Protein 4IZO (pdb70)

B-factor: mean 18.01, std 6.93, range [8.63, 50.67]

Organism: Burkholderia thailandensis (strain ATCC 700388 / DSM 13276 / CCUG 48851 / CIP 106301 / E264) (NCBI:txid271848)

Structure (mmCIF, N/CA/C/O backbone):
data_4IZO
#
_entry.id   4IZO
#
_cell.length_a   53.930
_cell.length_b   53.930
_cell.length_c   465.920
_cell.angle_alpha   90.000
_cell.angle_beta   90.000
_cell.angle_gamma   120.000
#
_symmetry.space_group_name_H-M   'P 61 2 2'
#
loop_
_entity.id
_entity.type
_entity.pdbx_description
1 polymer 'Phosphoribosylaminoimidazole carboxylase, ATPase subunit'
2 water water
#
loop_
_atom_site.group_PDB
_atom_site.id
_atom_site.type_symbol
_atom_site.label_atom_id
_atom_site.label_alt_id
_atom_site.label_comp_id
_atom_site.label_asym_id
_atom_site.label_entity_id
_atom_site.label_seq_id
_atom_site.p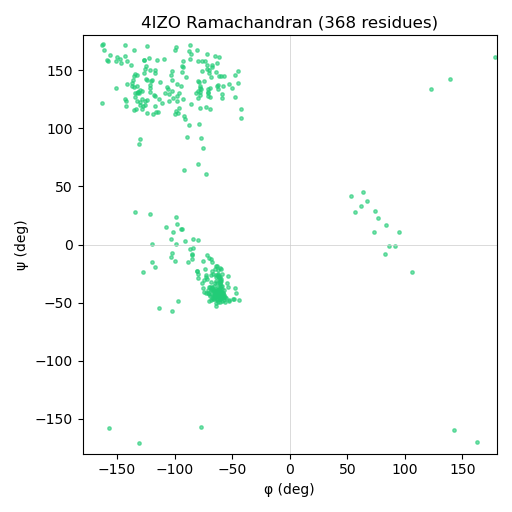dbx_PDB_ins_code
_atom_site.Cartn_x
_atom_site.Cartn_y
_atom_site.Cartn_z
_atom_site.occupancy
_atom_site.B_iso_or_equiv
_atom_site.auth_seq_id
_atom_site.auth_comp_id
_atom_site.auth_asym_id
_atom_site.auth_atom_id
_atom_site.pdbx_PDB_model_num
ATOM 1 N N . SER A 1 30 ? 1.037 20.723 9.247 1.00 32.63 9 SER A N 1
ATOM 2 C CA . SER A 1 30 ? 0.583 20.784 7.824 1.00 28.59 9 SER A CA 1
ATOM 3 C C . SER A 1 30 ? 0.333 22.242 7.482 1.00 25.97 9 SER A C 1
ATOM 4 O O . SER A 1 30 ? -0.323 22.963 8.250 1.00 27.32 9 SER A O 1
ATOM 7 N N . PRO A 1 31 ? 0.927 22.723 6.383 1.00 21.78 10 PRO A N 1
ATOM 8 C CA . PRO A 1 31 ? 0.779 24.153 6.115 1.00 19.10 10 PRO A CA 1
ATOM 9 C C . PRO A 1 31 ? -0.608 24.475 5.569 1.00 17.50 10 PRO A C 1
ATOM 10 O O . PRO A 1 31 ? -1.230 23.644 4.910 1.00 15.96 10 PRO A O 1
ATOM 14 N N . ILE A 1 32 ? -1.070 25.679 5.873 1.00 15.75 11 ILE A N 1
ATOM 15 C CA . ILE A 1 32 ? -2.305 26.206 5.363 1.00 15.57 11 ILE A CA 1
ATOM 16 C C . ILE A 1 32 ? -1.954 27.053 4.187 1.00 15.63 11 ILE A C 1
ATOM 17 O O . ILE A 1 32 ? -1.315 28.054 4.352 1.00 15.27 11 ILE A O 1
ATOM 22 N N . LEU A 1 33 ? -2.372 26.631 2.987 1.00 15.89 12 LEU A N 1
ATOM 23 C CA . LEU A 1 33 ? -1.902 27.222 1.757 1.00 16.49 12 LEU A CA 1
ATOM 24 C C . LEU A 1 33 ? -2.767 28.360 1.226 1.00 16.94 12 LEU A C 1
ATOM 25 O O . LEU A 1 33 ? -3.948 28.431 1.555 1.00 16.95 12 LEU A O 1
ATOM 30 N N . PRO A 1 34 ? -2.186 29.242 0.381 1.00 18.15 13 PRO A N 1
ATOM 31 C CA . PRO A 1 34 ? -2.916 30.297 -0.298 1.00 18.20 13 PRO A CA 1
ATOM 32 C C . PRO A 1 34 ? -4.223 29.800 -0.891 1.00 19.34 13 PRO A C 1
ATOM 33 O O . PRO A 1 34 ? -4.277 28.698 -1.423 1.00 20.88 13 PRO A O 1
ATOM 37 N N . GLY A 1 35 ? -5.267 30.615 -0.756 1.00 19.97 14 GLY A N 1
ATOM 38 C CA . GLY A 1 35 ? -6.651 30.212 -1.052 1.00 20.27 14 GLY A CA 1
ATOM 39 C C . GLY A 1 35 ? -7.522 29.980 0.188 1.00 20.42 14 GLY A C 1
ATOM 40 O O . GLY A 1 35 ? -8.764 30.063 0.133 1.00 20.92 14 GLY A O 1
ATOM 41 N N . ALA A 1 36 ? -6.878 29.680 1.311 1.00 19.13 15 ALA A N 1
ATOM 42 C CA . ALA A 1 36 ? -7.545 29.534 2.584 1.00 17.39 15 ALA A CA 1
ATOM 43 C C . ALA A 1 36 ? -7.983 30.900 3.096 1.00 16.09 15 ALA A C 1
ATOM 44 O O . ALA A 1 36 ? -7.522 31.950 2.624 1.00 15.70 15 ALA A O 1
ATOM 46 N N . TRP A 1 37 ? -8.884 30.847 4.071 1.00 14.99 16 TRP A N 1
ATOM 47 C CA . TRP A 1 37 ? -9.363 31.998 4.802 1.00 14.49 16 TRP A CA 1
ATOM 48 C C . TRP A 1 37 ? -8.567 32.100 6.091 1.00 13.66 16 TRP A C 1
ATOM 49 O O . TRP A 1 37 ? -8.418 31.092 6.820 1.00 12.70 16 TRP A O 1
ATOM 60 N N . LEU A 1 38 ? -8.051 33.318 6.348 1.00 13.11 17 LEU A N 1
ATOM 61 C CA . LEU A 1 38 ? -7.450 33.678 7.600 1.00 12.80 17 LEU A CA 1
ATOM 62 C C . LEU A 1 38 ? -8.305 34.716 8.324 1.00 13.52 17 LEU A C 1
ATOM 63 O O . LEU A 1 38 ? -8.836 35.635 7.720 1.00 14.10 17 LEU A O 1
ATOM 68 N N . GLY A 1 39 ? -8.425 34.569 9.630 1.00 13.63 18 GLY A N 1
ATOM 69 C CA . GLY A 1 39 ? -9.196 35.491 10.431 1.00 13.70 18 GLY A CA 1
ATOM 70 C C . GLY A 1 39 ? -8.308 36.457 11.174 1.00 13.55 18 GLY A C 1
ATOM 71 O O . GLY A 1 39 ? -7.224 36.125 11.561 1.00 13.02 18 GLY A O 1
ATOM 72 N N . MET A 1 40 ? -8.809 37.652 11.405 1.00 14.20 19 MET A N 1
ATOM 73 C CA . MET A 1 40 ? -8.123 38.639 12.194 1.00 15.23 19 MET A CA 1
ATOM 74 C C . MET A 1 40 ? -9.153 39.225 13.181 1.00 16.33 19 MET A C 1
ATOM 75 O O . MET A 1 40 ? -10.152 39.820 12.747 1.00 17.32 19 MET A O 1
ATOM 80 N N . VAL A 1 41 ? -8.921 39.017 14.476 1.00 16.80 20 VAL A N 1
ATOM 81 C CA . VAL A 1 41 ? -9.749 39.595 15.544 1.00 18.31 20 VAL A CA 1
ATOM 82 C C . VAL A 1 41 ? -9.114 40.912 15.902 1.00 18.34 20 VAL A C 1
ATOM 83 O O . VAL A 1 41 ? -8.059 40.929 16.487 1.00 20.36 20 VAL A O 1
ATOM 87 N N . GLY A 1 42 ? -9.749 42.009 15.529 1.00 20.55 21 GLY A N 1
ATOM 88 C CA . GLY A 1 42 ? -9.183 43.348 15.738 1.00 22.11 21 GLY A CA 1
ATOM 89 C C . GLY A 1 42 ? -9.114 44.013 14.381 1.00 24.57 21 GLY A C 1
ATOM 90 O O . GLY A 1 42 ? -8.675 43.408 13.414 1.00 26.54 21 GLY A O 1
ATOM 91 N N . GLY A 1 43 ? -9.532 45.259 14.251 1.00 25.68 22 GLY A N 1
ATOM 92 C CA . GLY A 1 43 ? -9.591 45.829 12.900 1.00 25.10 22 GLY A CA 1
ATOM 93 C C . GLY A 1 43 ? -9.037 47.220 12.694 1.00 24.45 22 GLY A C 1
ATOM 94 O O . GLY A 1 43 ? -9.495 47.923 11.783 1.00 25.18 22 GLY A O 1
ATOM 95 N N . GLY A 1 44 ? -8.065 47.615 13.523 1.00 22.20 23 GLY A N 1
ATOM 96 C CA . GLY A 1 44 ? -7.400 48.920 13.361 1.00 22.38 23 GLY A CA 1
ATOM 97 C C . GLY A 1 44 ? -6.375 48.917 12.228 1.00 20.62 23 GLY A C 1
ATOM 98 O O . GLY A 1 44 ? -6.430 48.063 11.311 1.00 20.02 23 GLY A O 1
ATOM 99 N N . GLN A 1 45 ? -5.413 49.840 12.304 1.00 20.45 24 GLN A N 1
ATOM 100 C CA . GLN A 1 45 ? -4.463 49.994 11.238 1.00 19.61 24 GLN A CA 1
ATOM 101 C C . GLN A 1 45 ? -3.573 48.795 11.160 1.00 17.98 24 GLN A C 1
ATOM 102 O O . GLN A 1 45 ? -3.223 48.400 10.091 1.00 17.52 24 GLN A O 1
ATOM 108 N N . LEU A 1 46 ? -3.206 48.196 12.292 1.00 18.17 25 LEU A N 1
ATOM 109 C CA . LEU A 1 46 ? -2.355 47.002 12.238 1.00 17.04 25 LEU A CA 1
ATOM 110 C C . LEU A 1 46 ? -3.077 45.812 11.525 1.00 16.32 25 LEU A C 1
ATOM 111 O O . LEU A 1 46 ? -2.472 45.074 10.769 1.00 15.60 25 LEU A O 1
ATOM 116 N N . GLY A 1 47 ? -4.365 45.645 11.793 1.00 16.27 26 GLY A N 1
ATOM 117 C CA . GLY A 1 47 ? -5.184 44.624 11.091 1.00 15.92 26 GLY A CA 1
ATOM 118 C C . GLY A 1 47 ? -5.230 44.851 9.587 1.00 16.66 26 GLY A C 1
ATOM 119 O O . GLY A 1 47 ? -5.182 43.910 8.821 1.00 16.09 26 GLY A O 1
ATOM 120 N N A ARG A 1 48 ? -5.335 46.113 9.192 0.50 16.33 27 ARG A N 1
ATOM 121 N N B ARG A 1 48 ? -5.347 46.110 9.169 0.50 16.64 27 ARG A N 1
ATOM 122 C CA A ARG A 1 48 ? -5.329 46.506 7.792 0.50 16.73 27 ARG A CA 1
ATOM 123 C CA B ARG A 1 48 ? -5.337 46.433 7.743 0.50 17.27 27 ARG A CA 1
ATOM 124 C C A ARG A 1 48 ? -3.979 46.163 7.145 0.50 16.00 27 ARG A C 1
ATOM 125 C C B ARG A 1 48 ? -3.967 46.102 7.144 0.50 16.29 27 ARG A C 1
ATOM 126 O O A ARG A 1 48 ? -3.937 45.677 6.031 0.50 15.57 27 ARG A O 1
ATOM 127 O O B ARG A 1 48 ? -3.899 45.553 6.058 0.50 15.85 27 ARG A O 1
ATOM 142 N N . MET A 1 49 ? -2.889 46.397 7.868 1.00 15.48 28 MET A N 1
ATOM 143 C CA . MET A 1 49 ? -1.546 46.025 7.401 1.00 15.73 28 MET A CA 1
ATOM 144 C C . MET A 1 49 ? -1.445 44.505 7.275 1.00 14.33 28 MET A C 1
ATOM 145 O O . MET A 1 49 ? -0.925 43.998 6.282 1.00 14.36 28 MET A O 1
ATOM 150 N N . PHE A 1 50 ? -2.009 43.784 8.232 1.00 13.55 29 PHE A N 1
ATOM 151 C CA . PHE A 1 50 ? -2.067 42.313 8.146 1.00 13.44 29 PHE A CA 1
ATOM 152 C C . PHE A 1 50 ? -2.835 41.836 6.915 1.00 13.51 29 PHE A C 1
ATOM 153 O O . PHE A 1 50 ? -2.413 40.896 6.236 1.00 13.61 29 PHE A O 1
ATOM 161 N N . CYS A 1 51 ? -3.982 42.445 6.677 1.00 14.33 30 CYS A N 1
ATOM 162 C CA A CYS A 1 51 ? -4.822 42.098 5.517 0.60 15.15 30 CYS A CA 1
ATOM 163 C CA B CYS A 1 51 ? -4.801 42.075 5.535 0.40 14.06 30 CYS A CA 1
ATOM 164 C C . CYS A 1 51 ? -4.066 42.248 4.205 1.00 14.90 30 CYS A C 1
ATOM 165 O O . CYS A 1 51 ? -4.123 41.372 3.362 1.00 15.29 30 CYS A O 1
ATOM 170 N N . PHE A 1 52 ? -3.368 43.371 4.042 1.00 15.79 31 PHE A N 1
ATOM 171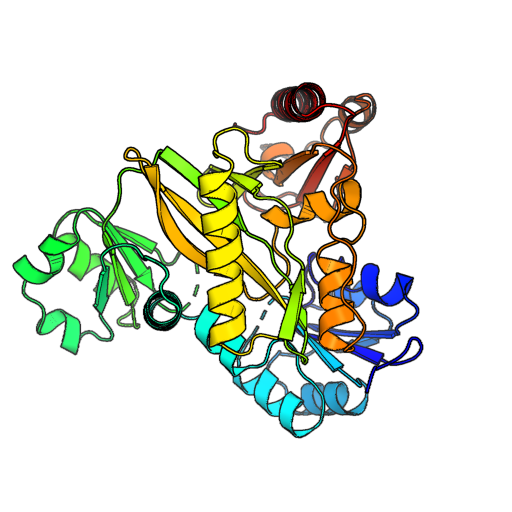 C CA . PHE A 1 52 ? -2.502 43.580 2.859 1.00 16.14 31 PHE A CA 1
ATOM 172 C C . PHE A 1 52 ? -1.535 42.413 2.688 1.00 16.07 31 PHE A C 1
ATOM 173 O O . PHE A 1 52 ? -1.363 41.884 1.580 1.00 16.37 31 PHE A O 1
ATOM 175 N N . ALA A 1 53 ? -0.868 42.031 3.786 1.00 14.96 32 ALA A N 1
ATOM 176 C CA . ALA A 1 53 ? 0.177 41.035 3.695 1.00 13.83 32 ALA A CA 1
ATOM 177 C C . ALA A 1 53 ? -0.396 39.662 3.391 1.00 13.94 32 ALA A C 1
ATOM 178 O O . ALA A 1 53 ? 0.217 38.863 2.700 1.00 13.44 32 ALA A O 1
ATOM 180 N N . ALA A 1 54 ? -1.561 39.370 3.955 1.00 13.57 33 ALA A N 1
ATOM 181 C CA . ALA A 1 54 ? -2.216 38.071 3.741 1.00 13.67 33 ALA A CA 1
ATOM 182 C C . ALA A 1 54 ? -2.747 37.990 2.306 1.00 13.87 33 ALA A C 1
ATOM 183 O O . ALA A 1 54 ? -2.614 36.983 1.683 1.00 13.77 33 ALA A O 1
ATOM 185 N N . GLN A 1 55 ? -3.285 39.092 1.791 1.00 14.64 34 GLN A N 1
ATOM 186 C CA . GLN A 1 55 ? -3.899 39.060 0.477 1.00 15.52 34 GLN A CA 1
ATOM 187 C C . GLN A 1 55 ? -2.818 39.042 -0.590 1.00 15.78 34 GLN A C 1
ATOM 188 O O . GLN A 1 55 ? -2.944 38.423 -1.650 1.00 15.60 34 GLN A O 1
ATOM 194 N N . ALA A 1 56 ? -1.713 39.706 -0.289 1.00 16.03 35 ALA A N 1
ATOM 195 C CA . ALA A 1 56 ? -0.598 39.668 -1.209 1.00 16.38 35 ALA A CA 1
ATOM 196 C C . ALA A 1 56 ? -0.079 38.233 -1.379 1.00 16.70 35 ALA A C 1
ATOM 197 O O . ALA A 1 56 ? 0.456 37.902 -2.421 1.00 18.52 35 ALA A O 1
ATOM 199 N N . MET A 1 57 ? -0.248 37.368 -0.378 1.00 16.91 36 MET A N 1
ATOM 200 C CA . MET A 1 57 ? 0.146 35.958 -0.506 1.00 17.51 36 MET A CA 1
ATOM 201 C C . MET A 1 57 ? -1.021 35.069 -0.938 1.00 17.53 36 MET A C 1
ATOM 202 O O . MET A 1 57 ? -0.934 33.843 -0.846 1.00 17.94 36 MET A O 1
ATOM 207 N N . GLY A 1 58 ? -2.105 35.684 -1.387 1.00 17.24 37 GLY A N 1
ATOM 208 C CA . GLY A 1 58 ? -3.209 34.912 -1.934 1.00 16.94 37 GLY A CA 1
ATOM 209 C C . GLY A 1 58 ? -4.210 34.331 -0.944 1.00 16.34 37 GLY A C 1
ATOM 210 O O . GLY A 1 58 ? -4.962 33.456 -1.326 1.00 16.05 37 GLY A O 1
ATOM 211 N N . TYR A 1 59 ? -4.223 34.822 0.298 1.00 15.97 38 TYR A N 1
ATOM 212 C CA . TYR A 1 59 ? -5.198 34.380 1.306 1.00 14.88 38 TYR A CA 1
ATOM 213 C C . TYR A 1 59 ? -6.377 35.304 1.248 1.00 14.48 38 TYR A C 1
ATOM 214 O O . TYR A 1 59 ? -6.257 36.468 0.827 1.00 14.69 38 TYR A O 1
ATOM 223 N N . ARG A 1 60 ? -7.524 34.762 1.645 1.00 14.92 39 ARG A N 1
ATOM 224 C CA . ARG A 1 60 ? -8.744 35.504 1.898 1.00 14.77 39 ARG A CA 1
ATOM 225 C C . ARG A 1 60 ? -8.729 35.919 3.364 1.00 14.25 39 ARG A C 1
ATOM 226 O O . ARG A 1 60 ? -8.239 35.169 4.215 1.00 14.04 39 ARG A O 1
ATOM 228 N N . VAL A 1 61 ? -9.239 37.096 3.693 1.00 14.07 40 VAL A N 1
ATOM 229 C CA . VAL A 1 61 ? -9.177 37.569 5.079 1.00 14.39 40 VAL A CA 1
ATOM 230 C C . VAL A 1 61 ? -10.540 38.005 5.586 1.00 14.81 40 VAL A C 1
ATOM 231 O O . VAL A 1 61 ? -11.223 38.843 4.947 1.00 15.04 40 VAL A O 1
ATOM 235 N N . ALA A 1 62 ? -10.927 37.410 6.710 1.00 14.66 41 ALA A N 1
ATOM 236 C CA . ALA A 1 62 ? -12.082 37.835 7.468 1.00 15.12 41 ALA A CA 1
ATOM 237 C C . ALA A 1 62 ? -11.658 38.585 8.712 1.00 15.02 41 ALA A C 1
ATOM 238 O O . ALA A 1 62 ? -10.948 38.031 9.517 1.00 14.93 41 ALA A O 1
ATOM 240 N N . VAL A 1 63 ? -12.144 39.824 8.875 1.00 15.29 42 VAL A N 1
ATOM 241 C CA . VAL A 1 63 ? -11.933 40.652 10.076 1.00 15.52 42 VAL A CA 1
ATOM 242 C C . VAL A 1 63 ? -13.172 40.657 10.999 1.00 15.95 42 VAL A C 1
ATOM 243 O O . VAL A 1 63 ? -14.299 40.927 10.530 1.00 15.95 42 VAL A O 1
ATOM 247 N N . LEU A 1 64 ? -12.964 40.321 12.279 1.00 16.68 43 LEU A N 1
ATOM 248 C CA . LEU A 1 64 ? -13.959 40.562 13.336 1.00 18.52 43 LEU A CA 1
ATOM 249 C C . LEU A 1 64 ? -13.641 41.877 14.077 1.00 19.38 43 LEU A C 1
ATOM 250 O O . LEU A 1 64 ? -12.594 42.000 14.734 1.00 19.11 43 LEU A O 1
ATOM 255 N N . ASP A 1 65 ? -14.555 42.853 14.001 1.00 19.86 44 ASP A N 1
ATOM 256 C CA . ASP A 1 65 ? -14.314 44.146 14.622 1.00 21.54 44 ASP A CA 1
ATOM 257 C C . ASP A 1 65 ? -15.661 44.856 14.732 1.00 22.14 44 ASP A C 1
ATOM 258 O O . ASP A 1 65 ? -16.302 45.074 13.701 1.00 21.67 44 ASP A O 1
ATOM 263 N N . PRO A 1 66 ? -16.071 45.226 15.963 1.00 22.80 45 PRO A N 1
ATOM 264 C CA . PRO A 1 66 ? -17.356 45.926 16.183 1.00 24.79 45 PRO A CA 1
ATOM 265 C C . PRO A 1 66 ? -17.461 47.324 15.536 1.00 26.31 45 PRO A C 1
ATOM 266 O O . PRO A 1 66 ? -18.561 47.828 15.326 1.00 26.83 45 PRO A O 1
ATOM 270 N N . ASP A 1 67 ? -16.340 47.929 15.188 1.00 27.74 46 ASP A N 1
ATOM 271 C CA . ASP A 1 67 ? -16.347 49.243 14.545 1.00 29.47 46 ASP A CA 1
ATOM 272 C C . ASP A 1 67 ? -16.921 49.186 13.110 1.00 29.62 46 ASP A C 1
ATOM 273 O O . ASP A 1 67 ? -16.338 48.566 12.232 1.00 28.52 46 ASP A O 1
ATOM 278 N N . PRO A 1 68 ? -18.057 49.856 12.838 1.00 30.22 47 PRO A N 1
ATOM 279 C CA . PRO A 1 68 ? -18.558 49.849 11.449 1.00 30.86 47 PRO A CA 1
ATOM 280 C C . PRO A 1 68 ? -17.621 50.501 10.428 1.00 30.76 47 PRO A C 1
ATOM 281 O O . PRO A 1 68 ? -17.642 50.133 9.262 1.00 31.83 47 PRO A O 1
ATOM 285 N N . THR A 1 69 ? -16.790 51.431 10.886 1.00 28.79 48 THR A N 1
ATOM 286 C CA . THR A 1 69 ? -15.811 52.095 10.032 1.00 28.61 48 THR A CA 1
ATOM 287 C C . THR A 1 69 ? -14.418 51.464 10.146 1.00 28.18 48 THR A C 1
ATOM 288 O O . THR A 1 69 ? -13.440 52.066 9.727 1.00 30.60 48 THR A O 1
ATOM 292 N N . SER A 1 70 ? -14.339 50.238 10.667 1.00 26.76 49 SER A N 1
ATOM 293 C CA . SER A 1 70 ? -13.059 49.476 10.770 1.00 24.82 49 SER A CA 1
ATOM 294 C C . SER A 1 70 ? -12.205 49.608 9.523 1.00 22.58 49 SER A C 1
ATOM 295 O O . SER A 1 70 ? -12.632 49.207 8.459 1.00 22.54 49 SER A O 1
ATOM 298 N N . PRO A 1 71 ? -11.011 50.201 9.632 1.00 22.65 50 PRO A N 1
ATOM 299 C CA . PRO A 1 71 ? -10.065 50.265 8.497 1.00 22.55 50 PRO A CA 1
ATOM 300 C C . PRO A 1 71 ? -9.655 48.889 7.890 1.00 20.78 50 PRO A C 1
ATOM 301 O O . PRO A 1 71 ? -9.507 48.766 6.679 1.00 21.28 50 PRO A O 1
ATOM 305 N N . ALA A 1 72 ? -9.455 47.895 8.742 1.00 19.95 51 ALA A N 1
ATOM 306 C CA . ALA A 1 72 ? -9.141 46.532 8.311 1.00 20.37 51 ALA A CA 1
ATOM 307 C C . ALA A 1 72 ? -10.389 45.872 7.717 1.00 21.76 51 ALA A C 1
ATOM 308 O O . ALA A 1 72 ? -10.342 45.243 6.660 1.00 20.24 51 ALA A O 1
ATOM 310 N N . GLY A 1 73 ? -11.533 46.089 8.350 1.00 22.14 52 GLY A N 1
ATOM 311 C CA . GLY A 1 73 ? -12.794 45.558 7.800 1.00 23.79 52 GLY A CA 1
ATOM 312 C C . GLY A 1 73 ? -13.079 46.065 6.403 1.00 24.49 52 GLY A C 1
ATOM 313 O O . GLY A 1 73 ? -13.578 45.344 5.572 1.00 25.50 52 GLY A O 1
ATOM 314 N N . ALA A 1 74 ? -12.709 47.321 6.151 1.00 26.57 53 ALA A N 1
ATOM 315 C CA . ALA A 1 74 ? -12.910 47.983 4.878 1.00 26.22 53 ALA A CA 1
ATOM 316 C C . ALA A 1 74 ? -12.195 47.266 3.758 1.00 27.56 53 ALA A C 1
ATOM 317 O O . ALA A 1 74 ? -12.686 47.224 2.649 1.00 27.68 53 ALA A O 1
ATOM 319 N N . VAL A 1 75 ? -11.036 46.686 4.061 1.00 25.85 54 VAL A N 1
ATOM 320 C CA . VAL A 1 75 ? -10.173 46.102 3.040 1.00 25.75 54 VAL A CA 1
ATOM 321 C C . VAL A 1 75 ? -10.267 44.564 2.986 1.00 25.65 54 VAL A C 1
ATOM 322 O O . VAL A 1 75 ? -9.765 43.922 2.074 1.00 24.63 54 VAL A O 1
ATOM 326 N N . ALA A 1 76 ? -10.974 43.992 3.948 1.00 24.89 55 ALA A N 1
ATOM 327 C CA . ALA A 1 76 ? -11.030 42.559 4.097 1.00 24.93 55 ALA A CA 1
ATOM 328 C C . ALA A 1 76 ? -12.003 41.974 3.107 1.00 23.85 55 ALA A C 1
ATOM 329 O O . ALA A 1 76 ? -12.862 42.672 2.559 1.00 25.44 55 ALA A O 1
ATOM 331 N N . ASP A 1 77 ? -11.823 40.694 2.821 1.00 21.61 56 ASP A N 1
ATOM 332 C CA . ASP A 1 77 ? -12.798 39.933 2.027 1.00 21.44 56 ASP A CA 1
ATOM 333 C C . ASP A 1 77 ? -14.131 39.757 2.749 1.00 20.43 56 ASP A C 1
ATOM 334 O O . ASP A 1 77 ? -15.170 39.535 2.091 1.00 19.34 56 ASP A O 1
ATOM 339 N N . LYS A 1 78 ? -14.114 39.805 4.080 1.00 19.05 57 LYS A N 1
ATOM 340 C CA . LYS A 1 78 ? -15.351 39.737 4.868 1.00 18.93 57 LYS A CA 1
ATOM 341 C C . LYS A 1 78 ? -15.128 40.499 6.150 1.00 18.27 57 LYS A C 1
ATOM 342 O O . LYS A 1 78 ? -14.030 40.406 6.745 1.00 18.69 57 LYS A O 1
ATOM 344 N N . HIS A 1 79 ? -16.101 41.329 6.520 1.00 17.52 58 HIS A N 1
ATOM 345 C CA . HIS A 1 79 ? -16.076 42.036 7.776 1.00 17.75 58 HIS A CA 1
ATOM 346 C C . HIS A 1 79 ? -17.238 41.575 8.610 1.00 18.37 58 HIS A C 1
ATOM 347 O O . HIS A 1 79 ? -18.414 41.793 8.233 1.00 18.04 58 HIS A O 1
ATOM 354 N N . LEU A 1 80 ? -16.897 40.910 9.714 1.00 19.33 59 LEU A N 1
ATOM 355 C CA . LEU A 1 80 ? -17.853 40.560 10.756 1.00 19.98 59 LEU A CA 1
ATOM 356 C C . LEU A 1 80 ? -17.941 41.718 11.745 1.00 20.76 59 LEU A C 1
ATOM 357 O O . LEU A 1 80 ? -17.052 41.944 12.576 1.00 21.55 59 LEU A O 1
ATOM 362 N N . ARG A 1 81 ? -19.013 42.480 11.621 1.00 21.51 60 ARG A N 1
ATOM 363 C CA . ARG A 1 81 ? -19.222 43.660 12.442 1.00 23.33 60 ARG A CA 1
ATOM 364 C C . ARG A 1 81 ? -19.954 43.160 13.677 1.00 22.83 60 ARG A C 1
ATOM 365 O O . ARG A 1 81 ? -21.219 43.115 13.711 1.00 20.80 60 ARG A O 1
ATOM 373 N N . ALA A 1 82 ? -19.155 42.826 14.692 1.00 21.65 61 ALA A N 1
ATOM 374 C CA . ALA A 1 82 ? -19.644 42.278 15.944 1.00 21.52 61 ALA A CA 1
ATOM 375 C C . ALA A 1 82 ? -18.701 42.507 17.127 1.00 21.51 61 ALA A C 1
ATOM 376 O O . ALA A 1 82 ? -17.509 42.790 16.963 1.00 21.45 61 ALA A O 1
ATOM 378 N N . ALA A 1 83 ? -19.231 42.348 18.330 1.00 20.51 62 ALA A N 1
ATOM 379 C CA . ALA A 1 83 ? -18.417 42.488 19.509 1.00 20.96 62 ALA A CA 1
ATOM 380 C C . ALA A 1 83 ? -17.420 41.349 19.544 1.00 20.93 62 ALA A C 1
ATOM 381 O O . ALA A 1 83 ? -17.677 40.255 19.022 1.00 19.10 62 ALA A O 1
ATOM 383 N N . TYR A 1 84 ? -16.314 41.600 20.213 1.00 21.47 63 TYR A N 1
ATOM 384 C CA . TYR A 1 84 ? -15.298 40.556 20.401 1.00 23.23 63 TYR A CA 1
ATOM 385 C C . TYR A 1 84 ? -15.776 39.361 21.183 1.00 24.39 63 TYR A C 1
ATOM 386 O O . TYR A 1 84 ? -15.152 38.313 21.079 1.00 26.34 63 TYR A O 1
ATOM 395 N N . ASP A 1 85 ? -16.840 39.519 21.982 1.00 23.39 64 ASP A N 1
ATOM 396 C CA . ASP A 1 85 ? -17.368 38.433 22.778 1.00 22.88 64 ASP A CA 1
ATOM 397 C C . ASP A 1 85 ? -18.689 37.917 22.242 1.00 21.92 64 ASP A C 1
ATOM 398 O O . ASP A 1 85 ? -19.382 37.229 22.930 1.00 23.11 64 ASP A O 1
ATOM 403 N N . ASP A 1 86 ? -19.049 38.260 21.010 1.00 21.29 65 ASP A N 1
ATOM 404 C CA . ASP A 1 86 ? -20.273 37.771 20.400 1.00 21.16 65 ASP A CA 1
ATOM 405 C C . ASP A 1 86 ? -20.064 36.345 19.904 1.00 20.92 65 ASP A C 1
ATOM 406 O O . ASP A 1 86 ? -19.489 36.131 18.842 1.00 20.36 65 ASP A O 1
ATOM 411 N N . GLU A 1 87 ? -20.595 35.373 20.637 1.00 22.47 66 GLU A N 1
ATOM 412 C CA . GLU A 1 87 ? -20.349 33.960 20.338 1.00 22.51 66 GLU A CA 1
ATOM 413 C C . GLU A 1 87 ? -20.809 33.550 18.954 1.00 21.69 66 GLU A C 1
ATOM 414 O O . GLU A 1 87 ? -20.146 32.750 18.305 1.00 21.84 66 GLU A O 1
ATOM 420 N N . ALA A 1 88 ? -21.917 34.119 18.471 1.00 20.57 67 ALA A N 1
ATOM 421 C CA . ALA A 1 88 ? -22.393 33.774 17.140 1.00 20.32 67 ALA A CA 1
ATOM 422 C C . ALA A 1 88 ? -21.374 34.187 16.079 1.00 19.47 67 ALA A C 1
ATOM 423 O O . ALA A 1 88 ? -21.160 33.464 15.089 1.00 18.98 67 ALA A O 1
ATOM 425 N N . ALA A 1 89 ? -20.764 35.358 16.282 1.00 18.14 68 ALA A N 1
ATOM 426 C CA . ALA A 1 89 ? -19.806 35.900 15.312 1.00 17.92 68 ALA A CA 1
ATOM 427 C C . ALA A 1 89 ? -18.513 35.142 15.410 1.00 17.03 68 ALA A C 1
ATOM 428 O O . ALA A 1 89 ? -17.911 34.849 14.389 1.00 16.41 68 ALA A O 1
ATOM 430 N N . LEU A 1 90 ? -18.092 34.828 16.633 1.00 16.53 69 LEU A N 1
ATOM 431 C CA . LEU A 1 90 ? -16.931 33.984 16.830 1.00 16.49 69 LEU A CA 1
ATOM 432 C C . LEU A 1 90 ? -17.110 32.616 16.187 1.00 16.56 69 LEU A C 1
ATOM 433 O O . LEU A 1 90 ? -16.218 32.116 15.504 1.00 15.69 69 LEU A O 1
ATOM 438 N N . ALA A 1 91 ? -18.266 32.010 16.390 1.00 16.77 70 ALA A N 1
ATOM 439 C CA . ALA A 1 91 ? -18.543 30.726 15.756 1.00 16.98 70 ALA A CA 1
ATOM 440 C C . ALA A 1 91 ? -18.496 30.831 14.235 1.00 17.18 70 ALA A C 1
ATOM 441 O O . ALA A 1 91 ? -18.003 29.917 13.579 1.00 16.40 70 ALA A O 1
ATOM 443 N N . GLU A 1 92 ? -19.024 31.926 13.671 1.00 16.99 71 GLU A N 1
ATOM 444 C CA . GLU A 1 92 ? -18.956 32.122 12.224 1.00 17.38 71 GLU A CA 1
ATOM 445 C C . GLU A 1 92 ? -17.492 32.278 11.754 1.00 16.42 71 GLU A C 1
ATOM 446 O O . GLU A 1 92 ? -17.113 31.760 10.711 1.00 16.21 71 GLU A O 1
ATOM 452 N N . LEU A 1 93 ? -16.688 33.023 12.513 1.00 15.19 72 LEU A N 1
ATOM 453 C CA . LEU A 1 93 ? -15.270 33.217 12.149 1.00 14.76 72 LEU A CA 1
ATOM 454 C C . LEU A 1 93 ? -14.486 31.885 12.172 1.00 14.93 72 LEU A C 1
ATOM 455 O O . LEU A 1 93 ? -13.740 31.585 11.239 1.00 14.39 72 LEU A O 1
ATOM 460 N N . ALA A 1 94 ? -14.675 31.120 13.234 1.00 14.75 73 ALA A N 1
ATOM 461 C CA . ALA A 1 94 ? -14.019 29.802 13.362 1.00 14.85 73 ALA A CA 1
ATOM 462 C C . ALA A 1 94 ? -14.453 28.857 12.241 1.00 15.45 73 ALA A C 1
ATOM 463 O O . ALA A 1 94 ? -13.633 28.092 11.758 1.00 14.72 73 ALA A O 1
ATOM 465 N N . GLN A 1 95 ? -15.735 28.877 11.853 1.00 15.71 74 GLN A N 1
ATOM 466 C CA . GLN A 1 95 ? -16.155 28.028 10.752 1.00 17.32 74 GLN A CA 1
ATOM 467 C C . GLN A 1 95 ? -15.430 28.393 9.424 1.00 16.54 74 GLN A C 1
ATOM 468 O O . GLN A 1 95 ? -14.977 27.546 8.682 1.00 17.75 74 GLN A O 1
ATOM 474 N N . LEU A 1 96 ? -15.389 29.660 9.125 1.00 15.82 75 LEU A N 1
ATOM 475 C CA . LEU A 1 96 ? -14.864 30.161 7.888 1.00 15.55 75 LEU A CA 1
ATOM 476 C C . LEU A 1 96 ? -13.344 29.987 7.749 1.00 15.27 75 LEU A C 1
ATOM 477 O O . LEU A 1 96 ? -12.857 29.590 6.672 1.00 14.72 75 LEU A O 1
ATOM 482 N N . CYS A 1 97 ? -12.615 30.258 8.838 1.00 15.00 76 CYS A N 1
ATOM 483 C CA . CYS A 1 97 ? -11.165 30.488 8.783 1.00 14.46 76 CYS A CA 1
ATOM 484 C C . CYS A 1 97 ? -10.356 29.292 9.247 1.00 14.31 76 CYS A C 1
ATOM 485 O O . CYS A 1 97 ? -10.620 28.709 10.309 1.00 13.80 76 CYS A O 1
ATOM 488 N N . ASP A 1 98 ? -9.351 28.931 8.460 1.00 14.99 77 ASP A N 1
ATOM 489 C CA . ASP A 1 98 ? -8.424 27.849 8.804 1.00 15.70 77 ASP A CA 1
ATOM 490 C C . ASP A 1 98 ? -7.440 28.232 9.922 1.00 14.81 77 ASP A C 1
ATOM 491 O O . ASP A 1 98 ? -6.953 27.376 10.655 1.00 13.60 77 ASP A O 1
ATOM 496 N N . ALA A 1 99 ? -7.132 29.535 10.035 1.00 13.97 78 ALA A N 1
ATOM 497 C CA . ALA A 1 99 ? -6.380 30.073 11.175 1.00 13.20 78 ALA A CA 1
ATOM 498 C C . ALA A 1 99 ? -6.850 31.470 11.500 1.00 12.49 78 ALA A C 1
ATOM 499 O O . ALA A 1 99 ? -7.399 32.164 10.628 1.00 12.61 78 ALA A O 1
ATOM 501 N N . VAL A 1 100 ? -6.624 31.882 12.758 1.00 12.02 79 VAL A N 1
ATOM 502 C CA . VAL A 1 100 ? -7.032 33.210 13.248 1.00 11.61 79 VAL A CA 1
ATOM 503 C C . VAL A 1 100 ? -5.904 33.786 14.088 1.00 11.67 79 VAL A C 1
ATOM 504 O O . VAL A 1 100 ? -5.228 33.069 14.850 1.00 10.97 79 VAL A O 1
ATOM 508 N N . SER A 1 101 ? -5.672 35.079 13.907 1.00 11.47 80 SER A N 1
ATOM 509 C CA . SER A 1 101 ? -4.751 35.785 14.751 1.00 11.80 80 SER A CA 1
ATOM 510 C C . SER A 1 101 ? -5.416 37.077 15.252 1.00 12.82 80 SER A C 1
ATOM 511 O O . SER A 1 101 ? -6.610 37.344 15.047 1.00 13.73 80 SER A O 1
ATOM 514 N N . THR A 1 102 ? -4.612 37.901 15.878 1.00 14.70 81 THR A N 1
ATOM 515 C CA . THR A 1 102 ? -5.081 39.119 16.454 1.00 14.81 81 THR A CA 1
ATOM 516 C C . THR A 1 102 ? -4.069 40.263 16.422 1.00 15.72 81 THR A C 1
ATOM 517 O O . THR A 1 102 ? -2.883 40.046 16.294 1.00 14.80 81 THR A O 1
ATOM 521 N N . GLU A 1 103 ? -4.567 41.490 16.550 1.00 16.22 82 GLU A N 1
ATOM 522 C CA . GLU A 1 103 ? -3.709 42.641 16.653 1.00 17.88 82 GLU A CA 1
ATOM 523 C C . GLU A 1 103 ? -4.014 43.313 18.019 1.00 18.32 82 GLU A C 1
ATOM 524 O O . GLU A 1 103 ? -3.925 44.528 18.136 1.00 17.88 82 GLU A O 1
ATOM 530 N N . VAL A 1 107 ? -8.057 42.163 23.186 1.00 29.26 86 VAL A N 1
ATOM 531 C CA . VAL A 1 107 ? -9.043 41.114 22.944 1.00 30.47 86 VAL A CA 1
ATOM 532 C C . VAL A 1 107 ? -9.190 40.221 24.196 1.00 30.52 86 VAL A C 1
ATOM 533 O O . VAL A 1 107 ? -8.210 39.948 24.908 1.00 30.96 86 VAL A O 1
ATOM 537 N N . PRO A 1 108 ? -10.415 39.776 24.493 1.00 29.27 87 PRO A N 1
ATOM 538 C CA . PRO A 1 108 ? -10.529 38.824 25.605 1.00 29.61 87 PRO A CA 1
ATOM 539 C C . PRO A 1 108 ? -9.955 37.441 25.247 1.00 28.74 87 PRO A C 1
ATOM 540 O O . PRO A 1 108 ? -10.297 36.867 24.197 1.00 26.98 87 PRO A O 1
ATOM 544 N N . ALA A 1 109 ? -9.094 36.906 26.109 1.00 28.22 88 ALA A N 1
ATOM 545 C CA . ALA A 1 109 ? -8.470 35.603 25.832 1.00 27.53 88 ALA A CA 1
ATOM 546 C C . ALA A 1 109 ? -9.519 34.483 25.703 1.00 27.03 88 ALA A C 1
ATOM 547 O O . ALA A 1 109 ? -9.302 33.471 25.016 1.00 24.79 88 ALA A O 1
ATOM 549 N N . ALA A 1 110 ? -10.650 34.662 26.379 1.00 25.88 89 ALA A N 1
ATOM 550 C CA . ALA A 1 110 ? -11.727 33.719 26.292 1.00 25.81 89 ALA A CA 1
ATOM 551 C C . ALA A 1 110 ? -12.304 33.659 24.873 1.00 24.00 89 ALA A C 1
ATOM 552 O O . ALA A 1 110 ? -12.788 32.609 24.463 1.00 22.90 89 ALA A O 1
ATOM 554 N N . SER A 1 111 ? -12.288 34.775 24.130 1.00 21.92 90 SER A N 1
ATOM 555 C CA . SER A 1 111 ? -12.734 34.713 22.729 1.00 20.81 90 SER A CA 1
ATOM 556 C C . SER A 1 111 ? -11.755 33.884 21.871 1.00 19.72 90 SER A C 1
ATOM 557 O O . SER A 1 111 ? -12.175 33.124 21.009 1.00 18.40 90 SER A O 1
ATOM 560 N N . LEU A 1 112 ? -10.454 34.036 22.140 1.00 19.27 91 LEU A N 1
ATOM 561 C CA . LEU A 1 112 ? -9.416 33.233 21.512 1.00 19.73 91 LEU A CA 1
ATOM 562 C C . LEU A 1 112 ? -9.561 31.773 21.830 1.00 20.53 91 LEU A C 1
ATOM 563 O O . LEU A 1 112 ? -9.484 30.944 20.925 1.00 22.19 91 LEU A O 1
ATOM 568 N N . ASP A 1 113 ? -9.825 31.439 23.084 1.00 21.09 92 ASP A N 1
ATOM 569 C CA . ASP A 1 113 ? -9.936 30.045 23.433 1.00 22.15 92 ASP A CA 1
ATOM 570 C C . ASP A 1 113 ? -11.193 29.445 22.821 1.00 20.29 92 ASP A C 1
ATOM 571 O O . ASP A 1 113 ? -11.138 28.324 22.373 1.00 19.87 92 ASP A O 1
ATOM 576 N N . PHE A 1 114 ? -12.274 30.222 22.762 1.00 19.37 93 PHE A N 1
ATOM 577 C CA . PHE A 1 114 ? -13.508 29.828 22.078 1.00 19.83 93 PHE A CA 1
ATOM 578 C C . PHE A 1 114 ? -13.270 29.480 20.614 1.00 18.83 93 PHE A C 1
ATOM 579 O O . PHE A 1 114 ? -13.668 28.405 20.151 1.00 18.73 93 PHE A O 1
ATOM 587 N N . LEU A 1 115 ? -12.534 30.343 19.906 1.00 17.76 94 LEU A N 1
ATOM 588 C CA . LEU A 1 115 ? -12.135 30.055 18.542 1.00 16.72 94 LEU A CA 1
ATOM 589 C C . LEU A 1 115 ? -11.268 28.810 18.449 1.00 16.60 94 LEU A C 1
ATOM 590 O O . LEU A 1 115 ? -11.422 27.967 17.549 1.00 14.76 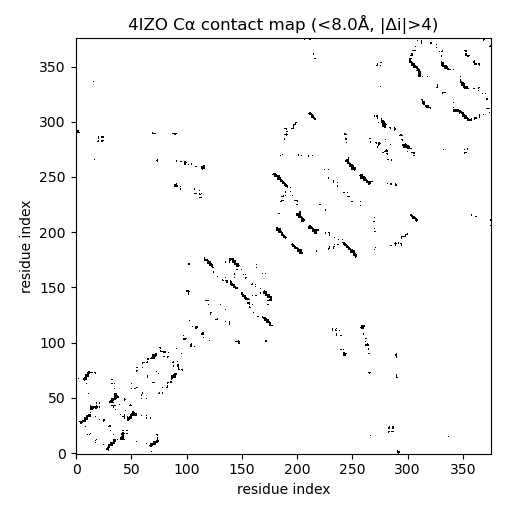94 LEU A O 1
ATOM 595 N N . ALA A 1 116 ? -10.317 28.704 19.381 1.00 16.56 95 ALA A N 1
ATOM 596 C CA . ALA A 1 116 ? -9.374 27.586 19.359 1.00 17.46 95 ALA A CA 1
ATOM 597 C C . ALA A 1 116 ? -10.026 26.237 19.668 1.00 18.91 95 ALA A C 1
ATOM 598 O O . ALA A 1 116 ? -9.401 25.195 19.428 1.00 18.71 95 ALA A O 1
ATOM 600 N N . GLN A 1 117 ? -11.267 26.221 20.166 1.00 19.58 96 GLN A N 1
ATOM 601 C CA . GLN A 1 117 ? -12.032 24.953 20.209 1.00 21.55 96 GLN A CA 1
ATOM 602 C C . GLN A 1 117 ? -12.187 24.356 18.819 1.00 21.17 96 GLN A C 1
ATOM 603 O O . GLN A 1 117 ? -12.412 23.131 18.691 1.00 20.96 96 GLN A O 1
ATOM 609 N N . SER A 1 118 ? -12.132 25.201 17.776 1.00 19.82 97 SER A N 1
ATOM 610 C CA . SER A 1 118 ? -12.487 24.773 16.425 1.00 19.65 97 SER A CA 1
ATOM 611 C C . SER A 1 118 ? -11.467 25.042 15.348 1.00 18.38 97 SER A C 1
ATOM 612 O O . SER A 1 118 ? -11.533 24.425 14.280 1.00 17.57 97 SER A O 1
ATOM 615 N N . THR A 1 119 ? -10.596 26.011 15.560 1.00 16.88 98 THR A N 1
ATOM 616 C CA . THR A 1 119 ? -9.629 26.371 14.512 1.00 16.66 98 THR A CA 1
ATOM 617 C C . THR A 1 119 ? -8.288 26.727 15.136 1.00 15.70 98 THR A C 1
ATOM 618 O O . THR A 1 119 ? -8.180 26.807 16.358 1.00 15.31 98 THR A O 1
ATOM 622 N N . PHE A 1 120 ? -7.284 26.903 14.297 1.00 14.80 99 PHE A N 1
ATOM 623 C CA . PHE A 1 120 ? -5.945 27.255 14.755 1.00 14.45 99 PHE A CA 1
ATOM 624 C C . PHE A 1 120 ? -5.824 28.729 15.116 1.00 14.12 99 PHE A C 1
ATOM 625 O O . PHE A 1 120 ? -6.172 29.608 14.334 1.00 13.18 99 PHE A O 1
ATOM 633 N N . VAL A 1 121 ? -5.315 29.003 16.295 1.00 13.64 100 VAL A N 1
ATOM 634 C CA . VAL A 1 121 ? -5.291 30.386 16.758 1.00 13.18 100 VAL A CA 1
ATOM 635 C C . VAL A 1 121 ? -3.865 30.645 17.157 1.00 12.37 100 VAL A C 1
ATOM 636 O O . VAL A 1 121 ? -3.338 30.011 18.064 1.00 12.08 100 VAL A O 1
ATOM 640 N N . ALA A 1 122 ? -3.246 31.613 16.500 1.00 11.88 101 ALA A N 1
ATOM 641 C CA . ALA A 1 122 ? -1.852 31.939 16.757 1.00 11.38 101 ALA A CA 1
ATOM 642 C C . ALA A 1 122 ? -1.610 33.456 16.686 1.00 11.18 101 ALA A C 1
ATOM 643 O O . ALA A 1 122 ? -1.788 34.045 15.622 1.00 10.99 101 ALA A O 1
ATOM 645 N N . PRO A 1 123 ? -1.156 34.080 17.783 1.00 11.55 102 PRO A N 1
ATOM 646 C CA . PRO A 1 123 ? -0.808 33.501 19.084 1.00 11.69 102 PRO A CA 1
ATOM 647 C C . PRO A 1 123 ? -2.015 33.003 19.863 1.00 12.19 102 PRO A C 1
ATOM 648 O O . PRO A 1 123 ? -3.121 33.546 19.732 1.00 11.89 102 PRO A O 1
ATOM 652 N N . ALA A 1 124 ? -1.776 31.941 20.638 1.00 12.32 103 ALA A N 1
ATOM 653 C CA . ALA A 1 124 ? -2.780 31.334 21.487 1.00 13.30 103 ALA A CA 1
ATOM 654 C C . ALA A 1 124 ? -3.288 32.265 22.611 1.00 13.93 103 ALA A C 1
ATOM 655 O O . ALA A 1 124 ? -2.557 33.093 23.157 1.00 13.58 103 ALA A O 1
ATOM 657 N N . GLY A 1 125 ? -4.543 32.083 22.974 1.00 14.92 104 GLY A N 1
ATOM 658 C CA . GLY A 1 125 ? -5.141 32.821 24.078 1.00 15.54 104 GLY A CA 1
ATOM 659 C C . GLY A 1 125 ? -4.281 32.871 25.341 1.00 15.93 104 GLY A C 1
ATOM 660 O O . GLY A 1 125 ? -4.201 33.912 25.980 1.00 16.29 104 GLY A O 1
ATOM 661 N N . ARG A 1 126 ? -3.649 31.760 25.711 1.00 16.52 105 ARG A N 1
ATOM 662 C CA . ARG A 1 126 ? -2.786 31.772 26.897 1.00 17.31 105 ARG A CA 1
ATOM 663 C C . ARG A 1 126 ? -1.679 32.809 26.767 1.00 15.82 105 ARG A C 1
ATOM 664 O O . ARG A 1 126 ? -1.379 33.509 27.711 1.00 15.16 105 ARG A O 1
ATOM 672 N N . CYS A 1 127 ? -1.089 32.908 25.587 1.00 14.80 106 CYS A N 1
ATOM 673 C CA . CYS A 1 127 ? 0.046 33.829 25.368 1.00 14.95 106 CYS A CA 1
ATOM 674 C C . CYS A 1 127 ? -0.425 35.271 25.383 1.00 14.63 106 CYS A C 1
ATOM 675 O O . CYS A 1 127 ? 0.216 36.153 25.987 1.00 14.81 106 CYS A O 1
ATOM 678 N N . VAL A 1 128 ? -1.564 35.515 24.757 1.00 14.49 107 VAL A N 1
ATOM 679 C CA . VAL A 1 128 ? -2.172 36.842 24.763 1.00 14.96 107 VAL A CA 1
ATOM 680 C C . VAL A 1 128 ? -2.586 37.265 26.181 1.00 14.87 107 VAL A C 1
ATOM 681 O O . VAL A 1 128 ? -2.380 38.413 26.562 1.00 15.78 107 VAL A O 1
ATOM 685 N N . ALA A 1 129 ? -3.093 36.313 26.948 1.00 15.43 108 ALA A N 1
ATOM 686 C CA . ALA A 1 129 ? -3.495 36.490 28.328 1.00 15.93 108 ALA A CA 1
ATOM 687 C C . ALA A 1 129 ? -2.315 36.928 29.204 1.00 16.13 108 ALA A C 1
ATOM 688 O O . ALA A 1 129 ? -2.437 37.877 29.978 1.00 15.60 108 ALA A O 1
ATOM 690 N N . ILE A 1 130 ? -1.172 36.277 29.032 1.00 16.19 109 ILE A N 1
ATOM 691 C CA . ILE A 1 130 ? 0.067 36.642 29.715 1.00 16.91 109 ILE A CA 1
ATOM 692 C C . ILE A 1 130 ? 0.562 38.038 29.302 1.00 18.30 109 ILE A C 1
ATOM 693 O O . ILE A 1 130 ? 0.786 38.930 30.161 1.00 18.12 109 ILE A O 1
ATOM 698 N N . ALA A 1 131 ? 0.686 38.256 27.985 1.00 18.68 110 ALA A N 1
ATOM 699 C CA . ALA A 1 131 ? 1.305 39.471 27.497 1.00 19.16 110 ALA A CA 1
ATOM 700 C C . ALA A 1 131 ? 0.490 40.653 27.892 1.00 20.11 110 ALA A C 1
ATOM 701 O O . ALA A 1 131 ? 1.045 41.741 28.056 1.00 21.70 110 ALA A O 1
ATOM 703 N N . GLN A 1 132 ? -0.811 40.428 28.045 1.00 20.71 111 GLN A N 1
ATOM 704 C CA . GLN A 1 132 ? -1.813 41.454 28.359 1.00 22.99 111 GLN A CA 1
ATOM 705 C C . GLN A 1 132 ? -1.811 41.918 29.794 1.00 22.21 111 GLN A C 1
ATOM 706 O O . GLN A 1 132 ? -2.458 42.893 30.107 1.00 21.83 111 GLN A O 1
ATOM 712 N N . ASP A 1 133 ? -1.138 41.174 30.675 1.00 20.74 112 ASP A N 1
ATOM 713 C CA . ASP A 1 133 ? -1.278 41.373 32.104 1.00 20.42 112 ASP A CA 1
ATOM 714 C C . ASP A 1 133 ? 0.094 41.633 32.670 1.00 19.61 112 ASP A C 1
ATOM 715 O O . ASP A 1 133 ? 0.950 40.730 32.652 1.00 18.31 112 ASP A O 1
ATOM 720 N N . ARG A 1 134 ? 0.315 42.850 33.163 1.00 18.80 113 ARG A N 1
ATOM 721 C CA . ARG A 1 134 ? 1.653 43.268 33.595 1.00 18.65 113 ARG A CA 1
ATOM 722 C C . ARG A 1 134 ? 2.170 42.391 34.757 1.00 17.31 113 ARG A C 1
ATOM 723 O O . ARG A 1 134 ? 3.388 42.217 34.871 1.00 15.80 113 ARG A O 1
ATOM 731 N N . ILE A 1 135 ? 1.280 41.849 35.586 1.00 16.30 114 ILE A N 1
ATOM 732 C CA . ILE A 1 135 ? 1.723 40.942 36.654 1.00 15.81 114 ILE A CA 1
ATOM 733 C C . ILE A 1 135 ? 2.207 39.630 36.023 1.00 15.26 114 ILE A C 1
ATOM 734 O O . ILE A 1 135 ? 3.265 39.086 36.363 1.00 14.77 114 ILE A O 1
ATOM 739 N N . ALA A 1 136 ? 1.396 39.081 35.128 1.00 15.06 115 ALA A N 1
ATOM 740 C CA . ALA A 1 136 ? 1.826 37.864 34.436 1.00 15.36 115 ALA A CA 1
ATOM 741 C C . ALA A 1 136 ? 3.089 38.114 33.635 1.00 15.33 115 ALA A C 1
ATOM 742 O O . ALA A 1 136 ? 3.927 37.244 33.597 1.00 15.78 115 ALA A O 1
ATOM 744 N N . GLU A 1 137 ? 3.215 39.256 32.971 1.00 15.86 116 GLU A N 1
ATOM 745 C CA . GLU A 1 137 ? 4.445 39.550 32.211 1.00 16.56 116 GLU A CA 1
ATOM 746 C C . GLU A 1 137 ? 5.691 39.449 33.063 1.00 16.75 116 GLU A C 1
ATOM 747 O O . GLU A 1 137 ? 6.666 38.819 32.666 1.00 15.71 116 GLU A O 1
ATOM 753 N N . LYS A 1 138 ? 5.637 40.049 34.258 1.00 16.65 117 LYS A N 1
ATOM 754 C CA . LYS A 1 138 ? 6.758 40.007 35.170 1.00 16.88 117 LYS A CA 1
ATOM 755 C C . LYS A 1 138 ? 7.107 38.560 35.476 1.00 15.94 117 LYS A C 1
ATOM 756 O O . LYS A 1 138 ? 8.264 38.178 35.436 1.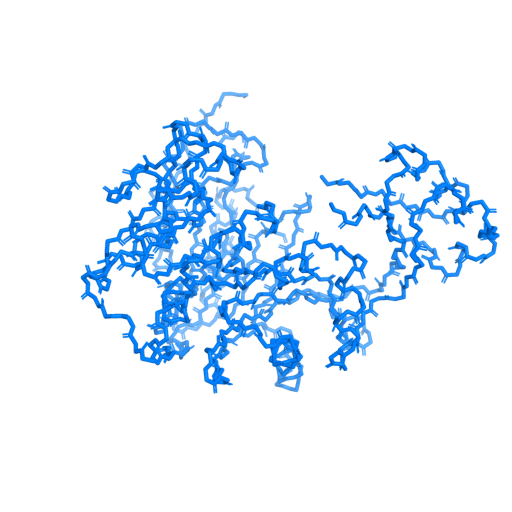00 15.55 117 LYS A O 1
ATOM 762 N N . ARG A 1 139 ? 6.114 37.734 35.729 1.00 15.54 118 ARG A N 1
ATOM 763 C CA . ARG A 1 139 ? 6.362 36.361 36.157 1.00 15.38 118 ARG A CA 1
ATOM 764 C C . ARG A 1 139 ? 6.988 35.520 35.023 1.00 14.22 118 ARG A C 1
ATOM 765 O O . ARG A 1 139 ? 8.026 34.865 35.192 1.00 13.42 118 ARG A O 1
ATOM 773 N N . PHE A 1 140 ? 6.389 35.610 33.846 1.00 13.29 119 PHE A N 1
ATOM 774 C CA . PHE A 1 140 ? 6.798 34.752 32.747 1.00 12.74 119 PHE A CA 1
ATOM 775 C C . PHE A 1 140 ? 8.032 35.191 32.020 1.00 12.29 119 PHE A C 1
ATOM 776 O O . PHE A 1 140 ? 8.769 34.340 31.505 1.00 11.24 119 PHE A O 1
ATOM 784 N N . ILE A 1 141 ? 8.291 36.497 32.004 1.00 11.46 120 ILE A N 1
ATOM 785 C CA . ILE A 1 141 ? 9.496 36.971 31.444 1.00 11.28 120 ILE A CA 1
ATOM 786 C C . ILE A 1 141 ? 10.703 36.574 32.333 1.00 11.50 120 ILE A C 1
ATOM 787 O O . ILE A 1 141 ? 11.709 36.076 31.830 1.00 11.70 120 ILE A O 1
ATOM 792 N N . ALA A 1 142 ? 10.572 36.737 33.657 1.00 11.68 121 ALA A N 1
ATOM 793 C CA . ALA A 1 142 ? 11.635 36.317 34.598 1.00 11.94 121 ALA A CA 1
ATOM 794 C C . ALA A 1 142 ? 11.881 34.825 34.525 1.00 11.72 121 ALA A C 1
ATOM 795 O O . ALA A 1 142 ? 13.026 34.376 34.569 1.00 11.83 121 ALA A O 1
ATOM 797 N N . ALA A 1 143 ? 10.803 34.064 34.370 1.00 11.37 122 ALA A N 1
ATOM 798 C CA . ALA A 1 143 ? 10.923 32.608 34.258 1.00 11.18 122 ALA A CA 1
ATOM 799 C C . ALA A 1 143 ? 11.554 32.159 32.967 1.00 11.05 122 ALA A C 1
ATOM 800 O O . ALA A 1 143 ? 11.871 30.973 32.787 1.00 10.73 122 ALA A O 1
ATOM 802 N N . SER A 1 144 ? 11.701 33.069 32.011 1.00 10.76 123 SER A N 1
ATOM 803 C CA . SER A 1 144 ? 12.464 32.789 30.784 1.00 10.57 123 SER A CA 1
ATOM 804 C C . SER A 1 144 ? 13.935 33.221 30.873 1.00 10.86 123 SER A C 1
ATOM 805 O O . SER A 1 144 ? 14.585 33.292 29.842 1.00 10.16 123 SER A O 1
ATOM 808 N N . GLY A 1 145 ? 14.435 33.532 32.083 1.00 11.02 124 GLY A N 1
ATOM 809 C CA . GLY A 1 145 ? 15.791 34.018 32.314 1.00 11.54 124 GLY A CA 1
ATOM 810 C C . GLY A 1 145 ? 16.056 35.401 31.739 1.00 12.00 124 GLY A C 1
ATOM 811 O O . GLY A 1 145 ? 17.139 35.653 31.228 1.00 12.71 124 GLY A O 1
ATOM 812 N N . VAL A 1 146 ? 15.060 36.284 31.804 1.00 11.97 125 VAL A N 1
ATOM 813 C CA . VAL A 1 146 ? 15.210 37.654 31.319 1.00 11.74 125 VAL A CA 1
ATOM 814 C C . VAL A 1 146 ? 14.941 38.612 32.482 1.00 12.28 125 VAL A C 1
ATOM 815 O O . VAL A 1 146 ? 13.921 38.474 33.156 1.00 11.66 125 VAL A O 1
ATOM 819 N N . PRO A 1 147 ? 15.826 39.604 32.707 1.00 12.66 126 PRO A N 1
ATOM 820 C CA . PRO A 1 147 ? 15.650 40.545 33.810 1.00 13.15 126 PRO A CA 1
ATOM 821 C C . PRO A 1 147 ? 14.465 41.465 33.588 1.00 13.16 126 PRO A C 1
ATOM 822 O O . PRO A 1 147 ? 14.186 41.862 32.440 1.00 12.18 126 PRO A O 1
ATOM 826 N N . VAL A 1 148 ? 13.789 41.775 34.687 1.00 13.10 127 VAL A N 1
ATOM 827 C CA . VAL A 1 148 ? 12.721 42.757 34.699 1.00 13.44 127 VAL A CA 1
ATOM 828 C C . VAL A 1 148 ? 13.065 43.807 35.748 1.00 13.47 127 VAL A C 1
ATOM 829 O O . VAL A 1 148 ? 13.970 43.606 36.543 1.00 13.63 127 VAL A O 1
ATOM 833 N N . ALA A 1 149 ? 12.311 44.902 35.794 1.00 12.83 128 ALA A N 1
ATOM 834 C CA . ALA A 1 149 ? 12.596 45.918 36.816 1.00 13.08 128 ALA A CA 1
ATOM 835 C C . ALA A 1 149 ? 12.158 45.383 38.212 1.00 13.13 128 ALA A C 1
ATOM 836 O O . ALA A 1 149 ? 11.154 44.651 38.291 1.00 12.70 128 ALA A O 1
ATOM 838 N N . PRO A 1 150 ? 12.829 45.834 39.288 1.00 14.02 129 PRO A N 1
ATOM 839 C CA . PRO A 1 150 ? 12.316 45.558 40.653 1.00 14.12 129 PRO A CA 1
ATOM 840 C C . PRO A 1 150 ? 10.859 46.015 40.742 1.00 14.04 129 PRO A C 1
ATOM 841 O O . PRO A 1 150 ? 10.527 47.078 40.225 1.00 14.34 129 PRO A O 1
ATOM 845 N N . HIS A 1 151 ? 10.008 45.211 41.378 1.00 13.77 130 HIS A N 1
ATOM 846 C CA . HIS A 1 151 ? 8.588 45.523 41.478 1.00 13.65 130 HIS A CA 1
ATOM 847 C C . HIS A 1 151 ? 7.916 44.802 42.641 1.00 13.76 130 HIS A C 1
ATOM 848 O O . HIS A 1 151 ? 8.398 43.754 43.096 1.00 14.50 130 HIS A O 1
ATOM 855 N N . VAL A 1 152 ? 6.783 45.354 43.061 1.00 13.63 131 VAL A N 1
ATOM 856 C CA . VAL A 1 152 ? 5.949 44.812 44.146 1.00 13.99 131 VAL A CA 1
ATOM 857 C C . VAL A 1 152 ? 4.569 44.656 43.547 1.00 14.06 131 VAL A C 1
ATOM 858 O O . VAL A 1 152 ? 3.997 45.652 43.085 1.00 14.30 131 VAL A O 1
ATOM 862 N N . VAL A 1 153 ? 4.064 43.425 43.527 1.00 14.01 132 VAL A N 1
ATOM 863 C CA . VAL A 1 153 ? 2.716 43.155 43.017 1.00 13.80 132 VAL A CA 1
ATOM 864 C C . VAL A 1 153 ? 1.717 43.567 44.095 1.00 14.21 132 VAL A C 1
ATOM 865 O O . VAL A 1 153 ? 1.930 43.269 45.272 1.00 13.73 132 VAL A O 1
ATOM 869 N N . ILE A 1 154 ? 0.634 44.245 43.692 1.00 14.30 133 ILE A N 1
ATOM 870 C CA . ILE A 1 154 ? -0.398 44.655 44.620 1.00 15.34 133 ILE A CA 1
ATOM 871 C C . ILE A 1 154 ? -1.727 44.196 44.010 1.00 16.35 133 ILE A C 1
ATOM 872 O O . ILE A 1 154 ? -2.319 44.931 43.206 1.00 16.50 133 ILE A O 1
ATOM 877 N N . GLU A 1 155 ? -2.146 42.990 44.351 1.00 17.78 134 GLU A N 1
ATOM 878 C CA . GLU A 1 155 ? -3.306 42.342 43.689 1.00 19.41 134 GLU A CA 1
ATOM 879 C C . GLU A 1 155 ? -4.631 42.950 44.095 1.00 19.24 134 GLU A C 1
ATOM 880 O O . GLU A 1 155 ? -5.583 42.863 43.354 1.00 20.46 134 GLU A O 1
ATOM 886 N N . SER A 1 156 ? -4.707 43.536 45.285 1.00 19.69 135 SER A N 1
ATOM 887 C CA . SER A 1 156 ? -5.978 43.905 45.898 1.00 19.00 135 SER A CA 1
ATOM 888 C C . SER A 1 156 ? -5.752 44.887 47.015 1.00 19.42 135 SER A C 1
ATOM 889 O O . SER A 1 156 ? -4.614 45.133 47.435 1.00 18.35 135 SER A O 1
ATOM 892 N N . ALA A 1 157 ? -6.848 45.429 47.538 1.00 19.29 136 ALA A N 1
ATOM 893 C CA . ALA A 1 157 ? -6.749 46.392 48.628 1.00 19.90 136 ALA A CA 1
ATOM 894 C C . ALA A 1 157 ? -6.258 45.672 49.841 1.00 19.07 136 ALA A C 1
ATOM 895 O O . ALA A 1 157 ? -5.575 46.253 50.663 1.00 20.56 136 ALA A O 1
ATOM 897 N N . ALA A 1 158 ? -6.623 44.411 49.960 1.00 18.60 137 ALA A N 1
ATOM 898 C CA . ALA A 1 158 ? -6.211 43.611 51.092 1.00 18.81 137 ALA A CA 1
ATOM 899 C C . ALA A 1 158 ? -4.694 43.476 51.094 1.00 18.20 137 ALA A C 1
ATOM 900 O O . ALA A 1 158 ? -4.055 43.665 52.117 1.00 18.69 137 ALA A O 1
ATOM 902 N N . GLN A 1 159 ? -4.122 43.138 49.949 1.00 17.07 138 GLN A N 1
ATOM 903 C CA . GLN A 1 159 ? -2.664 42.979 49.879 1.00 16.58 138 GLN A CA 1
ATOM 904 C C . GLN A 1 159 ? -1.972 44.306 50.112 1.00 15.83 138 GLN A C 1
ATOM 905 O O . GLN A 1 159 ? -0.933 44.359 50.771 1.00 15.57 138 GLN A O 1
ATOM 911 N N . LEU A 1 160 ? -2.524 45.381 49.570 1.00 15.76 139 LEU A N 1
ATOM 912 C CA . LEU A 1 160 ? -1.949 46.726 49.821 1.00 16.37 139 LEU A CA 1
ATOM 913 C C . LEU A 1 160 ? -1.897 47.022 51.319 1.00 16.73 139 LEU A C 1
ATOM 914 O O . LEU A 1 160 ? -0.896 47.501 51.839 1.00 16.55 139 LEU A O 1
ATOM 919 N N . ALA A 1 161 ? -2.991 46.727 52.011 1.00 16.92 140 ALA A N 1
ATOM 920 C CA . ALA A 1 161 ? -3.074 46.914 53.464 1.00 17.71 140 ALA A CA 1
ATOM 921 C C . ALA A 1 161 ? -2.066 46.073 54.236 1.00 17.20 140 ALA A C 1
ATOM 922 O O . ALA A 1 161 ? -1.659 46.496 55.308 1.00 17.89 140 ALA A O 1
ATOM 924 N N . ALA A 1 162 ? -1.661 44.919 53.692 1.00 16.40 141 ALA A N 1
ATOM 925 C CA . ALA A 1 162 ? -0.678 44.042 54.350 1.00 16.26 141 ALA A CA 1
ATOM 926 C C . ALA A 1 162 ? 0.734 44.556 54.125 1.00 15.82 141 ALA A C 1
ATOM 927 O O . ALA A 1 162 ? 1.663 44.272 54.911 1.00 15.82 141 ALA A O 1
ATOM 929 N N . LEU A 1 163 ? 0.911 45.284 53.041 1.00 15.17 142 LEU A N 1
ATOM 930 C CA . LEU A 1 163 ? 2.224 45.846 52.713 1.00 15.17 142 LEU A CA 1
ATOM 931 C C . LEU A 1 163 ? 2.464 47.101 53.541 1.00 16.02 142 LEU A C 1
ATOM 932 O O . LEU A 1 163 ? 1.639 48.016 53.554 1.00 16.39 142 LEU A O 1
ATOM 937 N N . ALA A 1 164 ? 3.584 47.117 54.251 1.00 16.37 143 ALA A N 1
ATOM 938 C CA . ALA A 1 164 ? 3.989 48.220 55.091 1.00 17.07 143 ALA A CA 1
ATOM 939 C C . ALA A 1 164 ? 4.463 49.360 54.228 1.00 17.02 143 ALA A C 1
ATOM 940 O O . ALA A 1 164 ? 4.849 49.150 53.073 1.00 16.97 143 ALA A O 1
ATOM 942 N N . ASP A 1 165 ? 4.445 50.573 54.759 1.00 17.55 144 ASP A N 1
ATOM 943 C CA . ASP A 1 165 ? 5.085 51.686 54.054 1.00 18.31 144 ASP A CA 1
ATOM 944 C C . ASP A 1 165 ? 6.506 51.336 53.576 1.00 17.78 144 ASP A C 1
ATOM 945 O O . ASP A 1 165 ? 6.877 51.599 52.411 1.00 17.56 144 ASP A O 1
ATOM 950 N N . ALA A 1 166 ? 7.308 50.746 54.465 1.00 17.91 145 ALA A N 1
ATOM 951 C CA . ALA A 1 166 ? 8.676 50.368 54.118 1.00 17.26 145 ALA A CA 1
ATOM 952 C C . ALA A 1 166 ? 8.744 49.362 52.964 1.00 16.76 145 ALA A C 1
ATOM 953 O O . ALA A 1 166 ? 9.698 49.374 52.219 1.00 15.92 145 ALA A O 1
ATOM 955 N N . ASP A 1 167 ? 7.727 48.506 52.825 1.00 15.99 146 ASP A N 1
ATOM 956 C CA . ASP A 1 167 ? 7.668 47.569 51.720 1.00 15.48 146 ASP A CA 1
ATOM 957 C C . ASP A 1 167 ? 7.484 48.269 50.392 1.00 15.11 146 ASP A C 1
ATOM 958 O O . ASP A 1 167 ? 8.166 47.956 49.444 1.00 15.21 146 ASP A O 1
ATOM 963 N N . LEU A 1 168 ? 6.542 49.209 50.324 1.00 15.13 147 LEU A N 1
ATOM 964 C CA . LEU A 1 168 ? 6.334 50.013 49.141 1.00 15.17 147 LEU A CA 1
ATOM 965 C C . LEU A 1 168 ? 7.567 50.846 48.798 1.00 15.61 147 LEU A C 1
ATOM 966 O O . LEU A 1 168 ? 7.927 50.965 47.636 1.00 15.82 147 LEU A O 1
ATOM 971 N N . ALA A 1 169 ? 8.212 51.399 49.821 1.00 16.43 148 ALA A N 1
ATOM 972 C CA . ALA A 1 169 ? 9.359 52.301 49.631 1.00 16.67 148 ALA A CA 1
ATOM 973 C C . ALA A 1 169 ? 10.549 51.598 48.941 1.00 16.26 148 ALA A C 1
ATOM 974 O O . ALA A 1 169 ? 11.366 52.251 48.282 1.00 16.51 148 ALA A O 1
ATOM 976 N N . ALA A 1 170 ? 10.652 50.281 49.074 1.00 16.20 149 ALA A N 1
ATOM 977 C CA . ALA A 1 170 ? 11.772 49.532 48.470 1.00 16.41 149 ALA A CA 1
ATOM 978 C C . ALA A 1 170 ? 11.813 49.603 46.951 1.00 16.03 149 ALA A C 1
ATOM 979 O O . ALA A 1 170 ? 12.839 49.245 46.326 1.00 16.47 149 ALA A O 1
ATOM 981 N N . VAL A 1 171 ? 10.692 49.980 46.341 1.00 15.73 150 VAL A N 1
ATOM 982 C CA . VAL A 1 171 ? 10.611 50.154 44.881 1.00 15.94 150 VAL A CA 1
ATOM 983 C C . VAL A 1 171 ? 10.192 51.578 44.490 1.00 16.55 150 VAL A C 1
ATOM 984 O O . VAL A 1 171 ? 9.631 51.809 43.396 1.00 16.97 150 VAL A O 1
ATOM 988 N N . LEU A 1 172 ? 10.490 52.541 45.361 1.00 17.26 151 LEU A N 1
ATOM 989 C CA . LEU A 1 172 ? 10.170 53.927 45.095 1.00 18.03 151 LEU A CA 1
ATOM 990 C C . LEU A 1 172 ? 11.453 54.736 45.011 1.00 18.92 151 LEU A C 1
ATOM 991 O O . LEU A 1 172 ? 12.482 54.350 45.599 1.00 17.92 151 LEU A O 1
ATOM 996 N N . PRO A 1 173 ? 11.433 55.814 44.207 1.00 19.02 152 PRO A N 1
ATOM 997 C CA . PRO A 1 173 ? 10.391 56.249 43.299 1.00 19.24 152 PRO A CA 1
ATOM 998 C C . PRO A 1 173 ? 10.073 55.264 42.181 1.00 18.36 152 PRO A C 1
ATOM 999 O O . PRO A 1 173 ? 10.961 54.577 41.633 1.00 18.19 152 PRO A O 1
ATOM 1003 N N . GLY A 1 174 ? 8.802 55.213 41.827 1.00 18.75 153 GLY A N 1
ATOM 1004 C CA . GLY A 1 174 ? 8.373 54.372 40.734 1.00 18.66 153 GLY A CA 1
ATOM 1005 C C . GLY A 1 174 ? 7.086 54.804 40.099 1.00 19.10 153 GLY A C 1
ATOM 1006 O O . GLY A 1 174 ? 6.665 55.986 40.207 1.00 20.24 153 GLY A O 1
ATOM 1007 N N . ILE A 1 175 ? 6.455 53.824 39.451 1.00 18.68 154 ILE A N 1
ATOM 1008 C CA . ILE A 1 175 ? 5.211 53.993 38.744 1.00 18.75 154 ILE A CA 1
ATOM 1009 C C . ILE A 1 175 ? 4.360 52.833 39.140 1.00 17.92 154 ILE A C 1
ATOM 1010 O O . ILE A 1 175 ? 4.791 51.649 39.013 1.00 16.67 154 ILE A O 1
ATOM 1015 N N . LEU A 1 176 ? 3.162 53.167 39.607 1.00 17.28 155 LEU A N 1
ATOM 1016 C CA . LEU A 1 176 ? 2.088 52.209 39.815 1.00 18.24 155 LEU A CA 1
ATOM 1017 C C . LEU A 1 176 ? 1.311 52.032 38.508 1.00 18.51 155 LEU A C 1
ATOM 1018 O O . LEU A 1 176 ? 0.748 52.999 37.990 1.00 18.28 155 LEU A O 1
ATOM 1023 N N . LYS A 1 177 ? 1.269 50.802 38.006 1.00 18.43 156 LYS A N 1
ATOM 1024 C CA . LYS A 1 177 ? 0.548 50.483 36.764 1.00 19.47 156 LYS A CA 1
ATOM 1025 C C . LYS A 1 177 ? -0.521 49.429 37.006 1.00 18.81 156 LYS A C 1
ATOM 1026 O O . LYS A 1 177 ? -0.271 48.403 37.647 1.00 17.52 156 LYS A O 1
ATOM 1032 N N . THR A 1 178 ? -1.717 49.632 36.468 1.00 18.90 157 THR A N 1
ATOM 1033 C CA . THR A 1 178 ? -2.718 48.551 36.471 1.00 19.00 157 THR A CA 1
ATOM 1034 C C . THR A 1 178 ? -2.143 47.335 35.708 1.00 18.78 157 THR A C 1
ATOM 1035 O O . THR A 1 178 ? -1.423 47.475 34.737 1.00 19.08 157 THR A O 1
ATOM 1039 N N . ALA A 1 179 ? -2.482 46.151 36.163 1.00 18.36 158 ALA A N 1
ATOM 1040 C CA . ALA A 1 179 ? -2.031 44.954 35.498 1.00 18.42 158 ALA A CA 1
ATOM 1041 C C . ALA A 1 179 ? -2.617 44.910 34.087 1.00 20.59 158 ALA A C 1
ATOM 1042 O O . ALA A 1 179 ? -1.915 44.583 33.164 1.00 19.15 158 ALA A O 1
ATOM 1044 N N . ARG A 1 180 ? -3.910 45.230 33.953 1.00 24.29 159 ARG A N 1
ATOM 1045 C CA . ARG A 1 180 ? -4.609 45.204 32.655 1.00 28.98 159 ARG A CA 1
ATOM 1046 C C . ARG A 1 180 ? -4.671 46.612 32.100 1.00 31.21 159 ARG A C 1
ATOM 1047 O O . ARG A 1 180 ? -3.635 47.299 32.096 1.00 38.12 159 ARG A O 1
ATOM 1049 N N . LYS A 1 186 ? -3.724 55.223 29.764 1.00 43.88 165 LYS A N 1
ATOM 1050 C CA . LYS A 1 186 ? -2.504 54.938 30.506 1.00 45.00 165 LYS A CA 1
ATOM 1051 C C . LYS A 1 186 ? -2.806 54.873 31.995 1.00 46.32 165 LYS A C 1
ATOM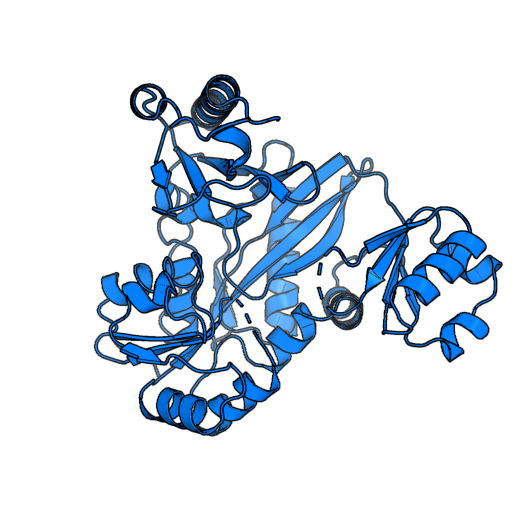 1052 O O . LYS A 1 186 ? -2.615 55.863 32.710 1.00 50.67 165 LYS A O 1
ATOM 1054 N N . GLY A 1 187 ? -3.286 53.719 32.467 1.00 41.96 166 GLY A N 1
ATOM 1055 C CA . GLY A 1 187 ? -3.527 53.522 33.913 1.00 40.41 166 GLY A CA 1
ATOM 1056 C C . GLY A 1 187 ? -2.232 53.378 34.710 1.00 37.65 166 GLY A C 1
ATOM 1057 O O . GLY A 1 187 ? -1.976 52.343 35.331 1.00 38.17 166 GLY A O 1
ATOM 1058 N N . GLN A 1 188 ? -1.418 54.428 34.662 1.00 34.11 167 GLN A N 1
ATOM 1059 C CA . GLN A 1 188 ? -0.091 54.494 35.266 1.00 32.32 167 GLN A CA 1
ATOM 1060 C C . GLN A 1 188 ? -0.025 55.783 36.084 1.00 30.35 167 GLN A C 1
ATOM 1061 O O . GLN A 1 188 ? -0.392 56.848 35.589 1.00 30.23 167 GLN A O 1
ATOM 1067 N N . VAL A 1 189 ? 0.469 55.699 37.314 1.00 26.37 168 VAL A N 1
ATOM 1068 C CA . VAL A 1 189 ? 0.674 56.875 38.127 1.00 24.08 168 VAL A CA 1
ATOM 1069 C C . VAL A 1 189 ? 2.098 56.869 38.701 1.00 23.54 168 VAL A C 1
ATOM 1070 O O . VAL A 1 189 ? 2.516 55.909 39.356 1.00 20.92 168 VAL A O 1
ATOM 1074 N N . ARG A 1 190 ? 2.841 57.937 38.411 1.00 21.34 169 ARG A N 1
ATOM 1075 C CA . ARG A 1 190 ? 4.146 58.158 38.947 1.00 21.99 169 ARG A CA 1
ATOM 1076 C C . ARG A 1 190 ? 4.006 58.462 40.441 1.00 21.48 169 ARG A C 1
ATOM 1077 O O . ARG A 1 190 ? 3.241 59.340 40.836 1.00 22.10 169 ARG A O 1
ATOM 1079 N N . VAL A 1 191 ? 4.732 57.740 41.272 1.00 19.97 170 VAL A N 1
ATOM 1080 C CA . VAL A 1 191 ? 4.628 57.921 42.717 1.00 19.38 170 VAL A CA 1
ATOM 1081 C C . VAL A 1 191 ? 5.994 57.965 43.370 1.00 18.76 170 VAL A C 1
ATOM 1082 O O . VAL A 1 191 ? 6.888 57.271 42.954 1.00 18.25 170 VAL A O 1
ATOM 1086 N N . ALA A 1 192 ? 6.169 58.763 44.411 1.00 19.70 171 ALA A N 1
ATOM 1087 C CA . ALA A 1 192 ? 7.465 58.832 45.080 1.00 20.17 171 ALA A CA 1
ATOM 1088 C C . ALA A 1 192 ? 7.481 58.441 46.580 1.00 21.06 171 ALA A C 1
ATOM 1089 O O . ALA A 1 192 ? 8.553 58.237 47.171 1.00 22.42 171 ALA A O 1
ATOM 1091 N N . THR A 1 193 ? 6.315 58.381 47.222 1.00 20.56 172 THR A N 1
ATOM 1092 C CA . THR A 1 193 ? 6.225 58.033 48.638 1.00 20.56 172 THR A CA 1
ATOM 1093 C C . THR A 1 193 ? 5.230 56.883 48.797 1.00 19.52 172 THR A C 1
ATOM 1094 O O . THR A 1 193 ? 4.415 56.646 47.887 1.00 18.83 172 THR A O 1
ATOM 1098 N N . ALA A 1 194 ? 5.345 56.156 49.907 1.00 18.92 173 ALA A N 1
ATOM 1099 C CA . ALA A 1 194 ? 4.354 55.116 50.278 1.00 19.15 173 ALA A CA 1
ATOM 1100 C C . ALA A 1 194 ? 2.930 55.636 50.198 1.00 19.38 173 ALA A C 1
ATOM 1101 O O . ALA A 1 194 ? 2.051 54.963 49.665 1.00 18.36 173 ALA A O 1
ATOM 1103 N N . GLN A 1 195 ? 2.693 56.827 50.759 1.00 19.91 174 GLN A N 1
ATOM 1104 C CA . GLN A 1 195 ? 1.326 57.372 50.802 1.00 21.19 174 GLN A CA 1
ATOM 1105 C C . GLN A 1 195 ? 0.846 57.656 49.393 1.00 20.58 174 GLN A C 1
ATOM 1106 O O . GLN A 1 195 ? -0.304 57.411 49.078 1.00 20.05 174 GLN A O 1
ATOM 1112 N N . GLU A 1 196 ? 1.741 58.177 48.554 1.00 20.95 175 GLU A N 1
ATOM 1113 C CA . GLU A 1 196 ? 1.380 58.478 47.179 1.00 21.14 175 GLU A CA 1
ATOM 1114 C C . GLU A 1 196 ? 1.002 57.203 46.478 1.00 19.30 175 GLU A C 1
ATOM 1115 O O . GLU A 1 196 ? 0.030 57.146 45.752 1.00 18.32 175 GLU A O 1
ATOM 1121 N N . ALA A 1 197 ? 1.753 56.148 46.742 1.00 19.51 176 ALA A N 1
ATOM 1122 C CA . ALA A 1 197 ? 1.436 54.828 46.156 1.00 18.19 176 ALA A CA 1
ATOM 1123 C C . ALA A 1 197 ? 0.067 54.338 46.550 1.00 18.07 176 ALA A C 1
ATOM 1124 O O . ALA A 1 197 ? -0.699 53.903 45.689 1.00 18.80 176 ALA A O 1
ATOM 1126 N N . ARG A 1 198 ? -0.260 54.456 47.837 1.00 18.15 177 ARG A N 1
ATOM 1127 C CA . ARG A 1 198 ? -1.538 54.000 48.365 1.00 18.19 177 ARG A CA 1
ATOM 1128 C C . ARG A 1 198 ? -2.698 54.820 47.765 1.00 19.31 177 ARG A C 1
ATOM 1129 O O . ARG A 1 198 ? -3.702 54.249 47.386 1.00 18.71 177 ARG A O 1
ATOM 1137 N N . ASP A 1 199 ? -2.530 56.139 47.676 1.00 20.10 178 ASP A N 1
ATOM 1138 C CA . ASP A 1 199 ? -3.573 57.005 47.112 1.00 21.26 178 ASP A CA 1
ATOM 1139 C C . ASP A 1 199 ? -3.766 56.705 45.613 1.00 21.00 178 ASP A C 1
ATOM 1140 O O . ASP A 1 199 ? -4.883 56.597 45.134 1.00 20.25 178 ASP A O 1
ATOM 1145 N N . ALA A 1 200 ? -2.665 56.524 44.885 1.00 20.01 179 ALA A N 1
ATOM 1146 C CA . ALA A 1 200 ? -2.747 56.119 43.491 1.00 20.28 179 ALA A CA 1
ATOM 1147 C C . ALA A 1 200 ? -3.505 54.788 43.321 1.00 19.56 179 ALA A C 1
ATOM 1148 O O . ALA A 1 200 ? -4.306 54.620 42.376 1.00 19.83 179 ALA A O 1
ATOM 1150 N N . TYR A 1 201 ? -3.235 53.848 44.222 1.00 19.37 180 TYR A N 1
ATOM 1151 C CA . TYR A 1 201 ? -3.862 52.525 44.151 1.00 19.38 180 TYR A CA 1
ATOM 1152 C C . TYR A 1 201 ? -5.391 52.624 44.378 1.00 20.44 180 TYR A C 1
ATOM 1153 O O . TYR A 1 201 ? -6.207 51.970 43.675 1.00 20.28 180 TYR A O 1
ATOM 1162 N N . GLY A 1 202 ? -5.780 53.410 45.377 1.00 20.17 181 GLY A N 1
ATOM 1163 C CA . GLY A 1 202 ? -7.199 53.691 45.584 1.00 20.91 181 GLY A CA 1
ATOM 1164 C C . GLY A 1 202 ? -7.818 54.379 44.368 1.00 21.65 181 GLY A C 1
ATOM 1165 O O . GLY A 1 202 ? -8.947 54.063 43.999 1.00 22.27 181 GLY A O 1
ATOM 1166 N N . SER A 1 203 ? -7.056 55.252 43.717 1.00 22.43 182 SER A N 1
ATOM 1167 C CA . SER A 1 203 ? -7.545 56.009 42.549 1.00 22.94 182 SER A CA 1
ATOM 1168 C C . SER A 1 203 ? -7.791 55.129 41.327 1.00 23.99 182 SER A C 1
ATOM 1169 O O . SER A 1 203 ? -8.639 55.458 40.489 1.00 23.04 182 SER A O 1
ATOM 1172 N N . LEU A 1 204 ? -7.086 53.988 41.239 1.00 23.01 183 LEU A N 1
ATOM 1173 C CA . LEU A 1 204 ? -7.189 53.108 40.096 1.00 22.92 183 LEU A CA 1
ATOM 1174 C C . LEU A 1 204 ? -8.259 52.080 40.306 1.00 22.76 183 LEU A C 1
ATOM 1175 O O . LEU A 1 204 ? -8.486 51.261 39.446 1.00 24.25 183 LEU A O 1
ATOM 1180 N N . GLY A 1 205 ? -8.965 52.161 41.419 1.00 23.67 184 GLY A N 1
ATOM 1181 C CA . GLY A 1 205 ? -10.205 51.387 41.618 1.00 24.01 184 GLY A CA 1
ATOM 1182 C C . GLY A 1 205 ? -10.113 50.060 42.336 1.00 23.91 184 GLY A C 1
ATOM 1183 O O . GLY A 1 205 ? -11.091 49.302 42.370 1.00 24.74 184 GLY A O 1
ATOM 1184 N N . GLY A 1 206 ? -8.965 49.761 42.944 1.00 23.59 185 GLY A N 1
ATOM 1185 C CA . GLY A 1 206 ? -8.806 48.478 43.664 1.00 22.99 185 GLY A CA 1
ATOM 1186 C C . GLY A 1 206 ? -8.590 47.289 42.716 1.00 21.32 185 GLY A C 1
ATOM 1187 O O . GLY A 1 206 ? -8.850 46.154 43.080 1.00 22.73 185 GLY A O 1
ATOM 1188 N N . VAL A 1 207 ? -8.117 47.559 41.513 1.00 20.94 186 VAL A N 1
ATOM 1189 C CA . VAL A 1 207 ? -7.800 46.499 40.530 1.00 20.82 186 VAL A CA 1
ATOM 1190 C C . VAL A 1 207 ? -6.387 45.986 40.781 1.00 19.85 186 VAL A C 1
ATOM 1191 O O . VAL A 1 207 ? -5.601 46.659 41.465 1.00 20.40 186 VAL A O 1
ATOM 1195 N N . PRO A 1 208 ? -6.043 44.813 40.211 1.00 19.17 187 PRO A N 1
ATOM 1196 C CA . PRO A 1 208 ? -4.640 44.374 40.383 1.00 18.12 187 PRO A CA 1
ATOM 1197 C C . PRO A 1 208 ? -3.670 45.339 39.733 1.00 17.53 187 PRO A C 1
ATOM 1198 O O . PRO A 1 208 ? -3.900 45.796 38.609 1.00 16.80 187 PRO A O 1
ATOM 1202 N N . CYS A 1 209 ? -2.586 45.650 40.446 1.00 16.70 188 CYS A N 1
ATOM 1203 C CA . CYS A 1 209 ? -1.566 46.540 39.966 1.00 15.92 188 CYS A CA 1
ATOM 1204 C C . CYS A 1 209 ? -0.195 45.949 40.267 1.00 15.99 188 CYS A C 1
ATOM 1205 O O . CYS A 1 209 ? -0.065 44.974 41.038 1.00 14.92 188 CYS A O 1
ATOM 1208 N N . VAL A 1 210 ? 0.793 46.557 39.626 1.00 15.73 189 VAL A N 1
ATOM 1209 C CA . VAL A 1 210 ? 2.209 46.342 39.916 1.00 15.83 189 VAL A CA 1
ATOM 1210 C C . VAL A 1 210 ? 2.902 47.703 40.128 1.00 15.48 189 VAL A C 1
ATOM 1211 O O . VAL A 1 210 ? 2.752 48.644 39.328 1.00 15.02 189 VAL A O 1
ATOM 1215 N N . LEU A 1 211 ? 3.662 47.788 41.204 1.00 14.85 190 LEU A N 1
ATOM 1216 C CA . LEU A 1 211 ? 4.459 48.961 41.497 1.00 14.87 190 LEU A CA 1
ATOM 1217 C C . LEU A 1 211 ? 5.898 48.686 41.063 1.00 15.50 190 LEU A C 1
ATOM 1218 O O . LEU A 1 211 ? 6.581 47.868 41.654 1.00 14.62 190 LEU A O 1
ATOM 1223 N N . GLU A 1 212 ? 6.353 49.408 40.028 1.00 16.70 191 GLU A N 1
ATOM 1224 C CA . GLU A 1 212 ? 7.643 49.188 39.402 1.00 18.04 191 GLU A CA 1
ATOM 1225 C C . GLU A 1 212 ? 8.599 50.315 39.751 1.00 17.89 191 GLU A C 1
ATOM 1226 O O . GLU A 1 212 ? 8.221 51.505 39.646 1.00 18.31 191 GLU A O 1
ATOM 1232 N N . LYS A 1 213 ? 9.810 49.956 40.204 1.00 17.18 192 LYS A N 1
ATOM 1233 C CA . LYS A 1 213 ? 10.851 50.914 40.562 1.00 17.75 192 LYS A CA 1
ATOM 1234 C C . LYS A 1 213 ? 11.360 51.603 39.317 1.00 18.06 192 LYS A C 1
ATOM 1235 O O . LYS A 1 213 ? 11.593 50.945 38.286 1.00 17.25 192 LYS A O 1
ATOM 1241 N N . ARG A 1 214 ? 11.494 52.915 39.401 1.00 18.70 193 ARG A N 1
ATOM 1242 C CA . ARG A 1 214 ? 12.111 53.687 38.334 1.00 20.46 193 ARG A CA 1
ATOM 1243 C C . ARG A 1 214 ? 13.596 53.428 38.268 1.00 19.85 193 ARG A C 1
ATOM 1244 O O . ARG A 1 214 ? 14.303 53.601 39.243 1.00 18.63 193 ARG A O 1
ATOM 1252 N N . LEU A 1 215 ? 14.083 53.079 37.085 1.00 19.43 194 LEU A N 1
ATOM 1253 C CA . LEU A 1 215 ? 15.520 52.822 36.902 1.00 20.65 194 LEU A CA 1
ATOM 1254 C C . LEU A 1 215 ? 16.225 53.923 36.081 1.00 20.19 194 LEU A C 1
ATOM 1255 O O . LEU A 1 215 ? 15.584 54.624 35.337 1.00 18.07 194 LEU A O 1
ATOM 1260 N N . PRO A 1 216 ? 17.565 54.029 36.201 1.00 21.00 195 PRO A N 1
ATOM 1261 C CA . PRO A 1 216 ? 18.282 55.063 35.451 1.00 21.09 195 PRO A CA 1
ATOM 1262 C C . PRO A 1 216 ? 18.450 54.682 33.960 1.00 20.04 195 PRO A C 1
ATOM 1263 O O . PRO A 1 216 ? 19.419 54.090 33.546 1.00 19.00 195 PRO A O 1
ATOM 1267 N N . LEU A 1 217 ? 17.489 55.108 33.175 1.00 21.00 196 LEU A N 1
ATOM 1268 C CA . LEU A 1 217 ? 17.376 54.724 31.796 1.00 20.40 196 LEU A CA 1
ATOM 1269 C C . LEU A 1 217 ? 18.341 55.537 30.950 1.00 19.47 196 LEU A C 1
ATOM 1270 O O . LEU A 1 217 ? 18.422 56.771 31.055 1.00 18.26 196 LEU A O 1
ATOM 1275 N N . LYS A 1 218 ? 19.073 54.851 30.093 1.00 17.95 197 LYS A N 1
ATOM 1276 C CA . LYS A 1 218 ? 19.904 55.551 29.112 1.00 18.36 197 LYS A CA 1
ATOM 1277 C C . LYS A 1 218 ? 19.224 55.670 27.759 1.00 17.17 197 LYS A C 1
ATOM 1278 O O . LYS A 1 218 ? 19.211 56.746 27.167 1.00 16.44 197 LYS A O 1
ATOM 1284 N N . TYR A 1 219 ? 18.685 54.555 27.261 1.00 15.34 198 TYR A N 1
ATOM 1285 C CA . TYR A 1 219 ? 17.924 54.557 25.995 1.00 14.55 198 TYR A CA 1
ATOM 1286 C C . TYR A 1 219 ? 17.086 53.300 25.944 1.00 14.09 198 TYR A C 1
ATOM 1287 O O . TYR A 1 219 ? 17.267 52.418 26.779 1.00 13.49 198 TYR A O 1
ATOM 1296 N N . GLU A 1 220 ? 16.147 53.264 24.995 1.00 13.60 199 GLU A N 1
ATOM 1297 C CA . GLU A 1 220 ? 15.200 52.158 24.840 1.00 13.29 199 GLU A CA 1
ATOM 1298 C C . GLU A 1 220 ? 15.386 51.456 23.506 1.00 12.36 199 GLU A C 1
ATOM 1299 O O . GLU A 1 220 ? 15.760 52.102 22.497 1.00 11.13 199 GLU A O 1
ATOM 1305 N N . VAL A 1 221 ? 15.123 50.137 23.505 1.00 11.44 200 VAL A N 1
ATOM 1306 C CA . VAL A 1 221 ? 15.249 49.298 22.365 1.00 10.78 200 VAL A CA 1
ATOM 1307 C C . VAL A 1 221 ? 14.106 48.300 22.362 1.00 10.74 200 VAL A C 1
ATOM 1308 O O . VAL A 1 221 ? 13.452 48.056 23.401 1.00 10.34 200 VAL A O 1
ATOM 1312 N N . SER A 1 222 ? 13.840 47.779 21.180 1.00 10.34 201 SER A N 1
ATOM 1313 C CA . SER A 1 222 ? 12.886 46.654 21.033 1.00 10.11 201 SER A CA 1
ATOM 1314 C C . SER A 1 222 ? 13.431 45.614 20.098 1.00 9.94 201 SER A C 1
ATOM 1315 O O . SER A 1 222 ? 14.093 45.954 19.094 1.00 9.71 201 SER A O 1
ATOM 1318 N N . ALA A 1 223 ? 13.168 44.365 20.474 1.00 10.05 202 ALA A N 1
ATOM 1319 C CA . ALA A 1 223 ? 13.409 43.204 19.684 1.00 10.18 202 ALA A CA 1
ATOM 1320 C C . ALA A 1 223 ? 12.083 42.709 19.103 1.00 10.26 202 ALA A C 1
ATOM 1321 O O . ALA A 1 223 ? 11.002 42.820 19.744 1.00 10.38 202 ALA A O 1
ATOM 1323 N N . LEU A 1 224 ? 12.178 42.175 17.894 1.00 10.30 203 LEU A N 1
ATOM 1324 C CA . LEU A 1 224 ? 11.023 41.773 17.125 1.00 10.16 203 LEU A CA 1
ATOM 1325 C C . LEU A 1 224 ? 11.348 40.420 16.548 1.00 10.52 203 LEU A C 1
ATOM 1326 O O . LEU A 1 224 ? 12.311 40.259 15.797 1.00 9.57 203 LEU A O 1
ATOM 1331 N N . ILE A 1 225 ? 10.586 39.433 16.986 1.00 10.73 204 ILE A N 1
ATOM 1332 C CA A ILE A 1 225 ? 10.856 38.062 16.593 0.50 10.94 204 ILE A CA 1
ATOM 1333 C CA B ILE A 1 225 ? 10.859 38.066 16.637 0.50 11.22 204 ILE A CA 1
ATOM 1334 C C . ILE A 1 225 ? 9.589 37.387 16.131 1.00 10.92 204 ILE A C 1
ATOM 1335 O O . ILE A 1 225 ? 8.471 37.819 16.465 1.00 10.81 204 ILE A O 1
ATOM 1344 N N . ALA A 1 226 ? 9.780 36.323 15.344 1.00 10.54 205 ALA A N 1
ATOM 1345 C CA . ALA A 1 226 ? 8.680 35.424 14.962 1.00 10.75 205 ALA A CA 1
ATOM 1346 C C . ALA A 1 226 ? 9.035 33.992 15.357 1.00 10.65 205 ALA A C 1
ATOM 1347 O O . ALA A 1 226 ? 10.193 33.588 15.286 1.00 10.74 205 ALA A O 1
ATOM 1349 N N . ARG A 1 227 ? 8.056 33.231 15.825 1.00 10.75 206 ARG A N 1
ATOM 1350 C CA . ARG A 1 227 ? 8.324 31.832 16.147 1.00 10.67 206 ARG A CA 1
ATOM 1351 C C . ARG A 1 227 ? 7.238 31.007 15.540 1.00 10.73 206 ARG A C 1
ATOM 1352 O O . ARG A 1 227 ? 6.095 31.370 15.647 1.00 10.44 206 ARG A O 1
ATOM 1360 N N . GLY A 1 228 ? 7.593 29.883 14.926 1.00 11.15 207 GLY A N 1
ATOM 1361 C CA . GLY A 1 228 ? 6.600 29.043 14.292 1.00 11.54 207 GLY A CA 1
ATOM 1362 C C . GLY A 1 228 ? 6.214 27.888 15.199 1.00 12.11 207 GLY A C 1
ATOM 1363 O O . GLY A 1 228 ? 6.841 27.618 16.237 1.00 11.89 207 GLY A O 1
ATOM 1364 N N . ALA A 1 229 ? 5.165 27.203 14.783 1.00 12.92 208 ALA A N 1
ATOM 1365 C CA . ALA A 1 229 ? 4.609 26.095 15.544 1.00 13.55 208 ALA A CA 1
ATOM 1366 C C . ALA A 1 229 ? 5.669 24.960 15.724 1.00 13.81 208 ALA A C 1
ATOM 1367 O O . ALA A 1 229 ? 5.679 24.242 16.737 1.00 14.62 208 ALA A O 1
ATOM 1369 N N . ASN A 1 230 ? 6.541 24.804 14.751 1.00 14.21 209 ASN A N 1
ATOM 1370 C CA . ASN A 1 230 ? 7.668 23.835 14.857 1.00 15.19 209 ASN A CA 1
ATOM 1371 C C . ASN A 1 230 ? 8.870 24.325 15.673 1.00 15.63 209 ASN A C 1
ATOM 1372 O O . ASN A 1 230 ? 9.910 23.646 15.693 1.00 16.20 209 ASN A O 1
ATOM 1377 N N . GLY A 1 231 ? 8.770 25.512 16.278 1.00 15.39 210 GLY A N 1
ATOM 1378 C CA . GLY A 1 231 ? 9.870 26.050 17.099 1.00 15.86 210 GLY A CA 1
ATOM 1379 C C . GLY A 1 231 ? 10.958 26.826 16.361 1.00 16.13 210 GLY A C 1
ATOM 1380 O O . GLY A 1 231 ? 11.887 27.388 16.993 1.00 15.85 210 GLY A O 1
ATOM 1381 N N . ALA A 1 232 ? 10.840 26.929 15.044 1.00 15.28 211 ALA A N 1
ATOM 1382 C CA . ALA A 1 232 ? 11.782 27.752 14.319 1.00 16.24 211 ALA A CA 1
ATOM 1383 C C . ALA A 1 232 ? 11.560 29.213 14.696 1.00 15.53 211 ALA A C 1
ATOM 1384 O O . ALA A 1 232 ? 10.465 29.602 15.089 1.00 14.79 211 ALA A O 1
ATOM 1386 N N . SER A 1 233 ? 12.617 29.987 14.596 1.00 15.32 212 SER A N 1
ATOM 1387 C CA . SER A 1 233 ? 12.585 31.391 14.958 1.00 16.57 212 SER A CA 1
ATOM 1388 C C . SER A 1 233 ? 13.272 32.219 13.877 1.00 15.21 212 SER A C 1
ATOM 1389 O O . SER A 1 233 ? 14.189 31.754 13.163 1.00 14.38 212 SER A O 1
ATOM 1392 N N . ALA A 1 234 ? 12.765 33.427 13.682 1.00 13.60 213 ALA A N 1
ATOM 1393 C CA . ALA A 1 234 ? 13.385 34.402 12.809 1.00 13.44 213 ALA A C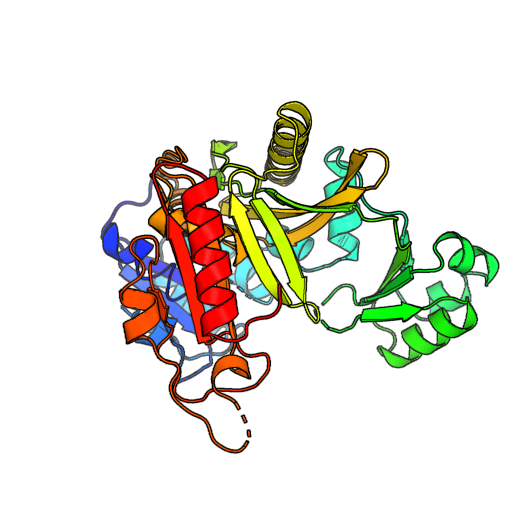A 1
ATOM 1394 C C . ALA A 1 234 ? 13.415 35.701 13.586 1.00 12.93 213 ALA A C 1
ATOM 1395 O O . ALA A 1 234 ? 12.392 36.090 14.166 1.00 13.14 213 ALA A O 1
ATOM 1397 N N . VAL A 1 235 ? 14.553 36.360 13.638 1.00 12.78 214 VAL A N 1
ATOM 1398 C CA . VAL A 1 235 ? 14.610 37.583 14.411 1.00 13.29 214 VAL A CA 1
ATOM 1399 C C . VAL A 1 235 ? 15.090 38.748 13.575 1.00 11.93 214 VAL A C 1
ATOM 1400 O O . VAL A 1 235 ? 15.963 38.631 12.708 1.00 12.05 214 VAL A O 1
ATOM 1404 N N . PHE A 1 236 ? 14.493 39.888 13.832 1.00 11.32 215 PHE A N 1
ATOM 1405 C CA . PHE A 1 236 ? 14.831 41.109 13.100 1.00 10.60 215 PHE A CA 1
ATOM 1406 C C . PHE A 1 236 ? 16.023 41.790 13.803 1.00 10.82 215 PHE A C 1
ATOM 1407 O O . PHE A 1 236 ? 16.467 41.356 14.900 1.00 10.31 215 PHE A O 1
ATOM 1415 N N . PRO A 1 237 ? 16.574 42.833 13.178 1.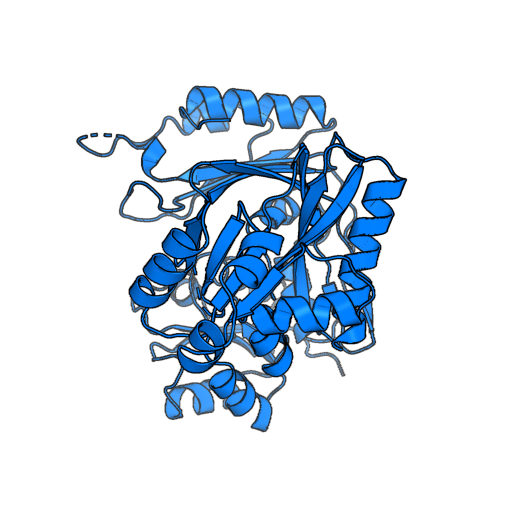00 10.84 216 PRO A N 1
ATOM 1416 C CA . PRO A 1 237 ? 17.535 43.679 13.870 1.00 11.00 216 PRO A CA 1
ATOM 1417 C C . PRO A 1 237 ? 16.915 44.438 15.058 1.00 11.13 216 PRO A C 1
ATOM 1418 O O . PRO A 1 237 ? 15.693 44.490 15.220 1.00 11.40 216 PRO A O 1
ATOM 1422 N N . LEU A 1 238 ? 17.766 44.929 15.949 1.00 11.19 217 LEU A N 1
ATOM 1423 C CA . LEU A 1 238 ? 17.304 45.674 17.123 1.00 11.35 217 LEU A CA 1
ATOM 1424 C C . LEU A 1 238 ? 16.902 47.076 16.739 1.00 11.31 217 LEU A C 1
ATOM 1425 O O . LEU A 1 238 ? 17.670 47.742 16.045 1.00 11.56 217 LEU A O 1
ATOM 1430 N N . ALA A 1 239 ? 15.747 47.543 17.208 1.00 10.74 218 ALA A N 1
ATOM 1431 C CA . ALA A 1 239 ? 15.348 48.900 17.002 1.00 10.80 218 ALA A CA 1
ATOM 1432 C C . ALA A 1 239 ? 15.678 49.744 18.227 1.00 10.84 218 ALA A C 1
ATOM 1433 O O . ALA A 1 239 ? 15.436 49.313 19.351 1.00 11.84 218 ALA A O 1
ATOM 1435 N N . GLN A 1 240 ? 16.189 50.954 17.997 1.00 10.66 219 GLN A N 1
ATOM 1436 C CA . GLN A 1 240 ? 16.309 51.992 19.045 1.00 10.68 219 GLN A CA 1
ATOM 1437 C C . GLN A 1 240 ? 15.131 52.972 18.966 1.00 10.32 219 GLN A C 1
ATOM 1438 O O . GLN A 1 240 ? 14.942 53.585 17.950 1.00 9.73 219 GLN A O 1
ATOM 1444 N N . ASN A 1 241 ? 14.385 53.130 20.069 1.00 10.50 220 ASN A N 1
ATOM 1445 C CA . ASN A 1 241 ? 13.093 53.842 20.102 1.00 11.04 220 ASN A CA 1
ATOM 1446 C C . ASN A 1 241 ? 13.111 55.005 21.043 1.00 11.68 220 ASN A C 1
ATOM 1447 O O . ASN A 1 241 ? 13.646 54.906 22.145 1.00 12.13 220 ASN A O 1
ATOM 1452 N N . THR A 1 242 ? 12.473 56.096 20.652 1.00 11.70 221 THR A N 1
ATOM 1453 C CA . THR A 1 242 ? 12.241 57.185 21.578 1.00 12.62 221 THR A CA 1
ATOM 1454 C C . THR A 1 242 ? 10.726 57.428 21.670 1.00 12.89 221 THR A C 1
ATOM 1455 O O . THR A 1 242 ? 9.966 57.117 20.742 1.00 12.90 221 THR A O 1
ATOM 1459 N N . HIS A 1 243 ? 10.295 57.903 22.823 1.00 13.88 222 HIS A N 1
ATOM 1460 C CA . HIS A 1 243 ? 8.899 58.228 23.074 1.00 14.53 222 HIS A CA 1
ATOM 1461 C C . HIS A 1 243 ? 8.720 59.656 23.576 1.00 16.19 222 HIS A C 1
ATOM 1462 O O . HIS A 1 243 ? 9.611 60.237 24.231 1.00 15.42 222 HIS A O 1
ATOM 1469 N N . HIS A 1 244 ? 7.555 60.227 23.276 1.00 17.53 223 HIS A N 1
ATOM 1470 C CA . HIS A 1 244 ? 7.169 61.504 23.851 1.00 19.39 223 HIS A CA 1
ATOM 1471 C C . HIS A 1 244 ? 5.741 61.329 24.288 1.00 19.84 223 HIS A C 1
ATOM 1472 O O . HIS A 1 244 ? 4.951 60.838 23.516 1.00 18.87 223 HIS A O 1
ATOM 1479 N N . GLY A 1 245 ? 5.438 61.701 25.537 1.00 21.28 224 GLY A N 1
ATOM 1480 C CA . GLY A 1 245 ? 4.081 61.644 26.077 1.00 20.92 224 GLY A CA 1
ATOM 1481 C C . GLY A 1 245 ? 3.555 60.231 26.087 1.00 21.07 224 GLY A C 1
ATOM 1482 O O . GLY A 1 245 ? 2.370 60.023 25.876 1.00 20.82 224 GLY A O 1
ATOM 1483 N N . GLY A 1 246 ? 4.456 59.269 26.291 1.00 19.62 225 GLY A N 1
ATOM 1484 C CA . GLY A 1 246 ? 4.137 57.859 26.291 1.00 19.32 225 GLY A CA 1
ATOM 1485 C C . GLY A 1 246 ? 3.849 57.227 24.925 1.00 18.45 225 GLY A C 1
ATOM 1486 O O . GLY A 1 246 ? 3.388 56.103 24.847 1.00 19.78 225 GLY A O 1
ATOM 1487 N N . ILE A 1 247 ? 4.117 57.949 23.847 1.00 16.36 226 ILE A N 1
ATOM 1488 C CA . ILE A 1 247 ? 3.802 57.452 22.500 1.00 14.75 226 ILE A CA 1
ATOM 1489 C C . ILE A 1 247 ? 5.116 57.398 21.689 1.00 13.47 226 ILE A C 1
ATOM 1490 O O . ILE A 1 247 ? 5.914 58.319 21.717 1.00 12.69 226 ILE A O 1
ATOM 1495 N N . LEU A 1 248 ? 5.293 56.314 20.945 1.00 12.57 227 LEU A N 1
ATOM 1496 C CA . LEU A 1 248 ? 6.478 56.109 20.139 1.00 12.44 227 LEU A CA 1
ATOM 1497 C C . LEU A 1 248 ? 6.631 57.252 19.160 1.00 11.75 227 LEU A C 1
ATOM 1498 O O . LEU A 1 248 ? 5.624 57.685 18.544 1.00 11.25 227 LEU A O 1
ATOM 1503 N N . SER A 1 249 ? 7.864 57.755 19.016 1.00 11.76 228 SER A N 1
ATOM 1504 C CA . SER A 1 249 ? 8.152 58.862 18.131 1.00 12.13 228 SER A CA 1
ATOM 1505 C C . SER A 1 249 ? 9.026 58.481 16.968 1.00 11.92 228 SER A C 1
ATOM 1506 O O . SER A 1 249 ? 8.679 58.708 15.822 1.00 11.48 228 SER A O 1
ATOM 1509 N N . LEU A 1 250 ? 10.174 57.892 17.283 1.00 11.81 229 LEU A N 1
ATOM 1510 C CA . LEU A 1 250 ? 11.183 57.540 16.304 1.00 11.35 229 LEU A CA 1
ATOM 1511 C C . LEU A 1 250 ? 11.724 56.153 16.611 1.00 10.72 229 LEU A C 1
ATOM 1512 O O . LEU A 1 250 ? 11.972 55.801 17.784 1.00 11.05 229 LEU A O 1
ATOM 1517 N N . SER A 1 251 ? 11.877 55.336 15.581 1.00 10.21 230 SER A N 1
ATOM 1518 C CA . SER A 1 251 ? 12.669 54.095 15.673 1.00 9.78 230 SER A CA 1
ATOM 1519 C C . SER A 1 251 ? 13.814 54.143 14.685 1.00 9.91 230 SER A C 1
ATOM 1520 O O . SER A 1 251 ? 13.652 54.645 13.590 1.00 10.13 230 SER A O 1
ATOM 1523 N N . VAL A 1 252 ? 14.982 53.638 15.066 1.00 9.92 231 VAL A N 1
ATOM 1524 C CA . VAL A 1 252 ? 16.133 53.635 14.215 1.00 10.15 231 VAL A CA 1
ATOM 1525 C C . VAL A 1 252 ? 16.738 52.226 14.232 1.00 10.04 231 VAL A C 1
ATOM 1526 O O . VAL A 1 252 ? 16.914 51.621 15.289 1.00 9.78 231 VAL A O 1
ATOM 1530 N N . VAL A 1 253 ? 17.019 51.700 13.060 1.00 10.08 232 VAL A N 1
ATOM 1531 C CA . VAL A 1 253 ? 17.383 50.293 12.912 1.00 10.10 232 VAL A CA 1
ATOM 1532 C C . VAL A 1 253 ? 18.481 50.135 11.837 1.00 10.26 232 VAL A C 1
ATOM 1533 O O . VAL A 1 253 ? 18.292 50.544 10.708 1.00 9.77 232 VAL A O 1
ATOM 1537 N N . PRO A 1 254 ? 19.620 49.541 12.185 1.00 10.54 233 PRO A N 1
ATOM 1538 C CA . PRO A 1 254 ? 19.971 48.972 13.497 1.00 10.62 233 PRO A CA 1
ATOM 1539 C C . PRO A 1 254 ? 20.301 50.001 14.588 1.00 10.63 233 PRO A C 1
ATOM 1540 O O . PRO A 1 254 ? 20.965 50.998 14.327 1.00 10.09 233 PRO A O 1
ATOM 1544 N N . ALA A 1 255 ? 19.841 49.707 15.806 1.00 10.99 234 ALA A N 1
ATOM 1545 C CA . ALA A 1 255 ? 20.097 50.525 16.995 1.00 11.16 234 ALA A CA 1
ATOM 1546 C C . ALA A 1 255 ? 21.550 51.023 17.086 1.00 12.11 234 ALA A C 1
ATOM 1547 O O . ALA A 1 255 ? 22.502 50.222 17.344 1.00 12.02 234 ALA A O 1
ATOM 1549 N N . PRO A 1 256 ? 21.735 52.350 16.869 1.00 12.66 235 PRO A N 1
ATOM 1550 C CA . PRO A 1 256 ? 23.080 52.958 16.868 1.00 13.49 235 PRO A CA 1
ATOM 1551 C C . PRO A 1 256 ? 23.837 52.836 18.143 1.00 13.76 235 PRO A C 1
ATOM 1552 O O . PRO A 1 256 ? 25.070 52.728 18.087 1.00 13.96 235 PRO A O 1
ATOM 1556 N N . ALA A 1 257 ? 23.158 52.857 19.289 1.00 13.49 236 ALA A N 1
ATOM 1557 C CA . ALA A 1 257 ? 23.890 52.839 20.589 1.00 13.58 236 ALA A CA 1
ATOM 1558 C C . ALA A 1 257 ? 24.279 51.435 21.082 1.00 13.46 236 ALA A C 1
ATOM 1559 O O . ALA A 1 257 ? 25.064 51.304 22.029 1.00 13.29 236 ALA A O 1
ATOM 1561 N N . ALA A 1 258 ? 23.717 50.393 20.462 1.00 13.35 237 ALA A N 1
ATOM 1562 C CA . ALA A 1 258 ? 23.820 49.067 20.975 1.00 13.57 237 ALA A CA 1
ATOM 1563 C C . ALA A 1 258 ? 25.023 48.315 20.386 1.00 14.53 237 ALA A C 1
ATOM 1564 O O . ALA A 1 258 ? 25.133 48.175 19.169 1.00 13.25 237 ALA A O 1
ATOM 1566 N N . SER A 1 259 ? 25.873 47.797 21.276 1.00 15.83 238 SER A N 1
ATOM 1567 C CA . SER A 1 259 ? 26.977 46.920 20.900 1.00 16.95 238 SER A CA 1
ATOM 1568 C C . SER A 1 259 ? 26.415 45.637 20.281 1.00 17.92 238 SER A C 1
ATOM 1569 O O . SER A 1 259 ? 25.270 45.265 20.525 1.00 16.49 238 SER A O 1
ATOM 1572 N N . ASP A 1 260 ? 27.219 44.967 19.467 1.00 19.76 239 ASP A N 1
ATOM 1573 C CA . ASP A 1 260 ? 26.919 43.607 19.010 1.00 20.46 239 ASP A CA 1
ATOM 1574 C C . ASP A 1 260 ? 26.424 42.732 20.123 1.00 18.48 239 ASP A C 1
ATOM 1575 O O . ASP A 1 260 ? 25.457 42.010 19.966 1.00 19.04 239 ASP A O 1
ATOM 1580 N N . ALA A 1 261 ? 27.125 42.769 21.230 1.00 18.03 240 ALA A N 1
ATOM 1581 C CA . ALA A 1 261 ? 26.779 41.979 22.415 1.00 17.16 240 ALA A CA 1
ATOM 1582 C C . ALA A 1 261 ? 25.366 42.297 22.904 1.00 16.45 240 ALA A C 1
ATOM 1583 O O . ALA A 1 261 ? 24.584 41.394 23.208 1.00 14.99 240 ALA A O 1
ATOM 1585 N N . LEU A 1 262 ? 25.028 43.579 22.969 1.00 15.58 241 LEU A N 1
ATOM 1586 C CA . LEU A 1 262 ? 23.705 43.978 23.490 1.00 15.71 241 LEU A CA 1
ATOM 1587 C C . LEU A 1 262 ? 22.624 43.531 22.528 1.00 14.25 241 LEU A C 1
ATOM 1588 O O . LEU A 1 262 ? 21.586 43.065 22.933 1.00 13.17 241 LEU A O 1
ATOM 1593 N N . VAL A 1 263 ? 22.893 43.639 21.233 1.00 13.89 242 VAL A N 1
ATOM 1594 C CA . VAL A 1 263 ? 21.953 43.186 20.234 1.00 13.40 242 VAL A CA 1
ATOM 1595 C C . VAL A 1 263 ? 21.691 41.698 20.394 1.00 14.10 242 VAL A C 1
ATOM 1596 O O . VAL A 1 263 ? 20.550 41.286 20.426 1.00 12.90 242 VAL A O 1
ATOM 1600 N N . ARG A 1 264 ? 22.746 40.910 20.557 1.00 15.78 243 ARG A N 1
ATOM 1601 C CA . ARG A 1 264 ? 22.570 39.463 20.731 1.00 16.30 243 ARG A CA 1
ATOM 1602 C C . ARG A 1 264 ? 21.749 39.132 21.960 1.00 16.01 243 ARG A C 1
ATOM 1603 O O . ARG A 1 264 ? 20.810 38.358 21.858 1.00 15.29 243 ARG A O 1
ATOM 1611 N N . ASP A 1 265 ? 22.107 39.722 23.105 1.00 15.46 244 ASP A N 1
ATOM 1612 C CA . ASP A 1 265 ? 21.349 39.566 24.347 1.00 15.58 244 ASP A CA 1
ATOM 1613 C C . ASP A 1 265 ? 19.853 39.889 24.176 1.00 14.39 244 ASP A C 1
ATOM 1614 O O . ASP A 1 265 ? 19.013 39.122 24.622 1.00 13.55 244 ASP A O 1
ATOM 1619 N N . ALA A 1 266 ? 19.512 41.011 23.544 1.00 13.79 245 ALA A N 1
ATOM 1620 C CA . ALA A 1 266 ? 18.088 41.373 23.415 1.00 13.48 245 ALA A CA 1
ATOM 1621 C C . ALA A 1 266 ? 17.332 40.457 22.448 1.00 13.99 245 ALA A C 1
ATOM 1622 O O . ALA A 1 266 ? 16.188 40.032 22.749 1.00 13.43 245 ALA A O 1
ATOM 1624 N N . GLN A 1 267 ? 17.966 40.138 21.315 1.00 13.74 246 GLN A N 1
ATOM 1625 C CA . GLN A 1 267 ? 17.414 39.146 20.401 1.00 14.30 246 GLN A CA 1
ATOM 1626 C C . GLN A 1 267 ? 17.236 37.808 21.106 1.00 15.13 246 GLN A C 1
ATOM 1627 O O . GLN A 1 267 ? 16.198 37.186 20.945 1.00 15.69 246 GLN A O 1
ATOM 1633 N N . GLN A 1 268 ? 18.267 37.340 21.812 1.00 15.60 247 GLN A N 1
ATOM 1634 C CA . GLN A 1 268 ? 18.181 36.039 22.521 1.00 16.68 247 GLN A CA 1
ATOM 1635 C C . GLN A 1 268 ? 17.057 36.089 23.611 1.00 15.62 247 GLN A C 1
ATOM 1636 O O . GLN A 1 268 ? 16.334 35.115 23.823 1.00 14.62 247 GLN A O 1
ATOM 1642 N N . ALA A 1 269 ? 16.954 37.215 24.327 1.00 13.97 248 ALA A N 1
ATOM 1643 C CA . ALA A 1 269 ? 15.932 37.347 25.392 1.00 13.63 248 ALA A CA 1
ATOM 1644 C C . ALA A 1 269 ? 14.526 37.186 24.790 1.00 13.22 248 ALA A C 1
ATOM 1645 O O . ALA A 1 269 ? 13.640 36.517 25.356 1.00 12.86 248 ALA A O 1
ATOM 1647 N N . ALA A 1 270 ? 14.324 37.819 23.622 1.00 13.03 249 ALA A N 1
ATOM 1648 C CA . ALA A 1 270 ? 13.023 37.730 22.953 1.00 13.05 249 ALA A CA 1
ATOM 1649 C C . ALA A 1 270 ? 12.738 36.269 22.515 1.00 13.28 249 ALA A C 1
ATOM 1650 O O . ALA A 1 270 ? 11.614 35.744 22.710 1.00 13.42 249 ALA A O 1
ATOM 1652 N N . ALA A 1 271 ? 13.767 35.596 22.001 1.00 14.49 250 ALA A N 1
ATOM 1653 C CA . ALA A 1 271 ? 13.623 34.185 21.589 1.00 14.97 250 ALA A CA 1
ATOM 1654 C C . ALA A 1 271 ? 13.348 33.302 22.753 1.00 15.19 250 ALA A C 1
ATOM 1655 O O . ALA A 1 271 ? 12.509 32.389 22.620 1.00 16.11 250 ALA A O 1
ATOM 1657 N N . ARG A 1 272 ? 14.069 33.510 23.857 1.00 15.68 251 ARG A N 1
ATOM 1658 C CA . ARG A 1 272 ? 13.836 32.745 25.088 1.00 16.32 251 ARG A CA 1
ATOM 1659 C C . ARG A 1 272 ? 12.391 32.852 25.612 1.00 14.67 251 ARG A C 1
ATOM 1660 O O . ARG A 1 272 ? 11.771 31.860 25.994 1.00 14.63 251 ARG A O 1
ATOM 1668 N N . ILE A 1 273 ? 11.840 34.050 25.591 1.00 13.12 252 ILE A N 1
ATOM 1669 C CA . ILE A 1 273 ? 10.477 34.229 26.034 1.00 12.36 252 ILE A CA 1
ATOM 1670 C C . ILE A 1 273 ? 9.515 33.469 25.111 1.00 12.31 252 ILE A C 1
ATOM 1671 O O . ILE A 1 273 ? 8.682 32.718 25.578 1.00 12.18 252 ILE A O 1
ATOM 1676 N N . ALA A 1 274 ? 9.654 33.675 23.796 1.00 12.13 253 ALA A N 1
ATOM 1677 C CA . ALA A 1 274 ? 8.813 32.980 22.816 1.00 12.18 253 ALA A CA 1
ATOM 1678 C C . ALA A 1 274 ? 8.928 31.465 23.004 1.00 11.75 253 ALA A C 1
ATOM 1679 O O . ALA A 1 274 ? 7.938 30.774 22.969 1.00 12.74 253 ALA A O 1
ATOM 1681 N N . ASP A 1 275 ? 10.135 30.964 23.169 1.00 11.93 254 ASP A N 1
ATOM 1682 C CA . ASP A 1 275 ? 10.366 29.492 23.301 1.00 12.34 254 ASP A CA 1
ATOM 1683 C C . ASP A 1 275 ? 9.727 28.957 24.595 1.00 12.72 254 ASP A C 1
ATOM 1684 O O . ASP A 1 275 ? 9.086 27.900 24.631 1.00 12.38 254 ASP A O 1
ATOM 1689 N N . SER A 1 276 ? 9.977 29.678 25.685 1.00 12.94 255 SER A N 1
ATOM 1690 C CA . SER A 1 276 ? 9.466 29.288 26.996 1.00 12.69 255 SER A CA 1
ATOM 1691 C C . SER A 1 276 ? 7.957 29.215 27.015 1.00 12.95 255 SER A C 1
ATOM 1692 O O . SER A 1 276 ? 7.373 28.283 27.585 1.00 12.54 255 SER A O 1
ATOM 1695 N N . LEU A 1 277 ? 7.308 30.175 26.362 1.00 12.99 256 LEU A N 1
ATOM 1696 C CA . LEU A 1 277 ? 5.877 30.178 26.273 1.00 13.76 256 LEU A CA 1
ATOM 1697 C C . LEU A 1 277 ? 5.277 29.323 25.163 1.00 13.56 256 LEU A C 1
ATOM 1698 O O . LEU A 1 277 ? 4.068 29.289 25.024 1.00 13.35 256 LEU A O 1
ATOM 1703 N N . ASP A 1 278 ? 6.114 28.694 24.339 1.00 13.68 257 ASP A N 1
ATOM 1704 C CA . ASP A 1 278 ? 5.654 28.005 23.137 1.00 14.38 257 ASP A CA 1
ATOM 1705 C C . ASP A 1 278 ? 4.807 28.914 22.250 1.00 13.64 257 ASP A C 1
ATOM 1706 O O . ASP A 1 278 ? 3.711 28.544 21.777 1.00 13.60 257 ASP A O 1
ATOM 1711 N N . TYR A 1 279 ? 5.278 30.167 22.136 1.00 13.16 258 TYR A N 1
ATOM 1712 C CA . TYR A 1 279 ? 4.596 31.222 21.394 1.00 12.50 258 TYR A CA 1
ATOM 1713 C C . TYR A 1 279 ? 4.683 30.933 19.879 1.00 12.15 258 TYR A C 1
ATOM 1714 O O . TYR A 1 279 ? 5.792 30.605 19.336 1.00 12.41 258 TYR A O 1
ATOM 1723 N N . VAL A 1 280 ? 3.536 31.067 19.208 1.00 11.19 259 VAL A N 1
ATOM 1724 C CA . VAL A 1 280 ? 3.446 31.017 17.744 1.00 11.03 259 VAL A CA 1
ATOM 1725 C C . VAL A 1 280 ? 2.907 32.327 17.197 1.00 10.92 259 VAL A C 1
ATOM 1726 O O . VAL A 1 280 ? 1.782 32.720 17.489 1.00 10.82 259 VAL A O 1
ATOM 1730 N N . GLY A 1 281 ? 3.760 33.045 16.489 1.00 10.64 260 GLY A N 1
ATOM 1731 C CA . GLY A 1 281 ? 3.405 34.365 15.973 1.00 10.60 260 GLY A CA 1
ATOM 1732 C C . GLY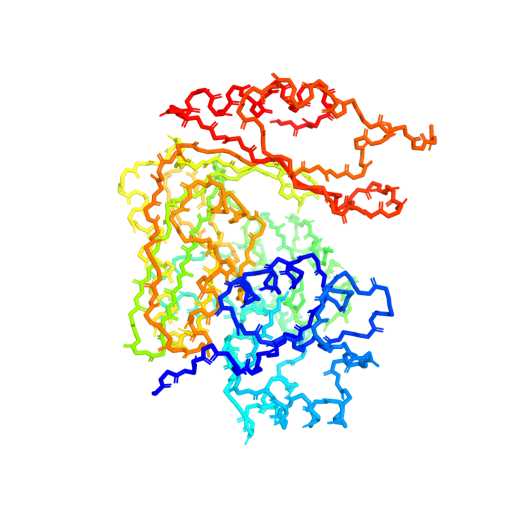 A 1 281 ? 4.572 35.316 16.027 1.00 10.71 260 GLY A C 1
ATOM 1733 O O . GLY A 1 281 ? 5.748 34.883 16.143 1.00 11.34 260 GLY A O 1
ATOM 1734 N N . VAL A 1 282 ? 4.239 36.610 15.992 1.00 10.18 261 VAL A N 1
ATOM 1735 C CA . VAL A 1 282 ? 5.219 37.674 16.081 1.00 10.16 261 VAL A CA 1
ATOM 1736 C C . VAL A 1 282 ? 5.094 38.297 17.489 1.00 10.28 261 VAL A C 1
ATOM 1737 O O . VAL A 1 282 ? 3.972 38.567 17.958 1.00 9.79 261 VAL A O 1
ATOM 1741 N N . LEU A 1 283 ? 6.248 38.519 18.106 1.00 10.27 262 LEU A N 1
ATOM 1742 C CA . LEU A 1 283 ? 6.352 39.060 19.458 1.00 10.50 262 LEU A CA 1
ATOM 1743 C C . LEU A 1 283 ? 7.358 40.185 19.443 1.00 10.73 262 LEU A C 1
ATOM 1744 O O . LEU A 1 283 ? 8.473 40.004 18.919 1.00 10.93 262 LEU A O 1
ATOM 1749 N N . CYS A 1 284 ? 6.960 41.316 20.036 1.00 11.00 263 CYS A N 1
ATOM 1750 C CA . CYS A 1 284 ? 7.806 42.468 20.230 1.00 11.35 263 CYS A CA 1
ATOM 1751 C C . CYS A 1 284 ? 8.044 42.652 21.730 1.00 11.12 263 CYS A C 1
ATOM 1752 O O . CYS A 1 284 ? 7.079 42.792 22.498 1.00 12.13 263 CYS A O 1
ATOM 1755 N N . VAL A 1 285 ? 9.311 42.710 22.104 1.00 10.73 264 VAL A N 1
ATOM 1756 C CA . VAL A 1 285 ? 9.746 42.895 23.502 1.00 10.70 264 VAL A CA 1
ATOM 1757 C C . VAL A 1 285 ? 10.488 44.206 23.551 1.00 10.56 264 VAL A C 1
ATOM 1758 O O . VAL A 1 285 ? 11.474 44.430 22.809 1.00 9.88 264 VAL A O 1
ATOM 1762 N N . GLU A 1 286 ? 9.958 45.107 24.346 1.00 11.74 265 GLU A N 1
ATOM 1763 C CA . GLU A 1 286 ? 10.576 46.413 24.581 1.00 12.70 265 GLU A CA 1
ATOM 1764 C C . GLU A 1 286 ? 11.438 46.378 25.829 1.00 12.79 265 GLU A C 1
ATOM 1765 O O . GLU A 1 286 ? 11.031 45.813 26.892 1.00 13.33 265 GLU A O 1
ATOM 1771 N N . PHE A 1 287 ? 12.621 46.977 25.721 1.00 11.88 266 PHE A N 1
ATOM 1772 C CA . PHE A 1 287 ? 13.591 46.979 26.817 1.00 12.28 266 PHE A CA 1
ATOM 1773 C C . PHE A 1 287 ? 14.046 48.361 27.169 1.00 12.81 266 PHE A C 1
ATOM 1774 O O . PHE A 1 287 ? 14.065 49.237 26.310 1.00 12.18 266 PHE A O 1
ATOM 1782 N N . PHE A 1 288 ? 14.553 48.491 28.397 1.00 13.80 267 PHE A N 1
ATOM 1783 C CA . PHE A 1 288 ? 15.358 49.608 28.787 1.00 15.10 267 PHE A CA 1
ATOM 1784 C C . PHE A 1 288 ? 16.821 49.195 28.792 1.00 14.76 267 PHE A C 1
ATOM 1785 O O . PHE A 1 288 ? 17.172 48.081 29.206 1.00 14.77 267 PHE A O 1
ATOM 1793 N N . VAL A 1 289 ? 17.689 50.100 28.352 1.00 14.29 268 VAL A N 1
ATOM 1794 C CA . VAL A 1 289 ? 19.094 49.932 28.553 1.00 14.40 268 VAL A CA 1
ATOM 1795 C C . VAL A 1 289 ? 19.520 51.003 29.562 1.00 14.96 268 VAL A C 1
ATOM 1796 O O . VAL A 1 289 ? 19.274 52.209 29.387 1.00 14.26 268 VAL A O 1
ATOM 1800 N N . LEU A 1 290 ? 20.089 50.548 30.659 1.00 16.97 269 LEU A N 1
ATOM 1801 C CA . LEU A 1 290 ? 20.355 51.432 31.775 1.00 18.80 269 LEU A CA 1
ATOM 1802 C C . LEU A 1 290 ? 21.686 52.112 31.661 1.00 21.21 269 LEU A C 1
ATOM 1803 O O . LEU A 1 290 ? 22.521 51.693 30.878 1.00 22.13 269 LEU A O 1
ATOM 1808 N N . GLU A 1 291 ? 21.912 53.138 32.477 1.00 22.54 270 GLU A N 1
ATOM 1809 C CA . GLU A 1 291 ? 23.191 53.843 32.421 1.00 25.81 270 GLU A CA 1
ATOM 1810 C C . GLU A 1 291 ? 24.422 52.942 32.583 1.00 24.85 270 GLU A C 1
ATOM 1811 O O . GLU A 1 291 ? 25.465 53.180 31.956 1.00 23.78 270 GLU A O 1
ATOM 1817 N N . ASP A 1 292 ? 24.288 51.885 33.371 1.00 26.14 271 ASP A N 1
ATOM 1818 C CA . ASP A 1 292 ? 25.407 50.935 33.596 1.00 26.79 271 ASP A CA 1
ATOM 1819 C C . ASP A 1 292 ? 25.484 49.886 32.500 1.00 25.72 271 ASP A C 1
ATOM 1820 O O . ASP A 1 292 ? 26.310 48.974 32.569 1.00 26.29 271 ASP A O 1
ATOM 1825 N N . GLY A 1 293 ? 24.637 50.010 31.484 1.00 23.50 272 GLY A N 1
ATOM 1826 C CA . GLY A 1 293 ? 24.667 49.101 30.326 1.00 22.96 272 GLY A CA 1
ATOM 1827 C C . GLY A 1 293 ? 23.785 47.860 30.410 1.00 22.58 272 GLY A C 1
ATOM 1828 O O . GLY A 1 293 ? 23.735 47.079 29.452 1.00 21.36 272 GLY A O 1
ATOM 1829 N N . SER A 1 294 ? 23.078 47.688 31.536 1.00 23.24 273 SER A N 1
ATOM 1830 C CA . SER A 1 294 ? 22.206 46.522 31.731 1.00 22.66 273 SER A CA 1
ATOM 1831 C C . SER A 1 294 ? 20.983 46.605 30.830 1.00 19.52 273 SER A C 1
ATOM 1832 O O . SER A 1 294 ? 20.454 47.701 30.602 1.00 18.09 273 SER A O 1
ATOM 1835 N N . LEU A 1 295 ? 20.493 45.422 30.453 1.00 17.34 274 LEU A N 1
ATOM 1836 C CA . LEU A 1 295 ? 19.291 45.280 29.676 1.00 16.70 274 LEU A CA 1
ATOM 1837 C C . LEU A 1 295 ? 18.168 44.799 30.580 1.00 16.44 274 LEU A C 1
ATOM 1838 O O . LEU A 1 295 ? 18.346 43.834 31.336 1.00 16.44 274 LEU A O 1
ATOM 1843 N N . VAL A 1 296 ? 17.028 45.480 30.524 1.00 14.71 275 VAL A N 1
ATOM 1844 C CA . VAL A 1 296 ? 15.874 45.165 31.322 1.00 14.49 275 VAL A CA 1
ATOM 1845 C C . VAL A 1 296 ? 14.616 45.145 30.458 1.00 13.79 275 VAL A C 1
ATOM 1846 O O . VAL A 1 296 ? 14.281 46.117 29.789 1.00 12.83 275 VAL A O 1
ATOM 1850 N N . ALA A 1 297 ? 13.913 44.024 30.467 1.00 13.78 276 ALA A N 1
ATOM 1851 C CA . ALA A 1 297 ? 12.635 43.924 29.757 1.00 14.10 276 ALA A CA 1
ATOM 1852 C C . ALA A 1 297 ? 11.512 44.733 30.446 1.00 15.81 276 ALA A C 1
ATOM 1853 O O . ALA A 1 297 ? 11.293 44.635 31.658 1.00 15.53 276 ALA A O 1
ATOM 1855 N N . ASN A 1 298 ? 10.820 45.522 29.643 1.00 16.89 277 ASN A N 1
ATOM 1856 C CA . ASN A 1 298 ? 9.826 46.530 30.079 1.00 20.14 277 ASN A CA 1
ATOM 1857 C C . ASN A 1 298 ? 8.423 45.967 29.846 1.00 19.31 277 ASN A C 1
ATOM 1858 O O . ASN A 1 298 ? 7.673 45.802 30.788 1.00 20.75 277 ASN A O 1
ATOM 1863 N N . GLU A 1 299 ? 8.120 45.590 28.602 1.00 19.53 278 GLU A N 1
ATOM 1864 C CA . GLU A 1 299 ? 6.782 45.104 28.194 1.00 20.08 278 GLU A CA 1
ATOM 1865 C C . GLU A 1 299 ? 6.915 44.258 26.924 1.00 17.76 278 GLU A C 1
ATOM 1866 O O . GLU A 1 299 ? 7.894 44.373 26.204 1.00 16.09 278 GLU A O 1
ATOM 1872 N N . MET A 1 300 ? 5.941 43.394 26.661 1.00 17.02 279 MET A N 1
ATOM 1873 C CA . MET A 1 300 ? 5.907 42.671 25.422 1.00 15.62 279 MET A CA 1
ATOM 1874 C C . MET A 1 300 ? 4.516 42.735 24.796 1.00 14.93 279 MET A C 1
ATOM 1875 O O . MET A 1 300 ? 3.505 42.799 25.499 1.00 14.16 279 MET A O 1
ATOM 1880 N N . ALA A 1 301 ? 4.486 42.766 23.469 1.00 13.74 280 ALA A N 1
ATOM 1881 C CA . ALA A 1 301 ? 3.259 42.842 22.680 1.00 13.02 280 ALA A CA 1
ATOM 1882 C C . ALA A 1 301 ? 3.156 41.572 21.854 1.00 13.00 280 ALA A C 1
ATOM 1883 O O . ALA A 1 301 ? 4.126 41.189 21.173 1.00 12.28 280 ALA A O 1
ATOM 1885 N N . PRO A 1 302 ? 2.008 40.875 21.933 1.00 12.47 281 PRO A N 1
ATOM 1886 C CA . PRO A 1 302 ? 1.933 39.593 21.230 1.00 12.22 281 PRO A CA 1
ATOM 1887 C C . PRO A 1 302 ? 1.374 39.763 19.817 1.00 12.02 281 PRO A C 1
ATOM 1888 O O . PRO A 1 302 ? 0.309 39.254 19.483 1.00 11.68 281 PRO A O 1
ATOM 1892 N N . ARG A 1 303 ? 2.108 40.489 19.000 1.00 12.14 282 ARG A N 1
ATOM 1893 C CA . ARG A 1 303 ? 1.640 40.943 17.721 1.00 12.70 282 ARG A CA 1
ATOM 1894 C C . ARG A 1 303 ? 2.755 41.780 17.092 1.00 12.28 282 ARG A C 1
ATOM 1895 O O . ARG A 1 303 ? 3.663 42.232 17.779 1.00 11.83 282 ARG A O 1
ATOM 1903 N N . PRO A 1 304 ? 2.676 41.963 15.770 1.00 12.07 283 PRO A N 1
ATOM 1904 C CA . PRO A 1 304 ? 3.368 43.056 15.131 1.00 11.69 283 PRO A CA 1
ATOM 1905 C C . PRO A 1 304 ? 3.195 44.402 15.904 1.00 11.67 283 PRO A C 1
ATOM 1906 O O . PRO A 1 304 ? 2.180 44.599 16.596 1.00 11.12 283 PRO A O 1
ATOM 1910 N N . HIS A 1 305 ? 4.197 45.272 15.823 1.00 11.15 284 HIS A N 1
ATOM 1911 C CA . HIS A 1 305 ? 4.279 46.410 16.715 1.00 11.86 284 HIS A CA 1
ATOM 1912 C C . HIS A 1 305 ? 4.706 47.653 15.914 1.00 11.56 284 HIS A C 1
ATOM 1913 O O . HIS A 1 305 ? 5.340 47.542 14.849 1.00 10.78 284 HIS A O 1
ATOM 1920 N N . ASN A 1 306 ? 4.319 48.816 16.424 1.00 11.04 285 ASN A N 1
ATOM 1921 C CA . ASN A 1 306 ? 4.621 50.140 15.772 1.00 11.44 285 ASN A CA 1
ATOM 1922 C C . ASN A 1 306 ? 6.119 50.265 15.501 1.00 11.10 285 ASN A C 1
ATOM 1923 O O . ASN A 1 306 ? 6.512 50.780 14.457 1.00 10.73 285 ASN A O 1
ATOM 1928 N N . SER A 1 307 ? 6.937 49.743 16.419 1.00 10.73 286 SER A N 1
ATOM 1929 C CA . SER A 1 307 ? 8.423 49.815 16.312 1.00 11.12 286 SER A CA 1
ATOM 1930 C C . SER A 1 307 ? 8.919 48.861 15.199 1.00 10.84 286 SER A C 1
ATOM 1931 O O . SER A 1 307 ? 10.060 48.922 14.793 1.00 11.43 286 SER A O 1
ATOM 1934 N N . GLY A 1 308 ? 8.023 48.016 14.666 1.00 10.56 287 GLY A N 1
ATOM 1935 C CA . GLY A 1 308 ? 8.372 47.160 13.542 1.00 10.18 287 GLY A CA 1
ATOM 1936 C C . GLY A 1 308 ? 7.872 47.580 12.161 1.00 10.06 287 GLY A C 1
ATOM 1937 O O . GLY A 1 308 ? 8.089 46.868 11.163 1.00 9.57 287 GLY A O 1
ATOM 1938 N N . HIS A 1 309 ? 7.238 48.745 12.060 1.00 10.52 288 HIS A N 1
ATOM 1939 C CA . HIS A 1 309 ? 6.741 49.195 10.755 1.00 10.92 288 HIS A CA 1
ATOM 1940 C C . HIS A 1 309 ? 7.855 49.341 9.708 1.00 10.28 288 HIS A C 1
ATOM 1941 O O . HIS A 1 309 ? 7.617 49.106 8.531 1.00 10.71 288 HIS A O 1
ATOM 1948 N N . TYR A 1 310 ? 9.054 49.684 10.155 1.00 9.83 289 TYR A N 1
ATOM 1949 C CA . TYR A 1 310 ? 10.205 49.818 9.271 1.00 9.51 289 TYR A CA 1
ATOM 1950 C C . TYR A 1 310 ? 10.427 48.555 8.426 1.00 9.57 289 TYR A C 1
ATOM 1951 O O . TYR A 1 310 ? 11.000 48.634 7.325 1.00 8.80 289 TYR A O 1
ATOM 1960 N N . THR A 1 311 ? 9.999 47.383 8.935 1.00 9.57 290 THR A N 1
ATOM 1961 C CA . THR A 1 311 ? 10.332 46.130 8.249 1.00 9.65 290 THR A CA 1
ATOM 1962 C C . THR A 1 311 ? 9.704 46.048 6.843 1.00 9.85 290 THR A C 1
ATOM 1963 O O . THR A 1 311 ? 10.228 45.356 5.957 1.00 9.77 290 THR A O 1
ATOM 1967 N N . VAL A 1 312 ? 8.590 46.750 6.640 1.00 9.89 291 VAL A N 1
ATOM 1968 C CA . VAL A 1 312 ? 7.889 46.801 5.367 1.00 10.47 291 VAL A CA 1
ATOM 1969 C C . VAL A 1 312 ? 8.786 47.369 4.277 1.00 10.67 291 VAL A C 1
ATOM 1970 O O . VAL A 1 312 ? 8.776 46.909 3.116 1.00 10.61 291 VAL A O 1
ATOM 1974 N N . ASP A 1 313 ? 9.568 48.382 4.628 1.00 10.37 292 ASP A N 1
ATOM 1975 C CA . ASP A 1 313 ? 10.454 49.029 3.649 1.00 10.46 292 ASP A CA 1
ATOM 1976 C C . ASP A 1 313 ? 11.921 48.655 3.739 1.00 10.25 292 ASP A C 1
ATOM 1977 O O . ASP A 1 313 ? 12.656 48.981 2.829 1.00 10.66 292 ASP A O 1
ATOM 1982 N N . ALA A 1 314 ? 12.368 47.968 4.784 1.00 9.71 293 ALA A N 1
ATOM 1983 C CA . ALA A 1 314 ? 13.804 47.769 4.991 1.00 10.17 293 ALA A CA 1
ATOM 1984 C C . ALA A 1 314 ? 14.269 46.319 4.945 1.00 10.15 293 ALA A C 1
ATOM 1985 O O . ALA A 1 314 ? 15.478 46.068 4.832 1.00 10.40 293 ALA A O 1
ATOM 1987 N N . CYS A 1 315 ? 13.330 45.375 5.125 1.00 10.47 294 CYS A N 1
ATOM 1988 C CA . CYS A 1 315 ? 13.657 43.980 5.259 1.00 11.03 294 CYS A CA 1
ATOM 1989 C C . CYS A 1 315 ? 12.962 43.151 4.201 1.00 11.89 294 CYS A C 1
ATOM 1990 O O . CYS A 1 315 ? 11.964 43.563 3.630 1.00 12.46 294 CYS A O 1
ATOM 1993 N N . GLU A 1 316 ? 13.516 41.967 3.998 1.00 13.14 295 GLU A N 1
ATOM 1994 C CA . GLU A 1 316 ? 13.021 41.029 3.005 1.00 13.72 295 GLU A CA 1
ATOM 1995 C C . GLU A 1 316 ? 11.585 40.569 3.271 1.00 12.74 295 GLU A C 1
ATOM 1996 O O . GLU A 1 316 ? 10.857 40.394 2.328 1.00 13.21 295 GLU A O 1
ATOM 2002 N N . THR A 1 317 ? 11.221 40.399 4.535 1.00 10.79 296 THR A N 1
ATOM 2003 C CA . THR A 1 317 ? 9.894 39.959 4.950 1.00 10.51 296 THR A CA 1
ATOM 2004 C C . THR A 1 317 ? 9.453 40.925 6.027 1.00 10.16 296 THR A C 1
ATOM 2005 O O . THR A 1 317 ? 10.214 41.222 6.954 1.00 9.97 296 THR A O 1
ATOM 2009 N N . SER A 1 318 ? 8.251 41.444 5.900 1.00 9.45 297 SER A N 1
ATOM 2010 C CA . SER A 1 318 ? 7.784 42.358 6.915 1.00 9.49 297 SER A CA 1
ATOM 2011 C C . SER A 1 318 ? 7.264 41.620 8.117 1.00 9.12 297 SER A C 1
ATOM 2012 O O . SER A 1 318 ? 6.961 40.452 8.049 1.00 9.14 297 SER A O 1
ATOM 2015 N N . GLN A 1 319 ? 7.058 42.354 9.209 1.00 9.54 298 GLN A N 1
ATOM 2016 C CA . GLN A 1 319 ? 6.476 41.769 10.402 1.00 9.68 298 GLN A CA 1
ATOM 2017 C C . GLN A 1 319 ? 5.062 41.198 10.150 1.00 10.12 298 GLN A C 1
ATOM 2018 O O . GLN A 1 319 ? 4.675 40.206 10.750 1.00 10.46 298 GLN A O 1
ATOM 2024 N N . PHE A 1 320 ? 4.320 41.797 9.239 1.00 10.49 299 PHE A N 1
ATOM 2025 C CA . PHE A 1 320 ? 2.968 41.313 8.940 1.00 10.71 299 PHE A CA 1
ATOM 2026 C C . PHE A 1 320 ? 3.019 40.057 8.124 1.00 10.29 299 PHE A C 1
ATOM 2027 O O . PHE A 1 320 ? 2.277 39.147 8.388 1.00 9.91 299 PHE A O 1
ATOM 2035 N N . GLU A 1 321 ? 3.955 39.939 7.188 1.00 10.22 300 GLU A N 1
ATOM 2036 C CA . GLU A 1 321 ? 4.097 38.647 6.486 1.00 10.52 300 GLU A CA 1
ATOM 2037 C C . GLU A 1 321 ? 4.538 37.539 7.432 1.00 9.93 300 GLU A C 1
ATOM 2038 O O . GLU A 1 321 ? 4.111 36.388 7.319 1.00 9.67 300 GLU A O 1
ATOM 2044 N N . GLN A 1 322 ? 5.342 37.863 8.422 1.00 9.79 301 GLN A N 1
ATOM 2045 C CA . GLN A 1 322 ? 5.748 36.846 9.397 1.00 9.89 301 GLN A CA 1
ATOM 2046 C C . GLN A 1 322 ? 4.534 36.382 10.197 1.00 9.81 301 GLN A C 1
ATOM 2047 O O . GLN A 1 322 ? 4.451 35.217 10.550 1.00 9.58 301 GLN A O 1
ATOM 2053 N N . GLN A 1 323 ? 3.604 37.291 10.498 1.00 9.60 302 GLN A N 1
ATOM 2054 C CA . GLN A 1 323 ? 2.381 36.918 11.248 1.00 9.58 302 GLN A CA 1
ATOM 2055 C C . GLN A 1 323 ? 1.555 35.925 10.414 1.00 9.50 302 GLN A C 1
ATOM 2056 O O . GLN A 1 323 ? 1.007 34.980 10.937 1.00 9.54 302 GLN A O 1
ATOM 2062 N N . VAL A 1 324 ? 1.481 36.180 9.117 1.00 9.57 303 VAL A N 1
ATOM 2063 C CA . VAL A 1 324 ? 0.801 35.281 8.178 1.00 9.78 303 VAL A CA 1
ATOM 2064 C C . VAL A 1 324 ? 1.470 33.913 8.145 1.00 9.58 303 VAL A C 1
ATOM 2065 O O . VAL A 1 324 ? 0.824 32.881 8.281 1.00 9.42 303 VAL A O 1
ATOM 2069 N N . ARG A 1 325 ? 2.772 33.906 7.986 1.00 9.28 304 ARG A N 1
ATOM 2070 C CA . ARG A 1 325 ? 3.498 32.633 7.941 1.00 9.73 304 ARG A CA 1
ATOM 2071 C C . ARG A 1 325 ? 3.389 31.817 9.233 1.00 9.74 304 ARG A C 1
ATOM 2072 O O . ARG A 1 325 ? 3.214 30.593 9.195 1.00 10.51 304 ARG A O 1
ATOM 2080 N N . ALA A 1 326 ? 3.538 32.477 10.381 1.00 9.77 305 ALA A N 1
ATOM 2081 C CA . ALA A 1 326 ? 3.434 31.732 11.657 1.00 9.73 305 ALA A CA 1
ATOM 2082 C C . ALA A 1 326 ? 2.042 31.092 11.813 1.00 9.82 305 ALA A C 1
ATOM 2083 O O . ALA A 1 326 ? 1.920 29.903 12.227 1.00 10.30 305 ALA A O 1
ATOM 2085 N N . MET A 1 327 ? 0.984 31.853 11.505 1.00 9.94 306 MET A N 1
ATOM 2086 C CA . MET A 1 327 ? -0.377 31.351 11.717 1.00 10.75 306 MET A CA 1
ATOM 2087 C C . MET A 1 327 ? -0.751 30.291 10.682 1.00 10.78 306 MET A C 1
ATOM 2088 O O . MET A 1 327 ? -1.675 29.517 10.904 1.00 11.32 306 MET A O 1
ATOM 2093 N N . THR A 1 328 ? -0.068 30.262 9.546 1.00 10.60 307 THR A N 1
ATOM 2094 C CA . THR A 1 328 ? -0.368 29.286 8.487 1.00 10.92 307 THR A CA 1
ATOM 2095 C C . THR A 1 328 ? 0.605 28.092 8.528 1.00 11.59 307 THR A C 1
ATOM 2096 O O . THR A 1 328 ? 0.482 27.149 7.744 1.00 11.84 307 THR A O 1
ATOM 2100 N N . ARG A 1 329 ? 1.534 28.112 9.477 1.00 12.39 308 ARG A N 1
ATOM 2101 C CA . ARG A 1 329 ? 2.589 27.083 9.588 1.00 13.22 308 ARG A CA 1
ATOM 2102 C C . ARG A 1 329 ? 3.431 26.952 8.315 1.00 13.28 308 ARG A C 1
ATOM 2103 O O . ARG A 1 329 ? 4.001 25.874 8.015 1.00 13.25 308 ARG A O 1
ATOM 2111 N N . LEU A 1 330 ? 3.531 28.046 7.577 1.00 12.83 309 LEU A N 1
ATOM 2112 C CA . LEU A 1 330 ? 4.506 28.178 6.492 1.00 12.81 309 LEU A CA 1
ATOM 2113 C C . LEU A 1 330 ? 5.892 28.434 7.064 1.00 12.16 309 LEU A C 1
ATOM 2114 O O . LEU A 1 330 ? 6.034 28.922 8.171 1.00 11.86 309 LEU A O 1
ATOM 2119 N N . PRO A 1 331 ? 6.924 28.138 6.295 1.00 11.72 310 PRO A N 1
ATOM 2120 C CA . PRO A 1 331 ? 8.260 28.550 6.745 1.00 11.55 310 PRO A CA 1
ATOM 2121 C C . PRO A 1 331 ? 8.320 30.049 6.977 1.00 10.89 310 PRO A C 1
ATOM 2122 O O . PRO A 1 331 ? 7.639 30.815 6.306 1.00 10.55 310 PRO A O 1
ATOM 2126 N N . LEU A 1 332 ? 9.089 30.452 7.972 1.00 10.59 311 LEU A N 1
ATOM 2127 C CA . LEU A 1 332 ? 9.251 31.827 8.267 1.00 10.10 311 LEU A CA 1
ATOM 2128 C C . LEU A 1 332 ? 10.101 32.465 7.183 1.00 10.30 311 LEU A C 1
ATOM 2129 O O . LEU A 1 332 ? 10.934 31.802 6.537 1.00 9.91 311 LEU A O 1
ATOM 2134 N N . GLY A 1 333 ? 9.895 33.761 7.025 1.00 9.64 312 GLY A N 1
ATOM 2135 C CA . GLY A 1 333 ? 10.567 34.518 6.021 1.00 10.05 312 GLY A CA 1
ATOM 2136 C C . GLY A 1 333 ? 11.908 35.046 6.458 1.00 10.24 312 GLY A C 1
ATOM 2137 O O . GLY A 1 333 ? 12.210 35.099 7.674 1.00 10.22 312 GLY A O 1
ATOM 2138 N N . SER A 1 334 ? 12.714 35.377 5.465 1.00 10.13 313 SER A N 1
ATOM 2139 C CA . SER A 1 334 ? 14.009 36.012 5.682 1.00 10.69 313 SER A CA 1
ATOM 2140 C C . SER A 1 334 ? 13.812 37.353 6.343 1.00 10.07 313 SER A C 1
ATOM 2141 O O . SER A 1 334 ? 12.963 38.118 5.932 1.00 9.38 313 SER A O 1
ATOM 2144 N N . THR A 1 335 ? 14.605 37.639 7.376 1.00 10.04 314 THR A N 1
ATOM 2145 C CA . THR A 1 335 ? 14.568 38.963 8.050 1.00 10.09 314 THR A CA 1
ATOM 2146 C C . THR A 1 335 ? 15.714 39.880 7.622 1.00 10.36 314 THR A C 1
ATOM 2147 O O . THR A 1 335 ? 15.956 40.907 8.274 1.00 10.72 314 THR A O 1
ATOM 2151 N N . ARG A 1 336 ? 16.447 39.497 6.582 1.00 10.90 315 ARG A N 1
ATOM 2152 C CA . ARG A 1 336 ? 17.574 40.309 6.076 1.00 12.10 315 ARG A CA 1
ATOM 2153 C C . ARG A 1 336 ? 17.149 41.758 5.940 1.00 11.04 315 ARG A C 1
ATOM 2154 O O . ARG A 1 336 ? 16.148 42.061 5.325 1.00 11.19 315 ARG A O 1
ATOM 2162 N N . GLN A 1 337 ? 17.912 42.658 6.538 1.00 11.04 316 GLN A N 1
ATOM 2163 C CA . GLN A 1 337 ? 17.668 44.086 6.361 1.00 10.64 316 GLN A CA 1
ATOM 2164 C C . GLN A 1 337 ? 18.509 44.548 5.203 1.00 10.87 316 GLN A C 1
ATOM 2165 O O . GLN A 1 337 ? 19.777 44.600 5.312 1.00 11.26 316 GLN A O 1
ATOM 2171 N N . HIS A 1 338 ? 17.855 44.884 4.108 1.00 10.81 317 HIS A N 1
ATOM 2172 C CA . HIS A 1 338 ? 18.579 45.284 2.903 1.00 11.48 317 HIS A CA 1
ATOM 2173 C C . HIS A 1 338 ? 19.034 46.749 2.965 1.00 11.13 317 HIS A C 1
ATOM 2174 O O . HIS A 1 338 ? 19.967 47.137 2.287 1.00 11.92 317 HIS A O 1
ATOM 2181 N N . SER A 1 339 ? 18.366 47.539 3.783 1.00 10.92 318 SER A N 1
ATOM 2182 C CA . SER A 1 339 ? 18.566 48.996 3.861 1.00 10.87 318 SER A CA 1
ATOM 2183 C C . SER A 1 339 ? 18.447 49.498 5.293 1.00 10.54 318 SER A C 1
ATOM 2184 O O . SER A 1 339 ? 17.424 49.271 5.960 1.00 10.41 318 SER A O 1
ATOM 2187 N N . PRO A 1 340 ? 19.488 50.198 5.779 1.00 10.69 319 PRO A N 1
ATOM 2188 C CA . PRO A 1 340 ? 19.388 50.962 7.025 1.00 10.24 319 PRO A CA 1
ATOM 2189 C C . PRO A 1 340 ? 18.124 51.820 7.037 1.00 9.82 319 PRO A C 1
ATOM 2190 O O . PRO A 1 340 ? 17.716 52.348 5.996 1.00 9.88 319 PRO A O 1
ATOM 2194 N N . ALA A 1 341 ? 17.524 51.991 8.216 1.00 9.47 320 ALA A N 1
ATOM 2195 C CA . ALA A 1 341 ? 16.197 52.554 8.254 1.00 9.38 320 ALA A CA 1
ATOM 2196 C C . ALA A 1 341 ? 15.872 53.333 9.512 1.00 9.32 320 ALA A C 1
ATOM 2197 O O . ALA A 1 341 ? 16.450 53.118 10.582 1.00 9.20 320 ALA A O 1
ATOM 2199 N N . ALA A 1 342 ? 14.884 54.212 9.385 1.00 9.67 321 ALA A N 1
ATOM 2200 C CA . ALA A 1 342 ? 14.301 54.817 10.543 1.00 9.85 321 ALA A CA 1
ATOM 2201 C C . ALA A 1 342 ? 12.829 54.966 10.283 1.00 10.38 321 ALA A C 1
ATOM 2202 O O . ALA A 1 342 ? 12.324 54.850 9.122 1.00 11.18 321 ALA A O 1
ATOM 2204 N N . MET A 1 343 ? 12.091 55.157 11.359 1.00 11.00 322 MET A N 1
ATOM 2205 C CA . MET A 1 343 ? 10.660 55.361 11.235 1.00 11.11 322 MET A CA 1
ATOM 2206 C C . MET A 1 343 ? 10.226 56.518 12.133 1.00 11.10 322 MET A C 1
ATOM 2207 O O . MET A 1 343 ? 10.622 56.595 13.308 1.00 10.89 322 MET A O 1
ATOM 2212 N N . LEU A 1 344 ? 9.389 57.401 11.599 1.00 11.11 323 LEU A N 1
ATOM 2213 C CA . LEU A 1 344 ? 8.814 58.484 12.368 1.00 11.38 323 LEU A CA 1
ATOM 2214 C C . LEU A 1 344 ? 7.300 58.315 12.403 1.00 11.37 323 LEU A C 1
ATOM 2215 O O . LEU A 1 344 ? 6.679 58.174 11.368 1.00 10.82 323 LEU A O 1
ATOM 2220 N N . ASN A 1 345 ? 6.722 58.358 13.597 1.00 11.38 324 ASN A N 1
ATOM 2221 C CA . ASN A 1 345 ? 5.268 58.370 13.746 1.00 11.92 324 ASN A CA 1
ATOM 2222 C C . ASN A 1 345 ? 4.776 59.755 13.472 1.00 12.06 324 ASN A C 1
ATOM 2223 O O . ASN A 1 345 ? 5.445 60.720 13.872 1.00 12.40 324 ASN A O 1
ATOM 2228 N N . VAL A 1 346 ? 3.644 59.864 12.768 1.00 11.87 325 VAL A N 1
ATOM 2229 C CA . VAL A 1 346 ? 2.986 61.138 12.479 1.00 12.06 325 VAL A CA 1
ATOM 2230 C C . VAL A 1 346 ? 1.631 61.129 13.223 1.00 12.07 325 VAL A C 1
ATOM 2231 O O . VAL A 1 346 ? 0.698 60.329 12.893 1.00 12.22 325 VAL A O 1
ATOM 2235 N N . LEU A 1 347 ? 1.516 62.021 14.202 1.00 12.17 326 LEU A N 1
ATOM 2236 C CA . LEU A 1 347 ? 0.299 62.123 14.986 1.00 12.25 326 LEU A CA 1
ATOM 2237 C C . LEU A 1 347 ? -0.507 63.290 14.448 1.00 12.14 326 LEU A C 1
ATOM 2238 O O . LEU A 1 347 ? -0.001 64.128 13.726 1.00 11.84 326 LEU A O 1
ATOM 2243 N N . GLY A 1 348 ? -1.765 63.365 14.873 1.00 12.15 327 GLY A N 1
ATOM 2244 C CA . GLY A 1 348 ? -2.618 64.428 14.503 1.00 12.59 327 GLY A CA 1
ATOM 2245 C C . GLY A 1 348 ? -2.126 65.784 14.943 1.00 13.07 327 GLY A C 1
ATOM 2246 O O . GLY A 1 348 ? -2.496 66.775 14.350 1.00 13.80 327 GLY A O 1
ATOM 2247 N N . ASP A 1 349 ? -1.239 65.825 15.933 1.00 13.72 328 ASP A N 1
ATOM 2248 C CA . ASP A 1 349 ? -0.596 67.067 16.354 1.00 14.67 328 ASP A CA 1
ATOM 2249 C C . ASP A 1 349 ? -0.053 67.855 15.122 1.00 14.84 328 ASP A C 1
ATOM 2250 O O . ASP A 1 349 ? -0.151 69.129 15.049 1.00 15.08 328 ASP A O 1
ATOM 2255 N N . VAL A 1 350 ? 0.479 67.117 14.127 1.00 14.22 329 VAL A N 1
ATOM 2256 C CA . VAL A 1 350 ? 1.090 67.712 12.956 1.00 15.18 329 VAL A CA 1
ATOM 2257 C C . VAL A 1 350 ? 0.125 68.609 12.149 1.00 15.57 329 VAL A C 1
ATOM 2258 O O . VAL A 1 350 ? 0.561 69.502 11.433 1.00 14.88 329 VAL A O 1
ATOM 2262 N N . TRP A 1 351 ? -1.191 68.416 12.318 1.00 15.77 330 TRP A N 1
ATOM 2263 C CA . TRP A 1 351 ? -2.187 69.227 11.583 1.00 17.12 330 TRP A CA 1
ATOM 2264 C C . TRP A 1 351 ? -2.497 70.582 12.283 1.00 18.81 330 TRP A C 1
ATOM 2265 O O . TRP A 1 351 ? -3.159 71.467 11.710 1.00 19.33 330 TRP A O 1
ATOM 2276 N N . PHE A 1 352 ? -2.004 70.763 13.505 1.00 20.05 331 PHE A N 1
ATOM 2277 C CA . PHE A 1 352 ? -2.352 71.965 14.308 1.00 21.11 331 PHE A CA 1
ATOM 2278 C C . PHE A 1 352 ? -1.174 72.912 14.621 1.00 23.16 331 PHE A C 1
ATOM 2279 O O . PHE A 1 352 ? -0.032 72.467 14.613 1.00 26.34 331 PHE A O 1
ATOM 2287 N N . GLY A 1 358 ? -6.148 76.592 15.309 1.00 36.83 337 GLY A N 1
ATOM 2288 C CA . GLY A 1 358 ? -6.978 75.585 15.951 1.00 38.07 337 GLY A CA 1
ATOM 2289 C C . GLY A 1 358 ? -7.619 74.606 14.968 1.00 37.32 337 GLY A C 1
ATOM 2290 O O . GLY A 1 358 ? -8.017 73.510 15.366 1.00 38.95 337 GLY A O 1
ATOM 2291 N N . GLU A 1 359 ? -7.762 74.994 13.697 1.00 34.51 338 GLU A N 1
ATOM 2292 C CA . GLU A 1 359 ? -8.374 74.096 12.693 1.00 34.26 338 GLU A CA 1
ATOM 2293 C C . GLU A 1 359 ? -7.303 73.282 11.947 1.00 33.37 338 GLU A C 1
ATOM 2294 O O . GLU A 1 359 ? -6.211 73.773 11.750 1.00 33.12 338 GLU A O 1
ATOM 2300 N N . PRO A 1 360 ? -7.630 72.041 11.524 1.00 32.12 339 PRO A N 1
ATOM 2301 C CA . PRO A 1 360 ? -6.620 71.196 10.901 1.00 30.83 339 PRO A CA 1
ATOM 2302 C C . PRO A 1 360 ? -6.075 71.805 9.608 1.00 30.92 339 PRO A C 1
ATOM 2303 O O . PRO A 1 360 ? -6.840 72.330 8.799 1.00 27.78 339 PRO A O 1
ATOM 2307 N N . VAL A 1 361 ? -4.764 71.737 9.423 1.00 28.38 340 VAL A N 1
ATOM 2308 C CA . VAL A 1 361 ? -4.131 72.211 8.173 1.00 28.06 340 VAL A CA 1
ATOM 2309 C C . VAL A 1 361 ? -3.321 71.040 7.603 1.00 26.49 340 VAL A C 1
ATOM 2310 O O . VAL A 1 361 ? -2.499 70.474 8.314 1.00 24.79 340 VAL A O 1
ATOM 2314 N N . THR A 1 362 ? -3.584 70.666 6.351 1.00 25.31 341 THR A N 1
ATOM 2315 C CA . THR A 1 362 ? -2.914 69.516 5.722 1.00 24.46 341 THR A CA 1
ATOM 2316 C C . THR A 1 362 ? -1.402 69.771 5.746 1.00 21.43 341 THR A C 1
ATOM 2317 O O . THR A 1 362 ? -0.938 70.851 5.351 1.00 20.54 341 THR A O 1
ATOM 2321 N N . PRO A 1 363 ? -0.643 68.822 6.300 1.00 18.79 342 PRO A N 1
ATOM 2322 C CA . PRO A 1 363 ? 0.790 68.992 6.266 1.00 18.25 342 PRO A CA 1
ATOM 2323 C C . PRO A 1 363 ? 1.340 69.043 4.811 1.00 17.96 342 PRO A C 1
ATOM 2324 O O . PRO A 1 363 ? 0.665 68.615 3.855 1.00 17.65 342 PRO A O 1
ATOM 2328 N N . PRO A 1 364 ? 2.554 69.564 4.650 1.00 18.09 343 PRO A N 1
ATOM 2329 C CA . PRO A 1 364 ? 3.190 69.737 3.330 1.00 17.58 343 PRO A CA 1
ATOM 2330 C C . PRO A 1 364 ? 3.799 68.428 2.806 1.00 16.25 343 PRO A C 1
ATOM 2331 O O . PRO A 1 364 ? 5.012 68.275 2.741 1.00 15.39 343 PRO A O 1
ATOM 2335 N N . TRP A 1 365 ? 2.932 67.485 2.463 1.00 15.40 344 TRP A N 1
ATOM 2336 C CA . TRP A 1 365 ? 3.346 66.169 2.037 1.00 14.85 344 TRP A CA 1
ATOM 2337 C C . TRP A 1 365 ? 4.236 66.171 0.776 1.00 14.52 344 TRP A C 1
ATOM 2338 O O . TRP A 1 365 ? 5.070 65.294 0.621 1.00 13.88 344 TRP A O 1
ATOM 2349 N N . ASP A 1 366 ? 4.058 67.155 -0.105 1.00 15.26 345 ASP A N 1
ATOM 2350 C CA . ASP A 1 366 ? 4.939 67.333 -1.263 1.00 15.65 345 ASP A CA 1
ATOM 2351 C C . ASP A 1 366 ? 6.414 67.534 -0.861 1.00 15.08 345 ASP A C 1
ATOM 2352 O O . ASP A 1 366 ? 7.309 67.025 -1.494 1.00 14.45 345 ASP A O 1
ATOM 2357 N N . GLN A 1 367 ? 6.676 68.252 0.217 1.00 15.28 346 GLN A N 1
ATOM 2358 C CA . GLN A 1 367 ? 8.064 68.482 0.675 1.00 15.15 346 GLN A CA 1
ATOM 2359 C C . GLN A 1 367 ? 8.656 67.225 1.336 1.00 13.78 346 GLN A C 1
ATOM 2360 O O . GLN A 1 367 ? 9.860 66.949 1.228 1.00 13.64 346 GLN A O 1
ATOM 2366 N N . VAL A 1 368 ? 7.805 66.419 1.953 1.00 12.74 347 VAL A N 1
ATOM 2367 C CA . VAL A 1 368 ? 8.232 65.132 2.471 1.00 12.28 347 VAL A CA 1
ATOM 2368 C C . VAL A 1 368 ? 8.593 64.220 1.284 1.00 11.78 347 VAL A C 1
ATOM 2369 O O . VAL A 1 368 ? 9.645 63.579 1.271 1.00 11.89 347 VAL A O 1
ATOM 2373 N N . ALA A 1 369 ? 7.720 64.212 0.272 1.00 11.54 348 ALA A N 1
ATOM 2374 C CA . ALA A 1 369 ? 7.900 63.314 -0.897 1.00 11.34 348 ALA A CA 1
ATOM 2375 C C . ALA A 1 369 ? 9.124 63.711 -1.730 1.00 11.01 348 ALA A C 1
ATOM 2376 O O . ALA A 1 369 ? 9.699 62.884 -2.389 1.00 10.97 348 ALA A O 1
ATOM 2378 N N . ALA A 1 370 ? 9.565 64.965 -1.646 1.00 11.32 349 ALA A N 1
ATOM 2379 C CA . ALA A 1 370 ? 10.839 65.363 -2.253 1.00 11.79 349 ALA A CA 1
ATOM 2380 C C . ALA A 1 370 ? 12.067 64.719 -1.656 1.00 11.97 349 ALA A C 1
ATOM 2381 O O . ALA A 1 370 ? 13.179 64.765 -2.265 1.00 12.15 349 ALA A O 1
ATOM 2383 N N . MET A 1 371 ? 11.929 64.243 -0.425 1.00 11.99 350 MET A N 1
ATOM 2384 C CA . MET A 1 371 ? 13.030 63.616 0.287 1.00 12.68 350 MET A CA 1
ATOM 2385 C C . MET A 1 371 ? 13.223 62.209 -0.222 1.00 12.36 350 MET A C 1
ATOM 2386 O O . MET A 1 371 ? 12.302 61.385 -0.072 1.00 11.50 350 MET A O 1
ATOM 2391 N N . PRO A 1 372 ? 14.406 61.903 -0.813 1.00 12.15 351 PRO A N 1
ATOM 2392 C CA . PRO A 1 372 ? 14.529 60.603 -1.470 1.00 12.07 351 PRO A CA 1
ATOM 2393 C C . PRO A 1 372 ? 14.491 59.392 -0.534 1.00 11.41 351 PRO A C 1
ATOM 2394 O O . PRO A 1 372 ? 14.249 58.283 -0.999 1.00 11.44 351 PRO A O 1
ATOM 2398 N N . THR A 1 373 ? 14.657 59.614 0.767 1.00 10.71 352 THR A N 1
ATOM 2399 C CA . THR A 1 373 ? 14.662 58.534 1.730 1.00 10.47 352 THR A CA 1
ATOM 2400 C C . THR A 1 373 ? 13.242 58.219 2.247 1.00 10.23 352 THR A C 1
ATOM 2401 O O . THR A 1 373 ? 13.012 57.167 2.849 1.00 9.83 352 THR A O 1
ATOM 2405 N N . ALA A 1 374 ? 12.298 59.131 2.013 1.00 10.42 353 ALA A N 1
ATOM 2406 C CA . ALA A 1 374 ? 10.974 58.980 2.608 1.00 10.29 353 ALA A CA 1
ATOM 2407 C C . ALA A 1 374 ? 9.957 58.041 1.917 1.00 10.40 353 ALA A C 1
ATOM 2408 O O . ALA A 1 374 ? 9.665 58.150 0.732 1.00 10.48 353 ALA A O 1
ATOM 2410 N N . ARG A 1 375 ? 9.394 57.180 2.759 1.00 10.72 354 ARG A N 1
ATOM 2411 C CA A ARG A 1 375 ? 8.391 56.164 2.383 0.50 10.61 354 ARG A CA 1
ATOM 2412 C CA B ARG A 1 375 ? 8.407 56.176 2.361 0.50 11.22 354 ARG A CA 1
ATOM 2413 C C . ARG A 1 375 ? 7.129 56.457 3.163 1.00 11.08 354 ARG A C 1
ATOM 2414 O O . ARG A 1 375 ? 7.058 56.174 4.334 1.00 11.09 354 ARG A O 1
ATOM 2429 N N . LEU A 1 376 ? 6.152 57.052 2.518 1.00 11.68 355 LEU A N 1
ATOM 2430 C CA . LEU A 1 376 ? 4.926 57.481 3.174 1.00 12.87 355 LEU A CA 1
ATOM 2431 C C . LEU A 1 376 ? 3.973 56.348 3.424 1.00 13.11 355 LEU A C 1
ATOM 2432 O O . LEU A 1 376 ? 3.673 55.558 2.500 1.00 13.51 355 LEU A O 1
ATOM 2437 N N . HIS A 1 377 ? 3.472 56.281 4.660 1.00 13.10 356 HIS A N 1
ATOM 2438 C CA . HIS A 1 377 ? 2.391 55.342 5.071 1.00 12.61 356 HIS A CA 1
ATOM 2439 C C . HIS A 1 377 ? 1.315 56.132 5.831 1.00 13.24 356 HIS A C 1
ATOM 2440 O O . HIS A 1 377 ? 1.382 56.242 7.056 1.00 12.36 356 HIS A O 1
ATOM 2447 N N . LEU A 1 378 ? 0.363 56.712 5.088 1.00 13.50 357 LEU A N 1
ATOM 2448 C CA . LEU A 1 378 ? -0.637 57.605 5.651 1.00 14.05 357 LEU A CA 1
ATOM 2449 C C . LEU A 1 378 ? -1.971 56.861 5.719 1.00 15.05 357 LEU A C 1
ATOM 2450 O O . LEU A 1 378 ? -2.368 56.137 4.756 1.00 13.99 357 LEU A O 1
ATOM 2455 N N . TYR A 1 379 ? -2.644 56.979 6.865 1.00 15.91 358 TYR A N 1
ATOM 2456 C CA . TYR A 1 379 ? -3.732 56.036 7.123 1.00 18.50 358 TYR A CA 1
ATOM 2457 C C . TYR A 1 379 ? -5.061 56.422 6.516 1.00 20.47 358 TYR A C 1
ATOM 2458 O O . TYR A 1 379 ? -6.030 55.617 6.547 1.00 24.51 358 TYR A O 1
ATOM 2467 N N . GLY A 1 380 ? -5.146 57.625 5.981 1.00 20.79 359 GLY A N 1
ATOM 2468 C CA . GLY A 1 380 ? -6.339 58.031 5.258 1.00 23.75 359 GLY A CA 1
ATOM 2469 C C . GLY A 1 380 ? -7.452 58.308 6.254 1.00 25.73 359 GLY A C 1
ATOM 2470 O O . GLY A 1 380 ? -8.621 58.148 5.912 1.00 25.54 359 GLY A O 1
ATOM 2471 N N . LYS A 1 381 ? -7.094 58.725 7.488 1.00 27.84 360 LYS A N 1
ATOM 2472 C CA . LYS A 1 381 ? -8.095 58.970 8.548 1.00 29.27 360 LYS A CA 1
ATOM 2473 C C . LYS A 1 381 ? -8.750 60.330 8.341 1.00 32.40 360 LYS A C 1
ATOM 2474 O O . LYS A 1 381 ? -8.083 61.297 7.960 1.00 32.59 360 LYS A O 1
ATOM 2480 N N . GLU A 1 382 ? -10.062 60.401 8.583 1.00 32.32 361 GLU A N 1
ATOM 2481 C CA . GLU A 1 382 ? -10.845 61.588 8.214 1.00 31.71 361 GLU A CA 1
ATOM 2482 C C . GLU A 1 382 ? -10.518 62.764 9.125 1.00 31.51 361 GLU A C 1
ATOM 2483 O O . GLU A 1 382 ? -10.603 63.919 8.684 1.00 33.89 361 GLU A O 1
ATOM 2485 N N . GLU A 1 383 ? -10.139 62.458 10.377 1.00 28.21 362 GLU A N 1
ATOM 2486 C CA . GLU A 1 383 ? -10.071 63.464 11.427 1.00 27.89 362 GLU A CA 1
ATOM 2487 C C . GLU A 1 383 ? -8.722 63.467 12.148 1.00 25.35 362 GLU A C 1
ATOM 2488 O O . GLU A 1 383 ? -8.353 62.506 12.776 1.00 24.40 362 GLU A O 1
ATOM 2490 N N . ALA A 1 384 ? -7.986 64.569 12.043 1.00 24.77 363 ALA A N 1
ATOM 2491 C CA . ALA A 1 384 ? -6.745 64.723 12.799 1.00 22.53 363 ALA A CA 1
ATOM 2492 C C . ALA A 1 384 ? -7.123 65.079 14.215 1.00 21.76 363 ALA A C 1
ATOM 2493 O O . ALA A 1 384 ? -7.974 65.947 14.421 1.00 21.56 363 ALA A O 1
ATOM 2495 N N . ARG A 1 385 ? -6.491 64.427 15.181 1.00 21.11 364 ARG A N 1
ATOM 2496 C CA . ARG A 1 385 ? -6.683 64.697 16.590 1.00 21.16 364 ARG A CA 1
ATOM 2497 C C . ARG A 1 385 ? -5.345 64.592 17.326 1.00 20.05 364 ARG A C 1
ATOM 2498 O O . ARG A 1 385 ? -4.544 63.722 17.028 1.00 18.59 364 ARG A O 1
ATOM 2500 N N . VAL A 1 386 ? -5.066 65.503 18.258 1.00 19.27 365 VAL A N 1
ATOM 2501 C CA . VAL A 1 386 ? -3.865 65.375 19.106 1.00 19.11 365 VAL A CA 1
ATOM 2502 C C . VAL A 1 386 ? -3.786 63.954 19.719 1.00 18.71 365 VAL A C 1
ATOM 2503 O O . VAL A 1 386 ? -4.794 63.399 20.172 1.00 18.64 365 VAL A O 1
ATOM 2507 N N . GLY A 1 387 ? -2.605 63.346 19.688 1.00 18.41 366 GLY A N 1
ATOM 2508 C CA . GLY A 1 387 ? -2.402 62.006 20.238 1.00 18.85 366 GLY A CA 1
ATOM 2509 C C . GLY A 1 387 ? -2.775 60.800 19.361 1.00 18.83 366 GLY A C 1
ATOM 2510 O O . GLY A 1 387 ? -2.488 59.673 19.726 1.00 20.48 366 GLY A O 1
ATOM 2511 N N . ARG A 1 388 ? -3.407 61.041 18.224 1.00 18.68 367 ARG A N 1
ATOM 2512 C CA . ARG A 1 388 ? -3.945 59.996 17.322 1.00 18.61 367 ARG A CA 1
ATOM 2513 C C . ARG A 1 388 ? -2.975 59.739 16.210 1.00 17.32 367 ARG A C 1
ATOM 2514 O O . ARG A 1 388 ? -2.523 60.705 15.548 1.00 16.64 367 ARG A O 1
ATOM 2522 N N . LYS A 1 389 ? -2.632 58.450 16.016 1.00 15.68 368 LYS A N 1
ATOM 2523 C CA . LYS A 1 389 ? -1.671 58.069 14.985 1.00 14.65 368 LYS A CA 1
ATOM 2524 C C . LYS A 1 389 ? -2.350 58.222 13.615 1.00 14.03 368 LYS A C 1
ATOM 2525 O O . LYS A 1 389 ? -3.334 57.528 13.325 1.00 12.85 368 LYS A O 1
ATOM 2531 N N . MET A 1 390 ? -1.804 59.105 12.783 1.00 13.34 369 MET A N 1
ATOM 2532 C CA . MET A 1 390 ? -2.346 59.375 11.450 1.00 13.60 369 MET A CA 1
ATOM 2533 C C . MET A 1 390 ? -1.580 58.640 10.353 1.00 12.90 369 MET A C 1
ATOM 2534 O O . MET A 1 390 ? -2.043 58.558 9.222 1.00 12.44 369 MET A O 1
ATOM 2539 N N . GLY A 1 391 ? -0.400 58.124 10.700 1.00 12.09 370 GLY A N 1
ATOM 2540 C CA . GLY A 1 391 ? 0.456 57.418 9.762 1.00 11.77 370 GLY A CA 1
ATOM 2541 C C . GLY A 1 391 ? 1.848 57.334 10.286 1.00 11.03 370 GLY A C 1
ATOM 2542 O O . GLY A 1 391 ? 2.121 57.712 11.408 1.00 10.41 370 GLY A O 1
ATOM 2543 N N . HIS A 1 392 ? 2.760 56.899 9.428 1.00 10.68 371 HIS A N 1
ATOM 2544 C CA . HIS A 1 392 ? 4.173 56.931 9.743 1.00 10.41 371 HIS A CA 1
ATOM 2545 C C . HIS A 1 392 ? 4.920 57.101 8.461 1.00 10.15 371 HIS A C 1
ATOM 2546 O O . HIS A 1 392 ? 4.366 56.954 7.372 1.00 10.47 371 HIS A O 1
ATOM 2553 N N . VAL A 1 393 ? 6.151 57.523 8.605 1.00 10.23 372 VAL A N 1
ATOM 2554 C CA . VAL A 1 393 ? 7.032 57.682 7.465 1.00 10.14 372 VAL A CA 1
ATOM 2555 C C . VAL A 1 393 ? 8.264 56.859 7.801 1.00 9.96 372 VAL A C 1
ATOM 2556 O O . VAL A 1 393 ? 8.893 57.084 8.821 1.00 9.60 372 VAL A O 1
ATOM 2560 N N . ASN A 1 394 ? 8.602 55.904 6.930 1.00 10.03 373 ASN A N 1
ATOM 2561 C CA . ASN A 1 394 ? 9.856 55.192 7.043 1.00 9.72 373 ASN A CA 1
ATOM 2562 C C . ASN A 1 394 ? 10.883 55.909 6.167 1.00 9.70 373 ASN A C 1
ATOM 2563 O O . ASN A 1 394 ? 10.534 56.626 5.218 1.00 9.68 373 ASN A O 1
ATOM 2568 N N . PHE A 1 395 ? 12.143 55.758 6.539 1.00 9.59 374 PHE A N 1
ATOM 2569 C CA . PHE A 1 395 ? 13.251 56.357 5.829 1.00 9.86 374 PHE A CA 1
ATOM 2570 C C . PHE A 1 395 ? 14.264 55.272 5.572 1.00 10.00 374 PHE A C 1
ATOM 2571 O O . PHE A 1 395 ? 14.714 54.644 6.505 1.00 10.52 374 PHE A O 1
ATOM 2579 N N . THR A 1 396 ? 14.567 55.005 4.304 1.00 10.06 375 THR A N 1
ATOM 2580 C CA . THR A 1 396 ? 15.533 53.959 3.944 1.00 10.22 375 THR A CA 1
ATOM 2581 C C . THR A 1 396 ? 16.588 54.587 3.034 1.00 10.32 375 THR A C 1
ATOM 2582 O O . THR A 1 396 ? 16.319 55.536 2.315 1.00 9.86 375 THR A O 1
ATOM 2586 N N . ALA A 1 397 ? 17.798 54.086 3.131 1.00 10.39 376 ALA A N 1
ATOM 2587 C CA . ALA A 1 397 ? 18.918 54.607 2.368 1.00 10.95 376 ALA A CA 1
ATOM 2588 C C . ALA A 1 397 ? 20.018 53.556 2.371 1.00 11.45 376 ALA A C 1
ATOM 2589 O O . ALA A 1 397 ? 19.907 52.525 3.031 1.00 11.19 376 ALA A O 1
ATOM 2591 N N . ALA A 1 398 ? 21.068 53.803 1.585 1.00 12.14 377 ALA A N 1
ATOM 2592 C CA . ALA A 1 398 ? 22.231 52.929 1.573 1.00 12.71 377 ALA A CA 1
ATOM 2593 C C . ALA A 1 398 ? 22.936 52.889 2.910 1.00 12.92 377 ALA A C 1
ATOM 2594 O O . ALA A 1 398 ? 23.565 51.867 3.234 1.00 12.52 377 ALA A O 1
ATOM 2596 N N . THR A 1 399 ? 22.921 54.020 3.633 1.00 13.10 378 THR A N 1
ATOM 2597 C CA . THR A 1 399 ? 23.578 54.136 4.915 1.00 13.35 378 THR A CA 1
ATOM 2598 C C . THR A 1 399 ? 22.626 54.597 6.002 1.00 13.36 378 THR A C 1
ATOM 2599 O O . THR A 1 399 ? 21.676 55.331 5.760 1.00 12.41 378 THR A O 1
ATOM 2603 N N . LEU A 1 400 ? 22.935 54.231 7.235 1.00 13.13 379 LEU A N 1
ATOM 2604 C CA . LEU A 1 400 ? 22.066 54.612 8.327 1.00 13.57 379 LEU A CA 1
ATOM 2605 C C . LEU A 1 400 ? 22.134 56.136 8.512 1.00 14.44 379 LEU A C 1
ATOM 2606 O O . LEU A 1 400 ? 21.113 56.785 8.782 1.00 14.14 379 LEU A O 1
ATOM 2611 N N . ASP A 1 401 ? 23.319 56.733 8.328 1.00 15.03 380 ASP A N 1
ATOM 2612 C CA . ASP A 1 401 ? 23.417 58.197 8.509 1.00 15.88 380 ASP A CA 1
ATOM 2613 C C . ASP A 1 401 ? 22.455 58.947 7.562 1.00 15.31 380 ASP A C 1
ATOM 2614 O O . ASP A 1 401 ? 21.747 59.889 7.987 1.00 14.84 380 ASP A O 1
ATOM 2619 N N . GLU A 1 402 ? 22.378 58.509 6.309 1.00 14.62 381 GLU A N 1
ATOM 2620 C CA . GLU A 1 402 ? 21.418 59.051 5.364 1.00 14.78 381 GLU A CA 1
ATOM 2621 C C . GLU A 1 402 ? 19.966 58.857 5.787 1.00 13.86 381 GLU A C 1
ATOM 2622 O O . GLU A 1 402 ? 19.168 59.778 5.669 1.00 14.09 381 GLU A O 1
ATOM 2628 N N . ALA A 1 403 ? 19.614 57.668 6.259 1.00 13.15 382 ALA A N 1
ATOM 2629 C CA . ALA A 1 403 ? 18.244 57.395 6.745 1.00 12.87 382 ALA A CA 1
ATOM 2630 C C . ALA A 1 403 ? 17.850 58.290 7.931 1.00 12.70 382 ALA A C 1
ATOM 2631 O O . ALA A 1 403 ? 16.751 58.889 7.980 1.00 12.28 382 ALA A O 1
ATOM 2633 N N . VAL A 1 404 ? 18.765 58.388 8.891 1.00 12.70 383 VAL A N 1
ATOM 2634 C CA . VAL A 1 404 ? 18.523 59.188 10.099 1.00 12.78 383 VAL A CA 1
ATOM 2635 C C . VAL A 1 404 ? 18.443 60.675 9.753 1.00 12.70 383 VAL A C 1
ATOM 2636 O O . VAL A 1 404 ? 17.635 61.403 10.287 1.00 12.10 383 VAL A O 1
ATOM 2640 N N . ALA A 1 405 ? 19.288 61.125 8.835 1.00 13.16 384 ALA A N 1
ATOM 2641 C CA . ALA A 1 405 ? 19.216 62.508 8.367 1.00 13.08 384 ALA A CA 1
ATOM 2642 C C . ALA A 1 405 ? 17.873 62.828 7.725 1.00 12.62 384 ALA A C 1
ATOM 2643 O O . ALA A 1 405 ? 17.335 63.903 7.898 1.00 12.35 384 ALA A O 1
ATOM 2645 N N . GLY A 1 406 ? 17.317 61.882 6.979 1.00 12.03 385 GLY A N 1
ATOM 2646 C CA . GLY A 1 406 ? 16.000 62.070 6.393 1.00 11.98 385 GLY A CA 1
ATOM 2647 C C . GLY A 1 406 ? 14.917 62.166 7.448 1.00 11.69 385 GLY A C 1
ATOM 2648 O O . GLY A 1 406 ? 14.017 63.020 7.397 1.00 11.31 385 GLY A O 1
ATOM 2649 N N . ALA A 1 407 ? 14.970 61.284 8.416 1.00 11.45 386 ALA A N 1
ATOM 2650 C CA . ALA A 1 407 ? 14.005 61.337 9.512 1.00 11.65 386 ALA A CA 1
ATOM 2651 C C . ALA A 1 407 ? 14.052 62.692 10.257 1.00 11.81 386 ALA A C 1
ATOM 2652 O O . ALA A 1 407 ? 13.024 63.292 10.622 1.00 11.99 386 ALA A O 1
ATOM 2654 N N . THR A 1 408 ? 15.251 63.151 10.516 1.00 12.25 387 THR A N 1
ATOM 2655 C CA . THR A 1 408 ? 15.492 64.395 11.263 1.00 12.52 387 THR A CA 1
ATOM 2656 C C . THR A 1 408 ? 14.966 65.575 10.476 1.00 12.17 387 THR A C 1
ATOM 2657 O O . THR A 1 408 ? 14.287 66.431 11.026 1.00 11.97 387 THR A O 1
ATOM 2661 N N . ALA A 1 409 ? 15.230 65.589 9.166 1.00 11.82 388 ALA A N 1
ATOM 2662 C CA . ALA A 1 409 ? 14.751 66.657 8.289 1.00 11.55 388 ALA A CA 1
ATOM 2663 C C . ALA A 1 409 ? 13.230 66.650 8.202 1.00 11.45 388 ALA A C 1
ATOM 2664 O O . ALA A 1 409 ? 12.596 67.691 8.260 1.00 11.07 388 ALA A O 1
ATOM 2666 N N . CYS A 1 410 ? 12.657 65.465 8.027 1.00 11.48 389 CYS A N 1
ATOM 2667 C CA . CYS A 1 410 ? 11.234 65.334 8.036 1.00 11.43 389 CYS A CA 1
ATOM 2668 C C . CYS A 1 410 ? 10.607 65.775 9.352 1.00 11.47 389 CYS A C 1
ATOM 2669 O O . CYS A 1 410 ? 9.586 66.471 9.369 1.00 11.58 389 CYS A O 1
ATOM 2672 N N . ALA A 1 411 ? 11.188 65.363 10.469 1.00 11.34 390 ALA A N 1
ATOM 2673 C CA . ALA A 1 411 ? 10.626 65.752 11.773 1.00 11.75 390 ALA A CA 1
ATOM 2674 C C . ALA A 1 411 ? 10.641 67.291 11.929 1.00 12.01 390 ALA A C 1
ATOM 2675 O O . ALA A 1 411 ? 9.641 67.886 12.376 1.00 12.21 390 ALA A O 1
ATOM 2677 N N . ARG A 1 412 ? 11.719 67.935 11.498 1.00 12.56 391 ARG A N 1
ATOM 2678 C CA . ARG A 1 412 ? 11.823 69.418 11.587 1.00 13.83 391 ARG A CA 1
ATOM 2679 C C . ARG A 1 412 ? 10.748 70.076 10.709 1.00 14.17 391 ARG A C 1
ATOM 2680 O O . ARG A 1 412 ? 10.085 71.035 11.119 1.00 13.72 391 ARG A O 1
ATOM 2688 N N . LEU A 1 413 ? 10.586 69.535 9.497 1.00 14.19 392 LEU A N 1
ATOM 2689 C CA . LEU A 1 413 ? 9.541 69.955 8.539 1.00 14.64 392 LEU A CA 1
ATOM 2690 C C . LEU A 1 413 ? 8.101 69.878 9.089 1.00 14.21 392 LEU A C 1
ATOM 2691 O O . LEU A 1 413 ? 7.332 70.840 8.986 1.00 14.88 392 LEU A O 1
ATOM 2696 N N . LEU A 1 414 ? 7.762 68.738 9.672 1.00 13.86 393 LEU A N 1
ATOM 2697 C CA . LEU A 1 414 ? 6.439 68.478 10.231 1.00 13.66 393 LEU A CA 1
ATOM 2698 C C . LEU A 1 414 ? 6.226 68.931 11.696 1.00 13.75 393 LEU A C 1
ATOM 2699 O O . LEU A 1 414 ? 5.117 68.832 12.216 1.00 13.03 393 LEU A O 1
ATOM 2704 N N . ARG A 1 415 ? 7.286 69.429 12.310 1.00 13.89 394 ARG A N 1
ATOM 2705 C CA . ARG A 1 415 ? 7.297 69.916 13.729 1.00 14.62 394 ARG A CA 1
ATOM 2706 C C . ARG A 1 415 ? 7.012 68.780 14.715 1.00 14.93 394 ARG A C 1
ATOM 2707 O O . ARG A 1 415 ? 6.248 68.912 15.653 1.00 14.07 394 ARG A O 1
ATOM 2715 N N . ILE A 1 416 ? 7.665 67.660 14.475 1.00 14.80 395 ILE A N 1
ATOM 2716 C CA . ILE A 1 416 ? 7.514 66.471 15.266 1.00 15.73 395 ILE A CA 1
ATOM 2717 C C . ILE A 1 416 ? 8.714 66.453 16.240 1.00 17.20 395 ILE A C 1
ATOM 2718 O O . ILE A 1 416 ? 9.852 66.362 15.797 1.00 16.42 395 ILE A O 1
ATOM 2723 N N . PRO A 1 417 ? 8.452 66.564 17.551 1.00 18.70 396 PRO A N 1
ATOM 2724 C CA . PRO A 1 417 ? 9.501 66.563 18.580 1.00 20.24 396 PRO A CA 1
ATOM 2725 C C . PRO A 1 417 ? 10.352 65.301 18.582 1.00 21.17 396 PRO A C 1
ATOM 2726 O O . PRO A 1 417 ? 9.821 64.177 18.496 1.00 22.55 396 PRO A O 1
ATOM 2730 N N . LEU A 1 418 ? 11.665 65.502 18.576 1.00 23.09 397 LEU A N 1
ATOM 2731 C CA . LEU A 1 418 ? 12.645 64.437 18.711 1.00 25.06 397 LEU A CA 1
ATOM 2732 C C . LEU A 1 418 ? 13.540 64.838 19.897 1.00 27.73 397 LEU A C 1
ATOM 2733 O O . LEU A 1 418 ? 14.455 64.096 20.215 1.00 31.03 397 LEU A O 1
#

Sequence (376 aa):
SPILPGAWLGMVGGGQLGRRMFCCFAAQAMGYRVAVLDPDPTSPAGAVADKHLRAAYDDEAALAELAQLCDAVSTEVPAASLDFLAQSTFVAPAGRCVAIAQDRIAEKRFIAASGVPVAPHVVIESAAQLAALADADLAAVLPGILKTARKGQVRVATAQEARDAYGSLGGVPCVLEKRLPLKYEVSALIIARGANGASAVFPLAQNTHHGGILSLSVVPAPAASDALVRDAQQAAARIADSLDYVGVLCVEFFVLEDGSLVANEMAPRPHNSGHYTVDACETSQFEQQVRAMTRLPLGSTRQHSPAAMLNVLGDVWFGEPVTPPWDQVAAMPTARRLHLYGKEEARVGRKMGHVNFTAATLDEAVAGATACARLLRIPL

Secondary structure (DSSP, 8-state):
----BTBEEEEE--SHHHHHHHHHHHHTT-EEEEE-S-TT-HHHHHSSEEE-S-TT-HHHHHHHHHH-SEEEE---HHHHHHHHTTSEESS-HHHHHHHT-HHHHHHHHHTTT--B--EEEE-SHHHHHHS-HHHHHTT-SEEEEE----EEEE-SHHHHHHHHHHTTS--EEEEE---EEEEEEEEEEE-TTS-EEEPPPEEEEEETTEEEEEEES-TT--HHHHHHHHHHHHHHHHHTT--EEEEEEEEEETTS-EEEEEEESS--GGGTTHHHHBSS-HHHHHHHHHHTPPPPP--B-S-EEEEEEEGGGG--------HHHHHTSTTEEEEE---S---TT-EEEEEEEE-SSHHHHHHHHHHHHHHHT---

CATH classification: 3.40.50.20 (+2 more: 3.30.1490.20, 3.30.470.20)

Solvent-accessible surface area: 15558 Å² total; per-residue (Å²): 112,77,17,109,75,60,18,69,0,0,0,0,9,3,39,22,35,0,79,35,0,0,62,17,0,63,92,43,43,7,20,0,0,0,0,9,51,57,108,112,2,34,0,6,84,62,19,81,30,61,16,145,10,44,59,102,55,113,79,11,3,50,102,0,10,166,58,4,74,0,0,0,6,41,53,60,22,75,5,0,76,52,0,52,143,84,20,55,11,1,2,45,3,139,6,6,38,10,8,82,43,43,27,19,8,10,163,31,2,54,77,9,55,5,79,30,7,66,59,30,40,0,79,41,64,78,70,16,84,86,32,51,77,78,59,0,53,77,8,19,51,5,58,0,18,22,3,106,130,29,70,50,85,8,58,68,12,99,81,0,53,88,8,4,53,85,40,61,38,60,58,0,0,0,12,68,161,32,87,80,124,35,29,1,3,0,6,1,0,22,7,46,135,32,48,62,15,46,1,28,1,3,34,3,56,57,77,82,75,46,12,11,23,0,11,0,62,7,83,58,17,66,109,49,16,34,128,72,0,36,94,3,0,25,93,0,0,75,66,10,93,2,20,1,2,1,0,0,24,1,47,5,15,106,120,45,45,24,10,2,24,58,11,13,19,66,0,19,13,4,0,5,2,0,69,33,0,8,86,7,18,0,4,40,0,3,0,52,1,1,0,82,34,101,35,7,57,26,140,39,88,22,30,0,0,0,0,3,0,31,0,62,24,37,109,109,140,74,107,102,8,46,41,110,97,0,65,80,38,117,15,13,78,66,52,70,17,75,76,118,53,18,30,114,36,103,79,8,0,3,0,0,0,12,16,91,65,39,122,86,0,47,59,10,0,73,38,0,3,203,46,5,212,20,89,92

Radius of gyration: 20.96 Å; Cα contacts (8 Å, |Δi|>4): 891; chains: 1; bounding box: 49×55×57 Å

Foldseek 3Di:
DFFAAPFEEEEEEFAPQLLVLQVLNVVRRYAYEYEDLDPVRLNCVSGNYYNNDDQPPLVSLVVRLVRGQEYEYLHQLVSQVSSVVRHHYAQHSVVQVQQQFQVSVCVLLVVLVAAAFDKDKDAFLVSLVVQDQVNLQVQPQWWKPARNVLIDGDHGSVRNNVSCVVSPGHIIMTGHDAAFDFKKKWKKAAALVGDIATAAIWTWDDDPNHTFKIWPNPPVDDPVRRVVRNVSQSSSCNSVSHQAMKMWMWTQHPVGDIHTYHMRSADDPNQPLQVPFFPAGSSNQRVCRRRVHDGDHNDGNWTKMKGWDALVLLPVDGNDAPVVVLVVLPQWDWFASPDPDGDPPHGGTMIMGTDRDSVSRVVSVVVVCVRSVRDD

InterPro domains:
  IPR003135 ATP-grasp fold, ATP-dependent carboxylate-amine ligase-type [PF02222] (120-299)
  IPR005875 Phosphoribosylaminoimidazole carboxylase, ATPase subunit [MF_01928] (16-379)
  IPR005875 Phosphoribosylaminoimidazole carboxylase, ATPase subunit [TIGR01161] (17-381)
  IPR011054 Rudiment single hybrid motif [SSF51246] (317-392)
  IPR011761 ATP-grasp fold [PS50975] (117-307)
  IPR013815 ATP-grasp fold, subdomain 1 [G3DSA:3.30.1490.20] (122-193)
  IPR016185 Pre-ATP-grasp domain superfamily [SSF52440] (8-109)
  IPR040686 Phosphoribosylaminoimidazole carboxylase, C-terminal domain [PF17769] (320-382)
  IPR054350 PurT/PurK-like, preATP-grasp domain [PF22660] (17-111)

Nearest PDB structures (foldseek):
  4izo-assembly1_A  TM=1.003E+00  e=1.286E-87  Burkholderia thailandensis E264
  4e4t-assembly1_B  TM=9.898E-01  e=1.765E-74  Burkholderia ambifaria MC40-6
  4e4t-assembly1_A  TM=9.827E-01  e=1.021E-72  Burkholderia ambifaria MC40-6
  3k5i-assembly1_B  TM=8.941E-01  e=6.828E-34  Aspergillus clavatus
  3k5h-assembly1_A  TM=8.784E-01  e=4.722E-34  Aspergillus clavatus